Protein AF-A0A1B8DQT9-F1 (afdb_monomer_lite)

Foldseek 3Di:
DDDDDDDDDDDDDPDDPPPPPDPPPPDWFAFAFAAAPDAFDFPDKDAPDFFQVSLLVVQVVDPQFFKWKWWADPNGTTITTGNDGSNNHHGDPLIGMGGSPDPDGDPAGHDPVRGHSDPPPPPQAALVGAAQDAPDVFDFFPDKDQDDDPVVLNVVSNVDNQFSYWHDDPRIIGGGGDPPPDDPPDDDDDDDDDDDDDDDDDDDDQPFAAQDDDDQWPAFPDKDQADDPVVLRVVQVVDSQFRHWHDDPRIIGGTGDNPPDPDDDDDDDDDDDDDDDDDDDDDDDDDDDDDDDPAAEQDDDPPWPAFPDKDQDDDPVVLSVVQVVDPQFRYWHDDPRIIGTTGDPPPPDDDDDDDDDDDDDDDDDDDDDDQQFAAQDDDVPFDFFPDKDQDQDPVVLRVVLNVDPQFRHWHADPRIIGTTD

Structure (mmCIF, N/CA/C/O backbone):
data_AF-A0A1B8DQT9-F1
#
_entry.id   AF-A0A1B8DQT9-F1
#
loop_
_atom_site.group_PDB
_atom_site.id
_atom_site.type_symbol
_atom_site.label_atom_id
_atom_site.label_alt_id
_atom_site.label_comp_id
_atom_site.label_asym_id
_atom_site.label_entity_id
_atom_site.label_seq_id
_atom_site.pdbx_PDB_ins_code
_atom_site.Cartn_x
_atom_site.Cartn_y
_atom_site.Cartn_z
_atom_site.occupancy
_atom_site.B_iso_or_equiv
_atom_site.auth_seq_id
_atom_site.auth_comp_id
_atom_site.auth_asym_id
_atom_site.auth_atom_id
_atom_site.pdbx_PDB_model_num
ATOM 1 N N . MET A 1 1 ? 63.306 59.065 -2.949 1.00 41.16 1 MET A N 1
ATOM 2 C CA . MET A 1 1 ? 61.892 59.478 -3.112 1.00 41.16 1 MET A CA 1
ATOM 3 C C . MET A 1 1 ? 61.061 58.234 -3.390 1.00 41.16 1 MET A C 1
ATOM 5 O O . MET A 1 1 ? 61.596 57.329 -4.010 1.00 41.16 1 MET A O 1
ATOM 9 N N . HIS A 1 2 ? 59.811 58.206 -2.919 1.00 44.91 2 HIS A N 1
ATOM 10 C CA . HIS A 1 2 ? 58.844 57.101 -3.032 1.00 44.91 2 HIS A CA 1
ATOM 11 C C . HIS A 1 2 ? 59.261 55.735 -2.463 1.00 44.91 2 HIS A C 1
ATOM 13 O O . HIS A 1 2 ? 59.675 54.822 -3.169 1.00 44.91 2 HIS A O 1
ATOM 19 N N . CYS A 1 3 ? 59.009 55.583 -1.161 1.00 38.91 3 CYS A N 1
ATOM 20 C CA . CYS A 1 3 ? 58.559 54.307 -0.613 1.00 38.91 3 CYS A CA 1
ATOM 21 C C . CYS A 1 3 ? 57.161 53.980 -1.165 1.00 38.91 3 CYS A C 1
ATOM 23 O O . CYS A 1 3 ? 56.371 54.894 -1.405 1.00 38.91 3 CYS A O 1
ATOM 25 N N . SER A 1 4 ? 56.818 52.696 -1.250 1.00 49.03 4 SER A N 1
ATOM 26 C CA . SER A 1 4 ? 55.421 52.261 -1.272 1.00 49.03 4 SER A CA 1
ATOM 27 C C . SER A 1 4 ? 55.274 51.042 -0.369 1.00 49.03 4 SER A C 1
ATOM 29 O O . SER A 1 4 ? 55.915 50.017 -0.589 1.00 49.03 4 SER A O 1
ATOM 31 N N . PHE A 1 5 ? 54.470 51.189 0.681 1.00 49.41 5 PHE A N 1
ATOM 32 C CA . PHE A 1 5 ? 54.048 50.104 1.560 1.00 49.41 5 PHE A CA 1
ATOM 33 C C . PHE A 1 5 ? 52.589 49.781 1.230 1.00 49.41 5 PHE A C 1
ATOM 35 O O . PHE A 1 5 ? 51.770 50.690 1.096 1.00 49.41 5 PHE A O 1
ATOM 42 N N . SER A 1 6 ? 52.232 48.502 1.148 1.00 53.94 6 SER A N 1
ATOM 43 C CA . SER A 1 6 ? 50.832 48.075 1.225 1.00 53.94 6 SER A CA 1
ATOM 44 C C . SER A 1 6 ? 50.726 46.742 1.944 1.00 53.94 6 SER A C 1
ATOM 46 O O . SER A 1 6 ? 51.040 45.674 1.429 1.00 53.94 6 SER A O 1
ATOM 48 N N . THR A 1 7 ? 50.317 46.884 3.196 1.00 51.03 7 THR A N 1
ATOM 49 C CA . THR A 1 7 ? 49.937 45.869 4.166 1.00 51.03 7 THR A CA 1
ATOM 50 C C . THR A 1 7 ? 48.830 44.956 3.639 1.00 51.03 7 THR A C 1
ATOM 52 O O . THR A 1 7 ? 47.793 45.467 3.231 1.00 51.03 7 THR A O 1
ATOM 55 N N . THR A 1 8 ? 48.952 43.642 3.850 1.00 58.53 8 THR A N 1
ATOM 56 C CA . THR A 1 8 ? 47.788 42.841 4.268 1.00 58.53 8 THR A CA 1
ATOM 57 C C . THR A 1 8 ? 48.214 41.822 5.318 1.00 58.53 8 THR A C 1
ATOM 59 O O . THR A 1 8 ? 49.088 40.990 5.085 1.00 58.53 8 THR A O 1
ATOM 62 N N . VAL A 1 9 ? 47.594 41.901 6.494 1.00 46.28 9 VAL A N 1
ATOM 63 C CA . VAL A 1 9 ? 47.766 40.943 7.590 1.00 46.28 9 VAL A CA 1
ATOM 64 C C . VAL A 1 9 ? 46.920 39.708 7.290 1.00 46.28 9 VAL A C 1
ATOM 66 O O . VAL A 1 9 ? 45.710 39.834 7.120 1.00 46.28 9 VAL A O 1
ATOM 69 N N . ILE A 1 10 ? 47.526 38.518 7.280 1.00 52.81 10 ILE A N 1
ATOM 70 C CA . ILE A 1 10 ? 46.784 37.255 7.373 1.00 52.81 10 ILE A CA 1
ATOM 71 C C . ILE A 1 10 ? 46.955 36.737 8.795 1.00 52.81 10 ILE A C 1
ATOM 73 O O . ILE A 1 10 ? 48.039 36.309 9.186 1.00 52.81 10 ILE A O 1
ATOM 77 N N . ALA A 1 11 ? 45.872 36.794 9.564 1.00 46.62 11 ALA A N 1
ATOM 78 C CA . ALA A 1 11 ? 45.809 36.247 10.906 1.00 46.62 11 ALA A CA 1
ATOM 79 C C . ALA A 1 11 ? 44.684 35.211 11.018 1.00 46.62 11 ALA A C 1
ATOM 81 O O . ALA A 1 11 ? 43.556 35.459 10.602 1.00 46.62 11 ALA A O 1
ATOM 82 N N . ALA A 1 12 ? 45.027 34.130 11.721 1.00 42.12 12 ALA A N 1
ATOM 83 C CA . ALA A 1 12 ? 44.156 33.250 12.498 1.00 42.12 12 ALA A CA 1
ATOM 84 C C . ALA A 1 12 ? 43.429 32.056 11.828 1.00 42.12 12 ALA A C 1
ATOM 86 O O . ALA A 1 12 ? 42.951 32.091 10.701 1.00 42.12 12 ALA A O 1
ATOM 87 N N . PHE A 1 13 ? 43.314 31.015 12.665 1.00 42.16 13 PHE A N 1
ATOM 88 C CA . PHE A 1 13 ? 42.442 29.833 12.590 1.00 42.16 13 PHE A CA 1
ATOM 89 C C . PHE A 1 13 ? 42.768 28.718 11.585 1.00 42.16 13 PHE A C 1
ATOM 91 O O . PHE A 1 13 ? 41.970 28.356 10.724 1.00 42.16 13 PHE A O 1
ATOM 98 N N . SER A 1 14 ? 43.864 28.006 11.858 1.00 44.50 14 SER A N 1
ATOM 99 C CA . SER A 1 14 ? 43.975 26.575 11.552 1.00 44.50 14 SER A CA 1
ATOM 100 C C . SER A 1 14 ? 43.029 25.752 12.450 1.00 44.50 14 SER A C 1
ATOM 102 O O . SER A 1 14 ? 43.455 25.180 13.456 1.00 44.50 14 SER A O 1
ATOM 104 N N . MET A 1 15 ? 41.735 25.713 12.119 1.00 48.66 15 MET A N 1
ATOM 105 C CA . MET A 1 15 ? 40.804 24.754 12.724 1.00 48.66 15 MET A CA 1
ATOM 106 C C . MET A 1 15 ? 41.020 23.361 12.125 1.00 48.66 15 MET A C 1
ATOM 108 O O . MET A 1 15 ? 41.023 23.192 10.906 1.00 48.66 15 MET A O 1
ATOM 112 N N . LEU A 1 16 ? 41.182 22.355 12.988 1.00 44.84 16 LEU A N 1
ATOM 113 C CA . LEU A 1 16 ? 41.270 20.959 12.570 1.00 44.84 16 LEU A CA 1
ATOM 114 C C . LEU A 1 16 ? 39.913 20.467 12.054 1.00 44.84 16 LEU A C 1
ATOM 116 O O . LEU A 1 16 ? 39.066 20.023 12.828 1.00 44.84 16 LEU A O 1
ATOM 120 N N . SER A 1 17 ? 39.743 20.457 10.735 1.00 37.97 17 SER A N 1
ATOM 121 C CA . SER A 1 17 ? 38.687 19.688 10.078 1.00 37.97 17 SER A CA 1
ATOM 122 C C . SER A 1 17 ? 39.069 18.206 10.049 1.00 37.97 17 SER A C 1
ATOM 124 O O . SER A 1 17 ? 39.476 17.679 9.014 1.00 37.97 17 SER A O 1
ATOM 126 N N . VAL A 1 18 ? 38.931 17.517 11.188 1.00 44.84 18 VAL A N 1
ATOM 127 C CA . VAL A 1 18 ? 38.878 16.047 11.207 1.00 44.84 18 VAL A CA 1
ATOM 128 C C . VAL A 1 18 ? 37.572 15.640 10.530 1.00 44.84 18 VAL A C 1
ATOM 130 O O . VAL A 1 18 ? 36.534 15.471 11.170 1.00 44.84 18 VAL A O 1
ATOM 133 N N . VAL A 1 19 ? 37.613 15.510 9.204 1.00 41.88 19 VAL A N 1
ATOM 134 C CA . VAL A 1 19 ? 36.544 14.859 8.452 1.00 41.88 19 VAL A CA 1
ATOM 135 C C . VAL A 1 19 ? 36.626 13.377 8.787 1.00 41.88 19 VAL A C 1
ATOM 137 O O . VAL A 1 19 ? 37.411 12.633 8.199 1.00 41.88 19 VAL A O 1
ATOM 140 N N . CYS A 1 20 ? 35.825 12.950 9.761 1.00 39.75 20 CYS A N 1
ATOM 141 C CA . CYS A 1 20 ? 35.578 11.540 10.014 1.00 39.75 20 CYS A CA 1
ATOM 142 C C . CYS A 1 20 ? 34.908 10.939 8.775 1.00 39.75 20 CYS A C 1
ATOM 144 O O . CYS A 1 20 ? 33.683 10.954 8.653 1.00 39.75 20 CYS A O 1
ATOM 146 N N . ALA A 1 21 ? 35.719 10.401 7.864 1.00 46.28 21 ALA A N 1
ATOM 147 C CA . ALA A 1 21 ? 35.284 9.577 6.746 1.00 46.28 21 ALA A CA 1
ATOM 148 C C . ALA A 1 21 ? 34.799 8.210 7.263 1.00 46.28 21 ALA A C 1
ATOM 150 O O . ALA A 1 21 ? 35.388 7.165 6.991 1.00 46.28 21 ALA A O 1
ATOM 151 N N . GLY A 1 22 ? 33.718 8.227 8.046 1.00 49.12 22 GLY A N 1
ATOM 152 C CA . GLY A 1 22 ? 32.884 7.049 8.219 1.00 49.12 22 GLY A CA 1
ATOM 153 C C . GLY A 1 22 ? 32.259 6.673 6.871 1.00 49.12 22 GLY A C 1
ATOM 154 O O . GLY A 1 22 ? 32.101 7.545 6.008 1.00 49.12 22 GLY A O 1
ATOM 155 N N . PRO A 1 23 ? 31.896 5.398 6.661 1.00 45.75 23 PRO A N 1
ATOM 156 C CA . PRO A 1 23 ? 31.211 4.999 5.443 1.00 45.75 23 PRO A CA 1
ATOM 157 C C . PRO A 1 23 ? 29.934 5.829 5.297 1.00 45.75 23 PRO A C 1
ATOM 159 O O . PRO A 1 23 ? 29.113 5.886 6.217 1.00 45.75 23 PRO A O 1
ATOM 162 N N . ILE A 1 24 ? 29.765 6.471 4.138 1.00 47.72 24 ILE A N 1
ATOM 163 C CA . ILE A 1 24 ? 28.513 7.141 3.791 1.00 47.72 24 ILE A CA 1
ATOM 164 C C . ILE A 1 24 ? 27.475 6.039 3.589 1.00 47.72 24 ILE A C 1
ATOM 166 O O . ILE A 1 24 ? 27.289 5.532 2.485 1.00 47.72 24 ILE A O 1
ATOM 170 N N . ALA A 1 25 ? 26.799 5.659 4.673 1.00 45.81 25 ALA A N 1
ATOM 171 C CA . ALA A 1 25 ? 25.533 4.960 4.588 1.00 45.81 25 ALA A CA 1
ATOM 172 C C . ALA A 1 25 ? 24.594 5.884 3.809 1.00 45.81 25 ALA A C 1
ATOM 174 O O . ALA A 1 25 ? 24.149 6.913 4.326 1.00 45.81 25 ALA A O 1
ATOM 175 N N . THR A 1 26 ? 24.370 5.558 2.536 1.00 56.41 26 THR A N 1
ATOM 176 C CA . THR A 1 26 ? 23.499 6.309 1.635 1.00 56.41 26 THR A CA 1
ATOM 177 C C . THR A 1 26 ? 22.126 6.403 2.282 1.00 56.41 26 THR A C 1
ATOM 179 O O . THR A 1 26 ? 21.405 5.407 2.359 1.00 56.41 26 THR A O 1
ATOM 182 N N . ARG A 1 27 ? 21.791 7.585 2.817 1.00 69.81 27 ARG A N 1
ATOM 183 C CA . ARG A 1 27 ? 20.499 7.818 3.462 1.00 69.81 27 ARG A CA 1
ATOM 184 C C . ARG A 1 27 ? 19.409 7.567 2.431 1.00 69.81 27 ARG A C 1
ATOM 186 O O . ARG A 1 27 ? 19.340 8.287 1.441 1.00 69.81 27 ARG A O 1
ATOM 193 N N . GLN A 1 28 ? 18.584 6.559 2.696 1.00 88.69 28 GLN A N 1
ATOM 194 C CA . GLN A 1 28 ? 17.402 6.275 1.896 1.00 88.69 28 GLN A CA 1
ATOM 195 C C . GLN A 1 28 ? 16.502 7.513 1.873 1.00 88.69 28 GLN A C 1
ATOM 197 O O . GLN A 1 28 ? 16.228 8.119 2.917 1.00 88.69 28 GLN A O 1
ATOM 202 N N . VAL A 1 29 ? 16.044 7.887 0.686 1.00 93.56 29 VAL A N 1
ATOM 203 C CA . VAL A 1 29 ? 15.046 8.933 0.495 1.00 93.56 29 VAL A CA 1
ATOM 204 C C . VAL A 1 29 ? 13.685 8.269 0.653 1.00 93.56 29 VAL A C 1
ATOM 206 O O . VAL A 1 29 ? 13.302 7.456 -0.178 1.00 93.56 29 VAL A O 1
ATOM 209 N N . CYS A 1 30 ? 12.965 8.578 1.732 1.00 94.62 30 CYS A N 1
ATOM 210 C CA . CYS A 1 30 ? 11.676 7.959 2.045 1.00 94.62 30 CYS A CA 1
ATOM 211 C C . CYS A 1 30 ? 10.602 9.034 2.237 1.00 94.62 30 CYS A C 1
ATOM 213 O O . CYS A 1 30 ? 10.412 9.534 3.345 1.00 94.62 30 CYS A O 1
ATOM 215 N N . GLY A 1 31 ? 9.913 9.404 1.155 1.00 93.25 31 GLY A N 1
ATOM 216 C CA . GLY A 1 31 ? 8.835 10.395 1.192 1.00 93.25 31 GLY A CA 1
ATOM 217 C C . GLY A 1 31 ? 9.329 11.842 1.246 1.00 93.25 31 GLY A C 1
ATOM 218 O O . GLY A 1 31 ? 8.699 12.686 1.878 1.00 93.25 31 GLY A O 1
ATOM 219 N N . ALA A 1 32 ? 10.459 12.137 0.600 1.00 92.81 32 ALA A N 1
ATOM 220 C CA . ALA A 1 32 ? 10.944 13.505 0.413 1.00 92.81 32 ALA A CA 1
ATOM 221 C C . ALA A 1 32 ? 10.737 13.962 -1.038 1.00 92.81 32 ALA A C 1
ATOM 223 O O . ALA A 1 32 ? 10.558 13.138 -1.933 1.00 92.81 32 ALA A O 1
ATOM 224 N N . ALA A 1 33 ? 10.781 15.271 -1.291 1.00 92.69 33 ALA A N 1
ATOM 225 C CA . ALA A 1 33 ? 10.816 15.776 -2.661 1.00 92.69 33 ALA A CA 1
ATOM 226 C C . ALA A 1 33 ? 12.100 15.289 -3.376 1.00 92.69 33 ALA A C 1
ATOM 228 O O . ALA A 1 33 ? 13.162 15.272 -2.745 1.00 92.69 33 ALA A O 1
ATOM 229 N N . PRO A 1 34 ? 12.037 14.895 -4.661 1.00 93.31 34 PRO A N 1
ATOM 230 C CA . PRO A 1 34 ? 13.230 14.563 -5.440 1.00 93.31 34 PRO A CA 1
ATOM 231 C C . PRO A 1 34 ? 14.113 15.807 -5.667 1.00 93.31 34 PRO A C 1
ATOM 233 O O . PRO A 1 34 ? 13.607 16.919 -5.817 1.00 93.31 34 PRO A O 1
ATOM 236 N N . VAL A 1 35 ? 15.439 15.624 -5.663 1.00 92.38 35 VAL A N 1
ATOM 237 C CA . VAL A 1 35 ? 16.442 16.720 -5.653 1.00 92.38 35 VAL A CA 1
ATOM 238 C C . VAL A 1 35 ? 17.628 16.509 -6.608 1.00 92.38 35 VAL A C 1
ATOM 240 O O . VAL A 1 35 ? 18.569 17.301 -6.607 1.00 92.38 35 VAL A O 1
ATOM 243 N N . GLY A 1 36 ? 17.612 15.449 -7.414 1.00 91.00 36 GLY A N 1
ATOM 244 C CA . GLY A 1 36 ? 18.661 15.150 -8.386 1.00 91.00 36 GLY A CA 1
ATOM 245 C C . GLY A 1 36 ? 18.757 16.201 -9.496 1.00 91.00 36 GLY A C 1
ATOM 246 O O . GLY A 1 36 ? 17.799 16.891 -9.824 1.00 91.00 36 GLY A O 1
ATOM 247 N N . THR A 1 37 ? 19.926 16.337 -10.111 1.00 90.00 37 THR A N 1
ATOM 248 C CA . THR A 1 37 ? 20.157 17.323 -11.186 1.00 90.00 37 THR A CA 1
ATOM 249 C C . THR A 1 37 ? 20.100 16.724 -12.590 1.00 90.00 37 THR A C 1
ATOM 251 O O . THR A 1 37 ? 20.117 17.457 -13.575 1.00 90.00 37 THR A O 1
ATOM 254 N N . VAL A 1 38 ? 20.036 15.395 -12.694 1.00 88.12 38 VAL A N 1
ATOM 255 C CA . VAL A 1 38 ? 20.080 14.649 -13.956 1.00 88.12 38 VAL A CA 1
ATOM 256 C C . VAL A 1 38 ? 18.670 14.200 -14.327 1.00 88.12 38 VAL A C 1
ATOM 258 O O . VAL A 1 38 ? 17.954 13.647 -13.495 1.00 88.12 38 VAL A O 1
ATOM 261 N N . ALA A 1 39 ? 18.266 14.424 -15.578 1.00 90.75 39 ALA A N 1
ATOM 262 C CA . ALA A 1 39 ? 17.003 13.910 -16.098 1.00 90.75 39 ALA A CA 1
ATOM 263 C C . ALA A 1 39 ? 17.032 12.373 -16.148 1.00 90.75 39 ALA A C 1
ATOM 265 O O . ALA A 1 39 ? 17.996 11.789 -16.638 1.00 90.75 39 ALA A O 1
ATOM 266 N N . GLN A 1 40 ? 15.974 11.728 -15.654 1.00 93.00 40 GLN A N 1
ATOM 267 C CA . GLN A 1 40 ? 15.868 10.269 -15.581 1.00 93.00 40 GLN A CA 1
ATOM 268 C C . GLN A 1 40 ? 14.701 9.779 -16.433 1.00 93.00 40 GLN A C 1
ATOM 270 O O . GLN A 1 40 ? 13.606 10.343 -16.373 1.00 93.00 40 GLN A O 1
ATOM 275 N N . THR A 1 41 ? 14.918 8.706 -17.189 1.00 94.38 41 THR A N 1
ATOM 276 C CA . THR A 1 41 ? 13.864 8.048 -17.969 1.00 94.38 41 THR A CA 1
ATOM 277 C C . THR A 1 41 ? 13.093 7.073 -17.071 1.00 94.38 41 THR A C 1
ATOM 279 O O . THR A 1 41 ? 13.727 6.223 -16.443 1.00 94.38 41 THR A O 1
ATOM 282 N N . PRO A 1 42 ? 11.751 7.154 -16.994 1.00 96.38 42 PRO A N 1
ATOM 283 C CA . PRO A 1 42 ? 10.943 6.150 -16.306 1.00 96.38 42 PRO A CA 1
ATOM 284 C C . PRO A 1 42 ? 11.131 4.747 -16.896 1.00 96.38 42 PRO A C 1
ATOM 286 O O . PRO A 1 42 ? 11.155 4.585 -18.114 1.00 96.38 42 PRO A O 1
ATOM 289 N N . LEU A 1 43 ? 11.185 3.727 -16.038 1.00 96.00 43 LEU A N 1
ATOM 290 C CA . LEU A 1 43 ? 11.071 2.322 -16.446 1.00 96.00 43 LEU A CA 1
ATOM 291 C C . LEU A 1 43 ? 9.638 1.980 -16.859 1.00 96.00 43 LEU A C 1
ATOM 293 O O . LEU A 1 43 ? 9.409 1.303 -17.856 1.00 96.00 43 LEU A O 1
ATOM 297 N N . LEU A 1 44 ? 8.680 2.402 -16.033 1.00 94.75 44 LEU A N 1
ATOM 298 C CA . LEU A 1 44 ? 7.265 2.081 -16.161 1.00 94.75 44 LEU A CA 1
ATOM 299 C C . LEU A 1 44 ? 6.443 3.109 -15.377 1.00 94.75 44 LEU A C 1
ATOM 301 O O . LEU A 1 44 ? 6.894 3.624 -14.353 1.00 94.75 44 LEU A O 1
ATOM 305 N N . GLN A 1 45 ? 5.220 3.368 -15.831 1.00 95.88 45 GLN A N 1
ATOM 306 C CA . GLN A 1 45 ? 4.259 4.231 -15.148 1.00 95.88 45 GLN A CA 1
ATOM 307 C C . GLN A 1 45 ? 2.929 3.479 -14.957 1.00 95.88 45 GLN A C 1
ATOM 309 O O . GLN A 1 45 ? 2.029 3.619 -15.787 1.00 95.88 45 GLN A O 1
ATOM 314 N N . PRO A 1 46 ? 2.805 2.629 -13.917 1.00 94.19 46 PRO A N 1
ATOM 315 C CA . PRO A 1 46 ? 1.576 1.888 -13.648 1.00 94.19 46 PRO A CA 1
ATOM 316 C C . PRO A 1 46 ? 0.388 2.821 -13.372 1.00 94.19 46 PRO A C 1
ATOM 318 O O . PRO A 1 46 ? 0.515 3.827 -12.669 1.00 94.19 46 PRO A O 1
ATOM 321 N N . THR A 1 47 ? -0.781 2.470 -13.903 1.00 93.19 47 THR A N 1
ATOM 322 C CA . THR A 1 47 ? -2.049 3.186 -13.698 1.00 93.19 47 THR A CA 1
ATOM 323 C C . THR A 1 47 ? -2.919 2.485 -12.650 1.00 93.19 47 THR A C 1
ATOM 325 O O . THR A 1 47 ? -2.717 1.313 -12.346 1.00 93.19 47 THR A O 1
ATOM 328 N N . GLY A 1 48 ? -3.883 3.207 -12.063 1.00 92.06 48 GLY A N 1
ATOM 329 C CA . GLY A 1 48 ? -4.789 2.653 -11.041 1.00 92.06 48 GLY A CA 1
ATOM 330 C C . GLY A 1 48 ? -4.156 2.438 -9.658 1.00 92.06 48 GLY A C 1
ATOM 331 O O . GLY A 1 48 ? -4.767 1.813 -8.798 1.00 92.06 48 GLY A O 1
ATOM 332 N N . ILE A 1 49 ? -2.945 2.954 -9.436 1.00 96.69 49 ILE A N 1
ATOM 333 C CA . ILE A 1 49 ? -2.221 2.871 -8.165 1.00 96.69 49 ILE A CA 1
ATOM 334 C C . ILE A 1 49 ? -2.599 4.062 -7.281 1.00 96.69 49 ILE A C 1
ATOM 336 O O . ILE A 1 49 ? -2.243 5.191 -7.606 1.00 96.69 49 ILE A O 1
ATOM 340 N N . THR A 1 50 ? -3.282 3.810 -6.162 1.00 95.12 50 THR A N 1
ATOM 341 C CA . THR A 1 50 ? -3.837 4.854 -5.277 1.00 95.12 50 THR A CA 1
ATOM 342 C C . THR A 1 50 ? -3.028 5.097 -3.999 1.00 95.12 50 THR A C 1
ATOM 344 O O . THR A 1 50 ? -3.316 6.044 -3.269 1.00 95.12 50 THR A O 1
ATOM 347 N N . THR A 1 51 ? -1.993 4.297 -3.705 1.00 96.06 51 THR A N 1
ATOM 348 C CA . THR A 1 51 ? -1.088 4.540 -2.564 1.00 96.06 51 THR A CA 1
ATOM 349 C C . THR A 1 51 ? 0.390 4.323 -2.905 1.00 96.06 51 THR A C 1
ATOM 351 O O . THR A 1 51 ? 0.748 3.559 -3.806 1.00 96.06 51 THR A O 1
ATOM 354 N N . ALA A 1 52 ? 1.282 4.951 -2.127 1.00 96.50 52 ALA A N 1
ATOM 355 C CA . ALA A 1 52 ? 2.726 4.765 -2.273 1.00 96.50 52 ALA A CA 1
ATOM 356 C C . ALA A 1 52 ? 3.157 3.316 -1.980 1.00 96.50 52 ALA A C 1
ATOM 358 O O . ALA A 1 52 ? 4.101 2.822 -2.592 1.00 96.50 52 ALA A O 1
ATOM 359 N N . SER A 1 53 ? 2.460 2.619 -1.075 1.00 96.00 53 SER A N 1
ATOM 360 C CA . SER A 1 53 ? 2.706 1.203 -0.767 1.00 96.00 53 SER A CA 1
ATOM 361 C C . SER A 1 53 ? 2.383 0.282 -1.951 1.00 96.00 53 SER A C 1
ATOM 363 O O . SER A 1 53 ? 3.118 -0.672 -2.221 1.00 96.00 53 SER A O 1
ATOM 365 N N . ASP A 1 54 ? 1.325 0.586 -2.700 1.00 96.31 54 ASP A N 1
ATOM 366 C CA . ASP A 1 54 ? 0.965 -0.169 -3.904 1.00 96.31 54 ASP A CA 1
ATOM 367 C C . ASP A 1 54 ? 1.968 0.115 -5.033 1.00 96.31 54 ASP A C 1
ATOM 369 O O . ASP A 1 54 ? 2.426 -0.807 -5.711 1.00 96.31 54 ASP A O 1
ATOM 373 N N . CYS A 1 55 ? 2.424 1.368 -5.159 1.00 97.75 55 CYS A N 1
ATOM 374 C CA . CYS A 1 55 ? 3.503 1.740 -6.080 1.00 97.75 55 CYS A CA 1
ATOM 375 C C . CYS A 1 55 ? 4.828 1.025 -5.746 1.00 97.75 55 CYS A C 1
ATOM 377 O O . CYS A 1 55 ? 5.498 0.494 -6.634 1.00 97.75 55 CYS A O 1
ATOM 379 N N . ALA A 1 56 ? 5.168 0.915 -4.457 1.00 97.19 56 ALA A N 1
ATOM 380 C CA . ALA A 1 56 ? 6.311 0.131 -3.994 1.00 97.19 56 ALA A CA 1
ATOM 381 C C . ALA A 1 56 ? 6.174 -1.359 -4.337 1.00 97.19 56 ALA A C 1
ATOM 383 O O . ALA A 1 56 ? 7.167 -2.006 -4.655 1.00 97.19 56 ALA A O 1
ATOM 384 N N . THR A 1 57 ? 4.958 -1.907 -4.303 1.00 97.06 57 THR A N 1
ATOM 385 C CA . THR A 1 57 ? 4.695 -3.306 -4.673 1.00 97.06 57 THR A CA 1
ATOM 386 C C . THR A 1 57 ? 4.932 -3.533 -6.169 1.00 97.06 57 THR A C 1
ATOM 388 O O . THR A 1 57 ? 5.626 -4.481 -6.530 1.00 97.06 57 THR A O 1
ATOM 391 N N . GLN A 1 58 ? 4.482 -2.611 -7.029 1.00 97.12 58 GLN A N 1
ATOM 392 C CA . GLN A 1 58 ? 4.806 -2.627 -8.465 1.00 97.12 58 GLN A CA 1
ATOM 393 C C . GLN A 1 58 ? 6.319 -2.505 -8.719 1.00 97.12 58 GLN A C 1
ATOM 395 O O . GLN A 1 58 ? 6.864 -3.218 -9.559 1.00 97.12 58 GLN A O 1
ATOM 400 N N . CYS A 1 59 ? 7.019 -1.657 -7.957 1.00 97.69 59 CYS A N 1
ATOM 401 C CA . CYS A 1 59 ? 8.477 -1.548 -8.024 1.00 97.69 59 CYS A CA 1
ATOM 402 C C . CYS A 1 59 ? 9.174 -2.858 -7.611 1.00 97.69 59 CYS A C 1
ATOM 404 O O . CYS A 1 59 ? 10.030 -3.339 -8.344 1.00 97.69 59 CYS A O 1
ATOM 406 N N . ARG A 1 60 ? 8.764 -3.506 -6.508 1.00 95.94 60 ARG A N 1
ATOM 407 C CA . ARG A 1 60 ? 9.324 -4.806 -6.070 1.00 95.94 60 ARG A CA 1
ATOM 408 C C . ARG A 1 60 ? 9.086 -5.939 -7.071 1.00 95.94 60 ARG A C 1
ATOM 410 O O . ARG A 1 60 ? 9.896 -6.857 -7.127 1.00 95.94 60 ARG A O 1
ATOM 417 N N . GLY A 1 61 ? 8.014 -5.868 -7.861 1.00 95.44 61 GLY A N 1
ATOM 418 C CA . GLY A 1 61 ? 7.753 -6.801 -8.961 1.00 95.44 61 GLY A CA 1
ATOM 419 C C . GLY A 1 61 ? 8.704 -6.657 -10.158 1.00 95.44 61 GLY A C 1
ATOM 420 O O . GLY A 1 61 ? 8.725 -7.534 -11.017 1.00 95.44 61 GLY A O 1
ATOM 421 N N . ASN A 1 62 ? 9.502 -5.585 -10.230 1.00 95.56 62 ASN A N 1
ATOM 422 C CA . ASN A 1 62 ? 10.455 -5.341 -11.310 1.00 95.56 62 ASN A CA 1
ATOM 423 C C . ASN A 1 62 ? 11.901 -5.323 -10.765 1.00 95.56 62 ASN A C 1
ATOM 425 O O . ASN A 1 62 ? 12.273 -4.381 -10.065 1.00 95.56 62 ASN A O 1
ATOM 429 N N . PRO A 1 63 ? 12.764 -6.297 -11.122 1.00 94.19 63 PRO A N 1
ATOM 430 C CA . PRO A 1 63 ? 14.117 -6.406 -10.565 1.00 94.19 63 PRO A CA 1
ATOM 431 C C . PRO A 1 63 ? 15.055 -5.256 -10.969 1.00 94.19 63 PRO A C 1
ATOM 433 O O . PRO A 1 63 ? 16.125 -5.110 -10.385 1.00 94.19 63 PRO A O 1
ATOM 436 N N . SER A 1 64 ? 14.683 -4.441 -11.960 1.00 96.88 64 SER A N 1
ATOM 437 C CA . SER A 1 64 ? 15.423 -3.235 -12.341 1.00 96.88 64 SER A CA 1
ATOM 438 C C . SER A 1 64 ? 14.982 -1.981 -11.579 1.00 96.88 64 SER A C 1
ATOM 440 O O . SER A 1 64 ? 15.624 -0.948 -11.742 1.00 96.88 64 SER A O 1
ATOM 442 N N . CYS A 1 65 ? 13.909 -2.026 -10.781 1.00 98.00 65 CYS A N 1
ATOM 443 C CA . CYS A 1 65 ? 13.399 -0.861 -10.059 1.00 98.00 65 CYS A CA 1
ATOM 444 C C . CYS A 1 65 ? 14.151 -0.641 -8.736 1.00 98.00 65 CYS A C 1
ATOM 446 O O . CYS A 1 65 ? 14.130 -1.487 -7.843 1.00 98.00 65 CYS A O 1
ATOM 448 N N . LEU A 1 66 ? 14.800 0.519 -8.600 1.00 97.19 66 LEU A N 1
ATOM 449 C CA . LEU A 1 66 ? 15.527 0.923 -7.388 1.00 97.19 66 LEU A CA 1
ATOM 450 C C . LEU A 1 66 ? 14.786 2.009 -6.598 1.00 97.19 66 LEU A C 1
ATOM 452 O O . LEU A 1 66 ? 14.923 2.088 -5.375 1.00 97.19 66 LEU A O 1
ATOM 456 N N . SER A 1 67 ? 13.985 2.828 -7.279 1.00 97.50 67 SER A N 1
ATOM 457 C CA . SER A 1 67 ? 13.171 3.871 -6.660 1.00 97.50 67 SER A CA 1
ATOM 458 C C . SER A 1 67 ? 11.889 4.143 -7.438 1.00 97.50 67 SER A C 1
ATOM 460 O O . SER A 1 67 ? 11.722 3.718 -8.585 1.00 97.50 67 SER A O 1
ATOM 462 N N . PHE A 1 68 ? 10.976 4.877 -6.809 1.00 97.94 68 PHE A N 1
ATOM 463 C CA . PHE A 1 68 ? 9.764 5.357 -7.453 1.00 97.94 68 PHE A CA 1
ATOM 464 C C . PHE A 1 68 ? 9.373 6.760 -6.978 1.00 97.94 68 PHE A C 1
ATOM 466 O O . PHE A 1 68 ? 9.720 7.190 -5.874 1.00 97.94 68 PHE A O 1
ATOM 473 N N . LEU A 1 69 ? 8.618 7.460 -7.824 1.00 97.62 69 LEU A N 1
ATOM 474 C CA . LEU A 1 69 ? 7.868 8.659 -7.467 1.00 97.62 69 LEU A CA 1
ATOM 475 C C . LEU A 1 69 ? 6.398 8.305 -7.262 1.00 97.62 69 LEU A C 1
ATOM 477 O O . LEU A 1 69 ? 5.828 7.544 -8.049 1.00 97.62 69 LEU A O 1
ATOM 481 N N . PHE A 1 70 ? 5.782 8.902 -6.244 1.00 97.81 70 PHE A N 1
ATOM 482 C CA . PHE A 1 70 ? 4.348 8.790 -6.004 1.00 97.81 70 PHE A CA 1
ATOM 483 C C . PHE A 1 70 ? 3.717 10.129 -5.596 1.00 97.81 70 PHE A C 1
ATOM 485 O O . PHE A 1 70 ? 4.346 10.920 -4.889 1.00 97.81 70 PHE A O 1
ATOM 492 N N . GLY A 1 71 ? 2.480 10.375 -6.034 1.00 96.50 71 GLY A N 1
ATOM 493 C CA . GLY A 1 71 ? 1.672 11.528 -5.626 1.00 96.50 71 GLY A CA 1
ATOM 494 C C . GLY A 1 71 ? 0.591 11.926 -6.638 1.00 96.50 71 GLY A C 1
ATOM 495 O O . GLY A 1 71 ? 0.410 11.267 -7.660 1.00 96.50 71 GLY A O 1
ATOM 496 N N . LEU A 1 72 ? -0.122 13.014 -6.347 1.00 95.88 72 LEU A N 1
ATOM 497 C CA . LEU A 1 72 ? -1.286 13.505 -7.090 1.00 95.88 72 LEU A CA 1
ATOM 498 C C . LEU A 1 72 ? -0.902 14.618 -8.073 1.00 95.88 72 LEU A C 1
ATOM 500 O O . LEU A 1 72 ? -0.587 15.737 -7.662 1.00 95.88 72 LEU A O 1
ATOM 504 N N . VAL A 1 73 ? -0.995 14.350 -9.375 1.00 94.25 73 VAL A N 1
ATOM 505 C CA . VAL A 1 73 ? -0.723 15.338 -10.433 1.00 94.25 73 VAL A CA 1
ATOM 506 C C . VAL A 1 73 ? -1.988 15.530 -11.260 1.00 94.25 73 VAL A C 1
ATOM 508 O O . VAL A 1 73 ? -2.579 14.557 -11.721 1.00 94.25 73 VAL A O 1
ATOM 511 N N . ASP A 1 74 ? -2.432 16.781 -11.400 1.00 92.44 74 ASP A N 1
ATOM 512 C CA . ASP A 1 74 ? -3.665 17.166 -12.108 1.00 92.44 74 ASP A CA 1
ATOM 513 C C . ASP A 1 74 ? -4.926 16.412 -11.634 1.00 92.44 74 ASP A C 1
ATOM 515 O O . ASP A 1 74 ? -5.832 16.109 -12.406 1.00 92.44 74 ASP A O 1
ATOM 519 N N . GLY A 1 75 ? -4.978 16.091 -10.335 1.00 90.25 75 GLY A N 1
ATOM 520 C CA . GLY A 1 75 ? -6.075 15.335 -9.720 1.00 90.25 75 GLY A CA 1
ATOM 521 C C . GLY A 1 75 ? -6.029 13.821 -9.961 1.00 90.25 75 GLY A C 1
ATOM 522 O O . GLY A 1 75 ? -6.984 13.135 -9.606 1.00 90.25 75 GLY A O 1
ATOM 523 N N . VAL A 1 76 ? -4.941 13.294 -10.532 1.00 93.31 76 VAL A N 1
ATOM 524 C CA . VAL A 1 76 ? -4.755 11.866 -10.828 1.00 93.31 76 VAL A CA 1
ATOM 525 C C . VAL A 1 76 ? -3.522 11.330 -10.104 1.00 93.31 76 VAL A C 1
ATOM 527 O O . VAL A 1 76 ? -2.439 11.913 -10.194 1.00 93.31 76 VAL A O 1
ATOM 530 N N . ASP A 1 77 ? -3.667 10.197 -9.417 1.00 95.25 77 ASP A N 1
ATOM 531 C CA . ASP A 1 77 ? -2.541 9.518 -8.775 1.00 95.25 77 ASP A CA 1
ATOM 532 C C . ASP A 1 77 ? -1.530 9.033 -9.824 1.00 95.25 77 ASP A C 1
ATOM 534 O O . ASP A 1 77 ? -1.877 8.414 -10.838 1.00 95.25 77 ASP A O 1
ATOM 538 N N . LYS A 1 78 ? -0.251 9.324 -9.587 1.00 96.75 78 LYS A N 1
ATOM 539 C CA . LYS A 1 78 ? 0.870 8.906 -10.427 1.00 96.75 78 LYS A CA 1
ATOM 540 C C . LYS A 1 78 ? 1.796 8.006 -9.625 1.00 96.75 78 LYS A C 1
ATOM 542 O O . LYS A 1 78 ? 2.291 8.401 -8.576 1.00 96.75 78 LYS A O 1
ATOM 547 N N . CYS A 1 79 ? 2.089 6.837 -10.179 1.00 97.75 79 CYS A N 1
ATOM 548 C CA . CYS A 1 79 ? 3.173 5.956 -9.764 1.00 97.75 79 CYS A CA 1
ATOM 549 C C . CYS A 1 79 ? 4.186 5.885 -10.911 1.00 97.75 79 CYS A C 1
ATOM 551 O O . CYS A 1 79 ? 3.806 5.531 -12.026 1.00 97.75 79 CYS A O 1
ATOM 553 N N . ILE A 1 80 ? 5.448 6.254 -10.678 1.00 97.75 80 ILE A N 1
ATOM 554 C CA . ILE A 1 80 ? 6.492 6.272 -11.719 1.00 97.75 80 ILE A CA 1
ATOM 555 C C . ILE A 1 80 ? 7.726 5.534 -11.205 1.00 97.75 80 ILE A C 1
ATOM 557 O O . ILE A 1 80 ? 8.294 5.926 -10.188 1.00 97.75 80 ILE A O 1
ATOM 561 N N . LEU A 1 81 ? 8.131 4.470 -11.895 1.00 98.00 81 LEU A N 1
ATOM 562 C CA . LEU A 1 81 ? 9.205 3.561 -11.484 1.00 98.00 81 LEU A CA 1
ATOM 563 C C . LEU A 1 81 ? 10.529 3.909 -12.177 1.00 98.00 81 LEU A C 1
ATOM 565 O O . LEU A 1 81 ? 10.525 4.245 -13.363 1.00 98.00 81 LEU A O 1
ATOM 569 N N . TYR A 1 82 ? 11.661 3.778 -11.479 1.00 97.81 82 TYR A N 1
ATOM 570 C CA . TYR A 1 82 ? 12.991 4.144 -11.985 1.00 97.81 82 TYR A CA 1
ATOM 571 C C . TYR A 1 82 ? 14.088 3.138 -11.597 1.00 97.81 82 TYR A C 1
ATOM 573 O O . TYR A 1 82 ? 14.064 2.542 -10.520 1.00 97.81 82 TYR A O 1
ATOM 581 N N . SER A 1 83 ? 15.103 3.002 -12.458 1.00 97.38 83 SER A N 1
ATOM 582 C CA . SER A 1 83 ? 16.286 2.142 -12.262 1.00 97.38 83 SER A CA 1
ATOM 583 C C . SER A 1 83 ? 17.468 2.818 -11.566 1.00 97.38 83 SER A C 1
ATOM 585 O O . SER A 1 83 ? 18.581 2.296 -11.573 1.00 97.38 83 SER A O 1
ATOM 587 N N . VAL A 1 84 ? 17.246 3.983 -10.961 1.00 96.50 84 VAL A N 1
ATOM 588 C CA . VAL A 1 84 ? 18.264 4.749 -10.229 1.00 96.50 84 VAL A CA 1
ATOM 589 C C . VAL A 1 84 ? 17.819 4.975 -8.783 1.00 96.50 84 VAL A C 1
ATOM 591 O O . VAL A 1 84 ? 16.619 4.903 -8.514 1.00 96.50 84 VAL A O 1
ATOM 594 N N . PRO A 1 85 ? 18.733 5.263 -7.839 1.00 96.25 85 PRO A N 1
ATOM 595 C CA . PRO A 1 85 ? 18.358 5.670 -6.485 1.00 96.25 85 PRO A CA 1
ATOM 596 C C . PRO A 1 85 ? 17.498 6.939 -6.487 1.00 96.25 85 PRO A C 1
ATOM 598 O O . PRO A 1 85 ? 17.693 7.829 -7.321 1.00 96.25 85 PRO A O 1
ATOM 601 N N . ALA A 1 86 ? 16.599 7.068 -5.514 1.00 95.81 86 ALA A N 1
ATOM 602 C CA . ALA A 1 86 ? 15.649 8.177 -5.402 1.00 95.81 86 ALA A CA 1
ATOM 603 C C . ALA A 1 86 ? 16.332 9.555 -5.306 1.00 95.81 86 ALA A C 1
ATOM 605 O O . ALA A 1 86 ? 15.804 10.559 -5.785 1.00 95.81 86 ALA A O 1
ATOM 606 N N . SER A 1 87 ? 17.545 9.602 -4.748 1.00 94.62 87 SER A N 1
ATOM 607 C CA . SER A 1 87 ? 18.402 10.796 -4.693 1.00 94.62 87 SER A CA 1
ATOM 608 C C . SER A 1 87 ? 18.845 11.320 -6.068 1.00 94.62 87 SER A C 1
ATOM 610 O O . SER A 1 87 ? 19.250 12.476 -6.175 1.00 94.62 87 SER A O 1
ATOM 612 N N . SER A 1 88 ? 18.766 10.493 -7.116 1.00 95.19 88 SER A N 1
ATOM 613 C CA . SER A 1 88 ? 19.152 10.840 -8.494 1.00 95.19 88 SER A CA 1
ATOM 614 C C . SER A 1 88 ? 17.986 11.348 -9.349 1.00 95.19 88 SER A C 1
ATOM 616 O O . SER A 1 88 ? 18.209 11.765 -10.487 1.00 95.19 88 SER A O 1
ATOM 618 N N . LEU A 1 89 ? 16.753 11.301 -8.830 1.00 94.94 89 LEU A N 1
ATOM 619 C CA . LEU A 1 89 ? 15.545 11.719 -9.543 1.00 94.94 89 LEU A CA 1
ATOM 620 C C . LEU A 1 89 ? 15.421 13.252 -9.555 1.00 94.94 89 LEU A C 1
ATOM 622 O O . LEU A 1 89 ? 15.624 13.866 -8.504 1.00 94.94 89 LEU A O 1
ATOM 626 N N . PRO A 1 90 ? 15.069 13.886 -10.688 1.00 91.69 90 PRO A N 1
ATOM 627 C CA . PRO A 1 90 ? 14.964 15.338 -10.775 1.00 91.69 90 PRO A CA 1
ATOM 628 C C . PRO A 1 90 ? 13.760 15.882 -9.988 1.00 91.69 90 PRO A C 1
ATOM 630 O O . PRO A 1 90 ? 12.761 15.171 -9.868 1.00 91.69 90 PRO A O 1
ATOM 633 N N . PRO A 1 91 ? 13.800 17.140 -9.501 1.00 92.44 91 PRO A N 1
ATOM 634 C CA . PRO A 1 91 ? 12.653 17.825 -8.916 1.00 92.44 91 PRO A CA 1
ATOM 635 C C . PRO A 1 91 ? 11.373 17.660 -9.734 1.00 92.44 91 PRO A C 1
ATOM 637 O O . PRO A 1 91 ? 11.371 17.831 -10.952 1.00 92.44 91 PRO A O 1
ATOM 640 N N . GLN A 1 92 ? 10.282 17.340 -9.042 1.00 91.31 92 GLN A N 1
ATOM 641 C CA . GLN A 1 92 ? 8.937 17.199 -9.589 1.00 91.31 92 GLN A CA 1
ATOM 642 C C . GLN A 1 92 ? 7.949 17.858 -8.629 1.00 91.31 92 GLN A C 1
ATOM 644 O O . GLN A 1 92 ? 8.065 17.719 -7.411 1.00 91.31 92 GLN A O 1
ATOM 649 N N . THR A 1 93 ? 6.960 18.561 -9.171 1.00 89.12 93 THR A N 1
ATOM 650 C CA . THR A 1 93 ? 5.876 19.147 -8.376 1.00 89.12 93 THR A CA 1
ATOM 651 C C . THR A 1 93 ? 4.902 18.049 -7.953 1.00 89.12 93 THR A C 1
ATOM 653 O O . THR A 1 93 ? 4.587 17.168 -8.747 1.00 89.12 93 THR A O 1
ATOM 656 N N . ASN A 1 94 ? 4.402 18.110 -6.714 1.00 91.06 94 ASN A N 1
ATOM 657 C CA . ASN A 1 94 ? 3.377 17.209 -6.163 1.00 91.06 94 ASN A CA 1
ATOM 658 C C . ASN A 1 94 ? 3.728 15.707 -6.090 1.00 91.06 94 ASN A C 1
ATOM 660 O O . ASN A 1 94 ? 2.897 14.916 -5.648 1.00 91.06 94 ASN A O 1
ATOM 664 N N . LEU A 1 95 ? 4.958 15.319 -6.438 1.00 95.38 95 LEU A N 1
ATOM 665 C CA . LEU A 1 95 ? 5.476 13.959 -6.301 1.00 95.38 95 LEU A CA 1
ATOM 666 C C . LEU A 1 95 ? 6.551 13.887 -5.215 1.00 95.38 95 LEU A C 1
ATOM 668 O O . LEU A 1 95 ? 7.372 14.793 -5.063 1.00 95.38 95 LEU A O 1
ATOM 672 N N . VAL A 1 96 ? 6.574 12.772 -4.492 1.00 96.25 96 VAL A N 1
ATOM 673 C CA . VAL A 1 96 ? 7.608 12.439 -3.506 1.00 96.25 96 VAL A CA 1
ATOM 674 C C . VAL A 1 96 ? 8.323 11.152 -3.899 1.00 96.25 96 VAL A C 1
ATOM 676 O O . VAL A 1 96 ? 7.729 10.251 -4.492 1.00 96.25 96 VAL A O 1
ATOM 679 N N . ALA A 1 97 ? 9.610 11.085 -3.580 1.00 97.06 97 ALA A N 1
ATOM 680 C CA . ALA A 1 97 ? 10.502 9.999 -3.943 1.00 97.06 97 ALA A CA 1
ATOM 681 C C . ALA A 1 97 ? 10.686 8.991 -2.802 1.00 97.06 97 ALA A C 1
ATOM 683 O O . ALA A 1 97 ? 10.771 9.361 -1.624 1.00 97.06 97 ALA A O 1
ATOM 684 N N . TYR A 1 98 ? 10.784 7.720 -3.184 1.00 97.31 98 TYR A N 1
ATOM 685 C CA . TYR A 1 98 ? 11.043 6.592 -2.298 1.00 97.31 98 TYR A CA 1
ATOM 686 C C . TYR A 1 98 ? 12.099 5.668 -2.906 1.00 97.31 98 TYR A C 1
ATOM 688 O O . TYR A 1 98 ? 11.924 5.183 -4.025 1.00 97.31 98 TYR A O 1
ATOM 696 N N . ASP A 1 99 ? 13.163 5.370 -2.162 1.00 97.31 99 ASP A N 1
ATOM 697 C CA . ASP A 1 99 ? 14.003 4.202 -2.434 1.00 97.31 99 ASP A CA 1
ATOM 698 C C . ASP A 1 99 ? 13.237 2.917 -2.082 1.00 97.31 99 ASP A C 1
ATOM 700 O O . ASP A 1 99 ? 12.511 2.853 -1.086 1.00 97.31 99 ASP A O 1
ATOM 704 N N . ILE A 1 100 ? 13.426 1.847 -2.857 1.00 95.25 100 ILE A N 1
ATOM 705 C CA . ILE A 1 100 ? 12.666 0.599 -2.669 1.00 95.25 100 ILE A CA 1
ATOM 706 C C . ILE A 1 100 ? 12.926 -0.096 -1.320 1.00 95.25 100 ILE A C 1
ATOM 708 O O . ILE A 1 100 ? 12.090 -0.852 -0.813 1.00 95.25 100 ILE A O 1
ATOM 712 N N . ALA A 1 101 ? 14.081 0.208 -0.723 1.00 93.81 101 ALA A N 1
ATOM 713 C CA . ALA A 1 101 ? 14.536 -0.293 0.567 1.00 93.81 101 ALA A CA 1
ATOM 714 C C . ALA A 1 101 ? 13.977 0.489 1.778 1.00 93.81 101 ALA A C 1
ATOM 716 O O . ALA A 1 101 ? 14.294 0.137 2.916 1.00 93.81 101 ALA A O 1
ATOM 717 N N . CYS A 1 102 ? 13.143 1.516 1.559 1.00 92.62 102 CYS A N 1
ATOM 718 C CA . CYS A 1 102 ? 12.440 2.230 2.625 1.00 92.62 102 CYS A CA 1
ATOM 719 C C . CYS A 1 102 ? 11.536 1.289 3.437 1.00 92.62 102 CYS A C 1
ATOM 721 O O . CYS A 1 102 ? 10.611 0.668 2.910 1.00 92.62 102 CYS A O 1
ATOM 723 N N . THR A 1 103 ? 11.760 1.233 4.751 1.00 88.81 103 THR A N 1
ATOM 724 C CA . THR A 1 103 ? 11.004 0.371 5.680 1.00 88.81 103 THR A CA 1
ATOM 725 C C . THR A 1 103 ? 9.609 0.900 6.021 1.00 88.81 103 THR A C 1
ATOM 727 O O . THR A 1 103 ? 8.767 0.146 6.498 1.00 88.81 103 THR A O 1
ATOM 730 N N . SER A 1 104 ? 9.351 2.192 5.796 1.00 86.56 104 SER A N 1
ATOM 731 C CA . SER A 1 104 ? 8.091 2.868 6.128 1.00 86.56 104 SER A CA 1
ATOM 732 C C . SER A 1 104 ? 7.570 3.656 4.930 1.00 86.56 104 SER A C 1
ATOM 734 O O . SER A 1 104 ? 7.908 4.823 4.744 1.00 86.56 104 SER A O 1
ATOM 736 N N . ILE A 1 105 ? 6.731 3.009 4.122 1.00 93.56 105 ILE A N 1
ATOM 737 C CA . ILE A 1 105 ? 6.067 3.601 2.953 1.00 93.56 105 ILE A CA 1
ATOM 738 C C . ILE A 1 105 ? 4.575 3.781 3.302 1.00 93.56 105 ILE A C 1
ATOM 740 O O . ILE A 1 105 ? 3.978 2.861 3.870 1.00 93.56 105 ILE A O 1
ATOM 744 N N . PRO A 1 106 ? 3.959 4.955 3.065 1.00 91.44 106 PRO A N 1
ATOM 745 C CA . PRO A 1 106 ? 2.587 5.210 3.492 1.00 91.44 106 PRO A CA 1
ATOM 746 C C . PRO A 1 106 ? 1.541 4.523 2.600 1.00 91.44 106 PRO A C 1
ATOM 748 O O . PRO A 1 106 ? 1.676 4.431 1.383 1.00 91.44 106 PRO A O 1
ATOM 751 N N . THR A 1 107 ? 0.439 4.117 3.228 1.00 91.81 107 THR A N 1
ATOM 752 C CA . THR A 1 107 ? -0.792 3.610 2.595 1.00 91.81 107 THR A CA 1
ATOM 753 C C . THR A 1 107 ? -1.874 4.697 2.490 1.00 91.81 107 THR A C 1
ATOM 755 O O . THR A 1 107 ? -3.064 4.402 2.440 1.00 91.81 107 THR A O 1
ATOM 758 N N . VAL A 1 108 ? -1.481 5.973 2.554 1.00 91.00 108 VAL A N 1
ATOM 759 C CA . VAL A 1 108 ? -2.406 7.114 2.523 1.00 91.00 108 VAL A CA 1
ATOM 760 C C . VAL A 1 108 ? -2.663 7.493 1.068 1.00 91.00 108 VAL A C 1
ATOM 762 O O . VAL A 1 108 ? -1.715 7.751 0.327 1.00 91.00 108 VAL A O 1
ATOM 765 N N . VAL A 1 109 ? -3.938 7.544 0.681 1.00 91.12 109 VAL A N 1
ATOM 766 C CA . VAL A 1 109 ? -4.355 8.042 -0.636 1.00 91.12 109 VAL A CA 1
ATOM 767 C C . VAL A 1 109 ? -4.068 9.549 -0.712 1.00 91.12 109 VAL A C 1
ATOM 769 O O . VAL A 1 109 ? -4.441 10.279 0.217 1.00 91.12 109 VAL A O 1
ATOM 772 N N . PRO A 1 110 ? -3.391 10.040 -1.764 1.00 92.62 110 PRO A N 1
ATOM 773 C CA . PRO A 1 110 ? -3.168 11.463 -1.968 1.00 92.62 110 PRO A CA 1
ATOM 774 C C . PRO A 1 110 ? -4.454 12.291 -2.024 1.00 92.62 110 PRO A C 1
ATOM 776 O O . PRO A 1 110 ? -5.530 11.824 -2.385 1.00 92.62 110 PRO A O 1
ATOM 779 N N . THR A 1 111 ? -4.335 13.574 -1.693 1.00 91.19 111 THR A N 1
ATOM 780 C CA . THR A 1 111 ? -5.423 14.555 -1.844 1.00 91.19 111 THR A CA 1
ATOM 781 C C . THR A 1 111 ? -4.845 15.887 -2.306 1.00 91.19 111 THR A C 1
ATOM 783 O O . THR A 1 111 ? -3.647 16.118 -2.169 1.00 91.19 111 THR A O 1
ATOM 786 N N . ALA A 1 112 ? -5.676 16.816 -2.786 1.00 85.62 112 ALA A N 1
ATOM 787 C CA . ALA A 1 112 ? -5.207 18.153 -3.171 1.00 85.62 112 ALA A CA 1
ATOM 788 C C . ALA A 1 112 ? -4.485 18.907 -2.027 1.00 85.62 112 ALA A C 1
ATOM 790 O O . ALA A 1 112 ? -3.596 19.711 -2.288 1.00 85.62 112 ALA A O 1
ATOM 791 N N . ALA A 1 113 ? -4.828 18.620 -0.763 1.00 83.31 113 ALA A N 1
ATOM 792 C CA . ALA A 1 113 ? -4.172 19.184 0.422 1.00 83.31 113 ALA A CA 1
ATOM 793 C C . ALA A 1 113 ? -2.941 18.381 0.905 1.00 83.31 113 ALA A C 1
ATOM 795 O O . ALA A 1 113 ? -2.168 18.868 1.727 1.00 83.31 113 ALA A O 1
ATOM 796 N N . ASN A 1 114 ? -2.753 17.154 0.413 1.00 86.69 114 ASN A N 1
ATOM 797 C CA . ASN A 1 114 ? -1.612 16.285 0.707 1.00 86.69 114 ASN A CA 1
ATOM 798 C C . ASN A 1 114 ? -1.228 15.496 -0.562 1.00 86.69 114 ASN A C 1
ATOM 800 O O . ASN A 1 114 ? -1.495 14.291 -0.647 1.00 86.69 114 ASN A O 1
ATOM 804 N N . PRO A 1 115 ? -0.651 16.166 -1.576 1.00 89.81 115 PRO A N 1
ATOM 805 C CA . PRO A 1 115 ? -0.446 15.559 -2.887 1.00 89.81 115 PRO A CA 1
ATOM 806 C C . PRO A 1 115 ? 0.582 14.424 -2.870 1.00 89.81 115 PRO A C 1
ATOM 808 O O . PRO A 1 115 ? 0.472 13.508 -3.668 1.00 89.81 115 PRO A O 1
ATOM 811 N N . GLY A 1 116 ? 1.540 14.415 -1.940 1.00 88.56 116 GLY A N 1
ATOM 812 C CA . GLY A 1 116 ? 2.516 13.323 -1.829 1.00 88.56 116 GLY A CA 1
ATOM 813 C C . GLY A 1 116 ? 2.000 12.056 -1.130 1.00 88.56 116 GLY A C 1
ATOM 814 O O . GLY A 1 116 ? 2.779 11.122 -0.941 1.00 88.56 116 GLY A O 1
ATOM 815 N N . GLY A 1 117 ? 0.745 12.029 -0.655 1.00 86.94 117 GLY A N 1
ATOM 816 C CA . GLY A 1 117 ? 0.236 10.927 0.180 1.00 86.94 117 GLY A CA 1
ATOM 817 C C . GLY A 1 117 ? 1.072 10.702 1.451 1.00 86.94 117 GLY A C 1
ATOM 818 O O . GLY A 1 117 ? 1.142 9.593 1.979 1.00 86.94 117 GLY A O 1
ATOM 819 N N . LEU A 1 118 ? 1.768 11.737 1.935 1.00 87.00 118 LEU A N 1
ATOM 820 C CA . LEU A 1 118 ? 2.651 11.616 3.091 1.00 87.00 118 LEU A CA 1
ATOM 821 C C . LEU A 1 118 ? 1.830 11.456 4.369 1.00 87.00 118 LEU A C 1
ATOM 823 O O . LEU A 1 118 ? 0.739 12.013 4.503 1.00 87.00 118 LEU A O 1
ATOM 827 N N . ARG A 1 119 ? 2.396 10.784 5.375 1.00 77.38 119 ARG A N 1
ATOM 828 C CA . ARG A 1 119 ? 1.942 10.989 6.755 1.00 77.38 119 ARG A CA 1
ATOM 829 C C . ARG A 1 119 ? 2.361 12.396 7.173 1.00 77.38 119 ARG A C 1
ATOM 831 O O . ARG A 1 119 ? 3.491 12.612 7.606 1.00 77.38 119 ARG A O 1
ATOM 838 N N . THR A 1 120 ? 1.471 13.367 6.995 1.00 56.09 120 THR A N 1
ATOM 839 C CA . THR A 1 120 ? 1.689 14.728 7.482 1.00 56.09 120 THR A CA 1
ATOM 840 C C . THR A 1 120 ? 1.855 14.686 9.001 1.00 56.09 120 THR A C 1
ATOM 842 O O . THR A 1 120 ? 1.058 14.065 9.699 1.00 56.09 120 THR A O 1
ATOM 845 N N . ARG A 1 121 ? 2.845 15.404 9.553 1.00 47.31 121 ARG A N 1
ATOM 846 C CA . ARG A 1 121 ? 2.921 15.630 11.015 1.00 47.31 121 ARG A CA 1
ATOM 847 C C . ARG A 1 121 ? 1.686 16.379 11.553 1.00 47.31 121 ARG A C 1
ATOM 849 O O . ARG A 1 121 ? 1.437 16.377 12.750 1.00 47.31 121 ARG A O 1
ATOM 856 N N . GLN A 1 122 ? 0.915 17.002 10.656 1.00 40.41 122 GLN A N 1
ATOM 857 C CA . GLN A 1 122 ? -0.384 17.631 10.908 1.00 40.41 122 GLN A CA 1
ATOM 858 C C . GLN A 1 122 ? -1.588 16.687 10.777 1.00 40.41 122 GLN A C 1
ATOM 860 O O . GLN A 1 122 ? -2.707 17.128 11.025 1.00 40.41 122 GLN A O 1
ATOM 865 N N . ALA A 1 123 ? -1.404 15.401 10.462 1.00 44.44 123 ALA A N 1
ATOM 866 C CA . ALA A 1 123 ? -2.417 14.388 10.742 1.00 44.44 123 ALA A CA 1
ATOM 867 C C . ALA A 1 123 ? -2.473 14.154 12.261 1.00 44.44 123 ALA A C 1
ATOM 869 O O . ALA A 1 123 ? -2.083 13.101 12.763 1.00 44.44 123 ALA A O 1
ATOM 870 N N . GLN A 1 124 ? -2.948 15.172 12.990 1.00 44.97 124 GLN A N 1
ATOM 871 C CA . GLN A 1 124 ? -3.471 15.038 14.344 1.00 44.97 124 GLN A CA 1
ATOM 872 C C . GLN A 1 124 ? -4.421 13.844 14.301 1.00 44.97 124 GLN A C 1
ATOM 874 O O . GLN A 1 124 ? -5.393 13.879 13.544 1.00 44.97 124 GLN A O 1
ATOM 879 N N . GLY A 1 125 ? -4.081 12.764 15.011 1.00 45.44 125 GLY A N 1
ATOM 880 C CA . GLY A 1 125 ? -4.784 11.498 14.842 1.00 45.44 125 GLY A CA 1
ATOM 881 C C . GLY A 1 125 ? -6.278 11.705 15.052 1.00 45.44 125 GLY A C 1
ATOM 882 O O . GLY A 1 125 ? -6.712 12.277 16.048 1.00 45.44 125 GLY A O 1
ATOM 883 N N . THR A 1 126 ? -7.089 11.313 14.079 1.00 51.06 126 THR A N 1
ATOM 884 C CA . THR A 1 126 ? -8.538 11.398 14.245 1.00 51.06 126 THR A CA 1
ATOM 885 C C . THR A 1 126 ? -8.973 10.309 15.223 1.00 51.06 126 THR A C 1
ATOM 887 O O . THR A 1 126 ? -8.293 9.292 15.362 1.00 51.06 126 THR A O 1
ATOM 890 N N . HIS A 1 127 ? -10.132 10.456 15.870 1.00 51.75 127 HIS A N 1
ATOM 891 C CA . HIS A 1 127 ? -10.660 9.418 16.773 1.00 51.75 127 HIS A CA 1
ATOM 892 C C . HIS A 1 127 ? -10.764 8.031 16.098 1.00 51.75 127 HIS A C 1
ATOM 894 O O . HIS A 1 127 ? -10.642 6.998 16.753 1.00 51.75 127 HIS A O 1
ATOM 900 N N . ALA A 1 128 ? -10.923 8.002 14.768 1.00 48.22 128 ALA A N 1
ATOM 901 C CA . ALA A 1 128 ? -10.917 6.786 13.959 1.00 48.22 128 ALA A CA 1
ATOM 902 C C . ALA A 1 128 ? -9.524 6.135 13.816 1.00 48.22 128 ALA A C 1
ATOM 904 O O . ALA A 1 128 ? -9.430 4.905 13.739 1.00 48.22 128 ALA A O 1
ATOM 905 N N . ASN A 1 129 ? -8.446 6.928 13.793 1.00 60.34 129 ASN A N 1
ATOM 906 C CA . ASN A 1 129 ? -7.071 6.447 13.645 1.00 60.34 129 ASN A CA 1
ATOM 907 C C . ASN A 1 129 ? -6.077 7.217 14.547 1.00 60.34 129 ASN A C 1
ATOM 909 O O . ASN A 1 129 ? -5.356 8.097 14.063 1.00 60.34 129 ASN A O 1
ATOM 913 N N . PRO A 1 130 ? -6.031 6.899 15.854 1.00 65.06 130 PRO A N 1
ATOM 914 C CA . PRO A 1 130 ? -5.153 7.584 16.793 1.00 65.06 130 PRO A CA 1
ATOM 915 C C . PRO A 1 130 ? -3.678 7.187 16.637 1.00 65.06 130 PRO A C 1
ATOM 917 O O . PRO A 1 130 ? -3.361 6.030 16.353 1.00 65.06 130 PRO A O 1
ATOM 920 N N . LEU A 1 131 ? -2.768 8.130 16.887 1.00 70.19 131 LEU A N 1
ATOM 921 C CA . LEU A 1 131 ? -1.316 7.903 16.830 1.00 70.19 131 LEU A CA 1
ATOM 922 C C . LEU A 1 131 ? -0.795 7.208 18.098 1.00 70.19 131 LEU A C 1
ATOM 924 O O . LEU A 1 131 ? -1.163 7.618 19.191 1.00 70.19 131 LEU A O 1
ATOM 928 N N . ASN A 1 132 ? 0.113 6.232 17.969 1.00 77.44 132 ASN A N 1
ATOM 929 C CA . ASN A 1 132 ? 0.839 5.617 19.098 1.00 77.44 132 ASN A CA 1
ATOM 930 C C . ASN A 1 132 ? 2.108 6.413 19.479 1.00 77.44 132 ASN A C 1
ATOM 932 O O . ASN A 1 132 ? 3.194 5.852 19.620 1.00 77.44 132 ASN A O 1
ATOM 936 N N . GLU A 1 133 ? 1.998 7.735 19.565 1.00 74.38 133 GLU A N 1
ATOM 937 C CA . GLU A 1 133 ? 3.092 8.612 19.975 1.00 74.38 133 GLU A CA 1
ATOM 938 C C . GLU A 1 133 ? 2.522 9.858 20.661 1.00 74.38 133 GLU A C 1
ATOM 940 O O . GLU A 1 133 ? 1.452 10.347 20.293 1.00 74.38 133 GLU A O 1
ATOM 945 N N . ALA A 1 134 ? 3.213 10.377 21.677 1.00 68.44 134 ALA A N 1
ATOM 946 C CA . ALA A 1 134 ? 2.809 11.619 22.325 1.00 68.44 134 ALA A CA 1
ATOM 947 C C . ALA A 1 134 ? 3.217 12.799 21.427 1.00 68.44 134 ALA A C 1
ATOM 949 O O . ALA A 1 134 ? 4.386 12.868 21.046 1.00 68.44 134 ALA A O 1
ATOM 950 N N . PRO A 1 135 ? 2.313 13.745 21.106 1.00 65.50 135 PRO A N 1
ATOM 951 C CA . PRO A 1 135 ? 2.697 14.947 20.375 1.00 65.50 135 PRO A CA 1
ATOM 952 C C . PRO A 1 135 ? 3.822 15.708 21.092 1.00 65.50 135 PRO A C 1
ATOM 954 O O . PRO A 1 135 ? 3.832 15.824 22.319 1.00 65.50 135 PRO A O 1
ATOM 957 N N . GLU A 1 136 ? 4.767 16.257 20.334 1.00 49.00 136 GLU A N 1
ATOM 958 C CA . GLU A 1 136 ? 5.838 17.081 20.895 1.00 49.00 136 GLU A CA 1
ATOM 959 C C . GLU A 1 136 ? 5.230 18.351 21.523 1.00 49.00 136 GLU A C 1
ATOM 961 O O . GLU A 1 136 ? 4.482 19.080 20.873 1.00 49.00 136 GLU A O 1
ATOM 966 N N . GLY A 1 137 ? 5.475 18.573 22.820 1.00 63.25 137 GLY A N 1
ATOM 967 C CA . GLY A 1 137 ? 4.796 19.623 23.593 1.00 63.25 137 GLY A CA 1
ATOM 968 C C . GLY A 1 137 ? 3.345 19.307 24.001 1.00 63.25 137 GLY A C 1
ATOM 969 O O . GLY A 1 137 ? 2.606 20.228 24.351 1.00 63.25 137 GLY A O 1
ATOM 970 N N . ALA A 1 138 ? 2.915 18.039 23.961 1.00 62.34 138 ALA A N 1
ATOM 971 C CA . ALA A 1 138 ? 1.572 17.636 24.381 1.00 62.34 138 ALA A CA 1
ATOM 972 C C . ALA A 1 138 ? 1.226 18.066 25.824 1.00 62.34 138 ALA A C 1
ATOM 974 O O . ALA A 1 138 ? 2.086 18.030 26.710 1.00 62.34 138 ALA A O 1
ATOM 975 N N . PRO A 1 139 ? -0.051 18.402 26.096 1.00 69.62 139 PRO A N 1
ATOM 976 C CA . PRO A 1 139 ? -0.529 18.617 27.455 1.00 69.62 139 PRO A CA 1
ATOM 977 C C . PRO A 1 139 ? -0.502 17.305 28.255 1.00 69.62 139 PRO A C 1
ATOM 979 O O . PRO A 1 139 ? -0.314 16.214 27.709 1.00 69.62 139 PRO A O 1
ATOM 982 N N . ALA A 1 140 ? -0.742 17.403 29.566 1.00 82.81 140 ALA A N 1
ATOM 983 C CA . ALA A 1 140 ? -0.928 16.227 30.412 1.00 82.81 140 ALA A CA 1
ATOM 984 C C . ALA A 1 140 ? -1.996 15.276 29.816 1.00 82.81 140 ALA A C 1
ATOM 986 O O . ALA A 1 140 ? -2.988 15.764 29.263 1.00 82.81 140 ALA A O 1
ATOM 987 N N . PRO A 1 141 ? -1.826 13.942 29.928 1.00 87.69 141 PRO A N 1
ATOM 988 C CA . PRO A 1 141 ? -2.773 12.980 29.370 1.00 87.69 141 PRO A CA 1
ATOM 989 C C . PRO A 1 141 ? -4.213 13.243 29.828 1.00 87.69 141 PRO A C 1
ATOM 991 O O . PRO A 1 141 ? -4.462 13.442 31.017 1.00 87.69 141 PRO A O 1
ATOM 994 N N . ILE A 1 142 ? -5.167 13.185 28.896 1.00 89.69 142 ILE A N 1
ATOM 995 C CA . ILE A 1 142 ? -6.602 13.343 29.189 1.00 89.69 142 ILE A CA 1
ATOM 996 C C . ILE A 1 142 ? -7.166 12.154 29.980 1.00 89.69 142 ILE A C 1
ATOM 998 O O . ILE A 1 142 ? -8.166 12.293 30.677 1.00 89.69 142 ILE A O 1
ATOM 1002 N N . ALA A 1 143 ? -6.521 10.989 29.884 1.00 89.81 143 ALA A N 1
ATOM 1003 C CA . ALA A 1 143 ? -6.791 9.812 30.701 1.00 89.81 143 ALA A CA 1
ATOM 1004 C C . ALA A 1 143 ? -5.562 8.893 30.727 1.00 89.81 143 ALA A C 1
ATOM 1006 O O . ALA A 1 143 ? -4.772 8.877 29.781 1.00 89.81 143 ALA A O 1
ATOM 1007 N N . THR A 1 144 ? -5.423 8.088 31.782 1.00 91.31 144 THR A N 1
ATOM 1008 C CA . THR A 1 144 ? -4.360 7.075 31.890 1.00 91.31 144 THR A CA 1
ATOM 1009 C C . THR A 1 144 ? -4.912 5.715 32.335 1.00 91.31 144 THR A C 1
ATOM 1011 O O . THR A 1 144 ? -4.754 5.343 33.504 1.00 91.31 144 THR A O 1
ATOM 1014 N N . PRO A 1 145 ? -5.635 4.983 31.467 1.00 88.81 145 PRO A N 1
ATOM 1015 C CA . PRO A 1 145 ? -6.156 3.670 31.825 1.00 88.81 145 PRO A CA 1
ATOM 1016 C C . PRO A 1 145 ? -5.014 2.660 32.018 1.00 88.81 145 PRO A C 1
ATOM 1018 O O . PRO A 1 145 ? -4.021 2.663 31.289 1.00 88.81 145 PRO A O 1
ATOM 1021 N N . LYS A 1 146 ? -5.168 1.763 32.997 1.00 88.00 146 LYS A N 1
ATOM 1022 C CA . LYS A 1 146 ? -4.358 0.542 33.069 1.00 88.00 146 LYS A CA 1
ATOM 1023 C C . LYS A 1 146 ? -4.939 -0.462 32.085 1.00 88.00 146 LYS A C 1
ATOM 1025 O O . LYS A 1 146 ? -6.140 -0.720 32.130 1.00 88.00 146 LYS A O 1
ATOM 1030 N N . VAL A 1 147 ? -4.095 -0.978 31.204 1.00 87.19 147 VAL A N 1
ATOM 1031 C CA . VAL A 1 147 ? -4.446 -1.960 30.176 1.00 87.19 147 VAL A CA 1
ATOM 1032 C C . VAL A 1 147 ? -3.251 -2.881 29.974 1.00 87.19 147 VAL A C 1
ATOM 1034 O O . VAL A 1 147 ? -2.108 -2.447 30.125 1.00 87.19 147 VAL A O 1
ATOM 1037 N N . ASP A 1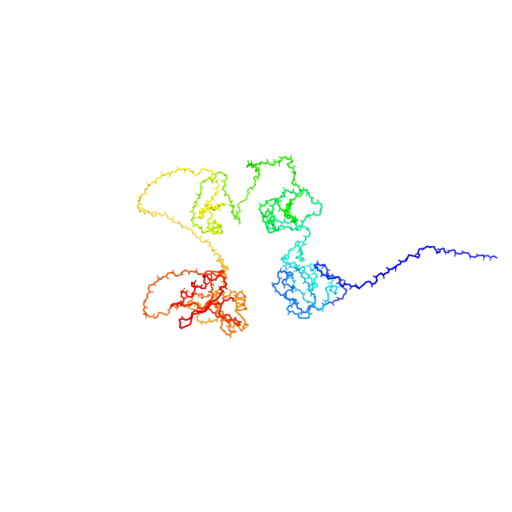 148 ? -3.510 -4.138 29.642 1.00 87.06 148 ASP A N 1
ATOM 1038 C CA . ASP A 1 148 ? -2.468 -5.166 29.646 1.00 87.06 148 ASP A CA 1
ATOM 1039 C C . ASP A 1 148 ? -1.576 -5.116 28.392 1.00 87.06 148 ASP A C 1
ATOM 1041 O O . ASP A 1 148 ? -0.416 -5.525 28.436 1.00 87.06 148 ASP A O 1
ATOM 1045 N N . ASP A 1 149 ? -2.077 -4.544 27.289 1.00 84.94 149 ASP A N 1
ATOM 1046 C CA . ASP A 1 149 ? -1.368 -4.469 26.012 1.00 84.94 149 ASP A CA 1
ATOM 1047 C C . ASP A 1 149 ? -1.668 -3.201 25.178 1.00 84.94 149 ASP A C 1
ATOM 1049 O O . ASP A 1 149 ? -2.546 -2.381 25.473 1.00 84.94 149 ASP A O 1
ATOM 1053 N N . LEU A 1 150 ? -0.903 -3.050 24.092 1.00 82.81 150 LEU A N 1
ATOM 1054 C CA . LEU A 1 150 ? -0.981 -1.938 23.144 1.00 82.81 150 LEU A CA 1
ATOM 1055 C C . LEU A 1 150 ? -2.331 -1.854 22.405 1.00 82.81 150 LEU A C 1
ATOM 1057 O O . LEU A 1 150 ? -2.823 -0.754 22.145 1.00 82.81 150 LEU A O 1
ATOM 1061 N N . SER A 1 151 ? -2.938 -2.993 22.074 1.00 81.50 151 SER A N 1
ATOM 1062 C CA . SER A 1 151 ? -4.223 -3.073 21.367 1.00 81.50 151 SER A CA 1
ATOM 1063 C C . SER A 1 151 ? -5.369 -2.632 22.273 1.00 81.50 151 SER A C 1
ATOM 1065 O O . SER A 1 151 ? -6.254 -1.895 21.835 1.00 81.50 151 SER A O 1
ATOM 1067 N N . ALA A 1 152 ? -5.320 -3.003 23.554 1.00 88.38 152 ALA A N 1
ATOM 1068 C CA . ALA A 1 152 ? -6.232 -2.507 24.576 1.00 88.38 152 ALA A CA 1
ATOM 1069 C C . ALA A 1 152 ? -6.068 -0.989 24.806 1.00 88.38 152 ALA A C 1
ATOM 1071 O O . ALA A 1 152 ? -7.066 -0.284 24.965 1.00 88.38 152 ALA A O 1
ATOM 1072 N N . CYS A 1 153 ? -4.842 -0.453 24.729 1.00 90.44 153 CYS A N 1
ATOM 1073 C CA . CYS A 1 153 ? -4.601 0.997 24.765 1.00 90.44 153 CYS A CA 1
ATOM 1074 C C . CYS A 1 153 ? -5.195 1.729 23.543 1.00 90.44 153 CYS A C 1
ATOM 1076 O O . CYS A 1 153 ? -5.888 2.739 23.695 1.00 90.44 153 CYS A O 1
ATOM 1078 N N . LEU A 1 154 ? -5.012 1.181 22.335 1.00 86.50 154 LEU A N 1
ATOM 1079 C CA . LEU A 1 154 ? -5.640 1.687 21.109 1.00 86.50 154 LEU A CA 1
ATOM 1080 C C . LEU A 1 154 ? -7.174 1.642 21.193 1.00 86.50 154 LEU A C 1
ATOM 1082 O O . LEU A 1 154 ? -7.837 2.607 20.810 1.00 86.50 154 LEU A O 1
ATOM 1086 N N . ALA A 1 155 ? -7.746 0.551 21.708 1.00 85.25 155 ALA A N 1
ATOM 1087 C CA . ALA A 1 155 ? -9.188 0.414 21.903 1.00 85.25 155 ALA A CA 1
ATOM 1088 C C . ALA A 1 155 ? -9.726 1.445 22.911 1.00 85.25 155 ALA A C 1
ATOM 1090 O O . ALA A 1 155 ? -10.753 2.073 22.651 1.00 85.25 155 ALA A O 1
ATOM 1091 N N . ALA A 1 156 ? -9.004 1.688 24.010 1.00 89.94 156 ALA A N 1
ATOM 1092 C CA . ALA A 1 156 ? -9.336 2.731 24.978 1.00 89.94 156 ALA A CA 1
ATOM 1093 C C . ALA A 1 156 ? -9.281 4.143 24.365 1.00 89.94 156 ALA A C 1
ATOM 1095 O O . ALA A 1 156 ? -10.126 4.977 24.687 1.00 89.94 156 ALA A O 1
ATOM 1096 N N . CYS A 1 157 ? -8.340 4.405 23.450 1.00 90.00 157 CYS A N 1
ATOM 1097 C CA . CYS A 1 157 ? -8.302 5.664 22.706 1.00 90.00 157 CYS A CA 1
ATOM 1098 C C . CYS A 1 157 ? -9.477 5.788 21.722 1.00 90.00 157 CYS A C 1
ATOM 1100 O O . CYS A 1 157 ? -10.187 6.786 21.755 1.00 90.00 157 CYS A O 1
ATOM 1102 N N . LYS A 1 158 ? -9.761 4.758 20.912 1.00 85.25 158 LYS A N 1
ATOM 1103 C CA . LYS A 1 158 ? -10.910 4.753 19.980 1.00 85.25 158 LYS A CA 1
ATOM 1104 C C . LYS A 1 158 ? -12.267 4.869 20.686 1.00 85.25 158 LYS A C 1
ATOM 1106 O O . LYS A 1 158 ? -13.201 5.428 20.123 1.00 85.25 158 LYS A O 1
ATOM 1111 N N . GLY A 1 159 ? -12.378 4.353 21.911 1.00 85.31 159 GLY A N 1
ATOM 1112 C CA . GLY A 1 159 ? -13.557 4.513 22.767 1.00 85.31 159 GLY A CA 1
ATOM 1113 C C . GLY A 1 159 ? -13.670 5.881 23.451 1.00 85.31 159 GLY A C 1
ATOM 1114 O O . GLY A 1 159 ? -14.687 6.149 24.088 1.00 85.31 159 GLY A O 1
ATOM 1115 N N . ASN A 1 160 ? -12.657 6.746 23.345 1.00 84.38 160 ASN A N 1
ATOM 1116 C CA . ASN A 1 160 ? -12.636 8.070 23.958 1.00 84.38 160 ASN A CA 1
ATOM 1117 C C . ASN A 1 160 ? -12.801 9.161 22.874 1.00 84.38 160 ASN A C 1
ATOM 1119 O O . ASN A 1 160 ? -11.868 9.398 22.104 1.00 84.38 160 ASN A O 1
ATOM 1123 N N . PRO A 1 161 ? -13.940 9.881 22.832 1.00 79.94 161 PRO A N 1
ATOM 1124 C CA . PRO A 1 161 ? -14.249 10.861 21.784 1.00 79.94 161 PRO A CA 1
ATOM 1125 C C . PRO A 1 161 ? -13.416 12.152 21.859 1.00 79.94 161 PRO A C 1
ATOM 1127 O O . PRO A 1 161 ? -13.631 13.055 21.061 1.00 79.94 161 PRO A O 1
ATOM 1130 N N . SER A 1 162 ? -12.470 12.249 22.797 1.00 83.44 162 SER A N 1
ATOM 1131 C CA . SER A 1 162 ? -11.475 13.323 22.865 1.00 83.44 162 SER A CA 1
ATOM 1132 C C . SER A 1 162 ? -10.053 12.829 22.583 1.00 83.44 162 SER A C 1
ATOM 1134 O O . SER A 1 162 ? -9.137 13.646 22.552 1.00 83.44 162 SER A O 1
ATOM 1136 N N . CYS A 1 163 ? -9.834 11.524 22.377 1.00 89.06 163 CYS A N 1
ATOM 1137 C CA . CYS A 1 163 ? -8.503 10.956 22.172 1.00 89.06 163 CYS A CA 1
ATOM 1138 C C . CYS A 1 163 ? -8.067 11.032 20.703 1.00 89.06 163 CYS A C 1
ATOM 1140 O O . CYS A 1 163 ? -8.715 10.463 19.825 1.00 89.06 163 CYS A O 1
ATOM 1142 N N . VAL A 1 164 ? -6.958 11.728 20.455 1.00 84.56 164 VAL A N 1
ATOM 1143 C CA . VAL A 1 164 ? -6.322 11.896 19.133 1.00 84.56 164 VAL A CA 1
ATOM 1144 C C . VAL A 1 164 ? -4.993 11.141 19.027 1.00 84.56 164 VAL A C 1
ATOM 1146 O O . VAL A 1 164 ? -4.532 10.796 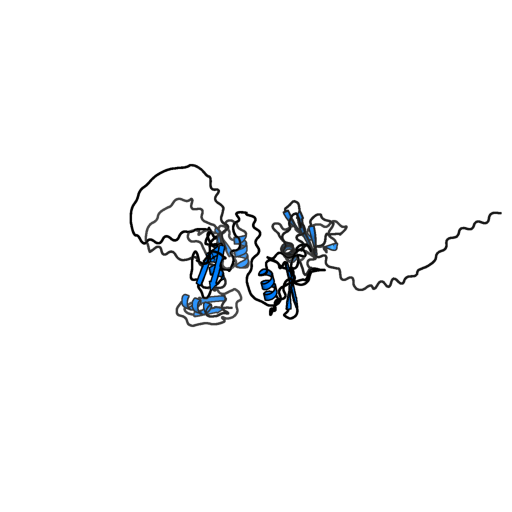17.941 1.00 84.56 164 VAL A O 1
ATOM 1149 N N . ALA A 1 165 ? -4.367 10.850 20.165 1.00 84.50 165 ALA A N 1
ATOM 1150 C CA . ALA A 1 165 ? -3.129 10.090 20.245 1.00 84.50 165 ALA A CA 1
ATOM 1151 C C . ALA A 1 165 ? -3.038 9.354 21.584 1.00 84.50 165 ALA A C 1
ATOM 1153 O O . ALA A 1 165 ? -3.714 9.707 22.551 1.00 84.50 165 ALA A O 1
ATOM 1154 N N . TYR A 1 166 ? -2.182 8.345 21.657 1.00 89.81 166 TYR A N 1
ATOM 1155 C CA . TYR A 1 166 ? -1.899 7.582 22.858 1.00 89.81 166 TYR A CA 1
ATOM 1156 C C . TYR A 1 166 ? -0.418 7.201 22.929 1.00 89.81 166 TYR A C 1
ATOM 1158 O O . TYR A 1 166 ? 0.287 7.192 21.928 1.00 89.81 166 TYR A O 1
ATOM 1166 N N . THR A 1 167 ? 0.060 6.863 24.122 1.00 89.31 167 THR A N 1
ATOM 1167 C CA . THR A 1 167 ? 1.310 6.109 24.296 1.00 89.31 167 THR A CA 1
ATOM 1168 C C . THR A 1 167 ? 1.067 4.942 25.234 1.00 89.31 167 THR A C 1
ATOM 1170 O O . THR A 1 167 ? 0.299 5.063 26.189 1.00 89.31 167 THR A O 1
ATOM 1173 N N . PHE A 1 168 ? 1.730 3.820 24.974 1.00 88.25 168 PHE A N 1
ATOM 1174 C CA . PHE A 1 168 ? 1.714 2.651 25.844 1.00 88.25 168 PHE A CA 1
ATOM 1175 C C . PHE A 1 168 ? 3.134 2.317 26.293 1.00 88.25 168 PHE A C 1
ATOM 1177 O O . PHE A 1 168 ? 4.015 2.091 25.464 1.00 88.25 168 PHE A O 1
ATOM 1184 N N . GLN A 1 169 ? 3.362 2.283 27.605 1.00 86.25 169 GLN A N 1
ATOM 1185 C CA . GLN A 1 169 ? 4.657 1.927 28.178 1.00 86.25 169 GLN A CA 1
ATOM 1186 C C . GLN A 1 169 ? 4.447 1.110 29.454 1.00 86.25 169 GLN A C 1
ATOM 1188 O O . GLN A 1 169 ? 3.833 1.589 30.406 1.00 86.25 169 GLN A O 1
ATOM 1193 N N . SER A 1 170 ? 4.947 -0.128 29.468 1.00 80.88 170 SER A N 1
ATOM 1194 C CA . SER A 1 170 ? 4.961 -1.016 30.645 1.00 80.88 170 SER A CA 1
ATOM 1195 C C . SER A 1 170 ? 3.602 -1.158 31.363 1.00 80.88 170 SER A C 1
ATOM 1197 O O . SER A 1 170 ? 3.525 -1.014 32.581 1.00 80.88 170 SER A O 1
ATOM 1199 N N . GLY A 1 171 ? 2.517 -1.395 30.612 1.00 81.81 171 GLY A N 1
ATOM 1200 C CA . GLY A 1 171 ? 1.153 -1.538 31.157 1.00 81.81 171 GLY A CA 1
ATOM 1201 C C . GLY A 1 171 ? 0.433 -0.215 31.471 1.00 81.81 171 GLY A C 1
ATOM 1202 O O . GLY A 1 171 ? -0.712 -0.214 31.930 1.00 81.81 171 GLY A O 1
ATOM 1203 N N . VAL A 1 172 ? 1.079 0.930 31.227 1.00 89.06 172 VAL A N 1
ATOM 1204 C CA . VAL A 1 172 ? 0.477 2.260 31.377 1.00 89.06 172 VAL A CA 1
ATOM 1205 C C . VAL A 1 172 ? 0.134 2.817 30.002 1.00 89.06 172 VAL A C 1
ATOM 1207 O O . VAL A 1 172 ? 1.020 3.165 29.220 1.00 89.06 172 VAL A O 1
ATOM 1210 N N . CYS A 1 173 ? -1.161 2.938 29.727 1.00 94.00 173 CYS A N 1
ATOM 1211 C CA . CYS A 1 173 ? -1.675 3.674 28.582 1.00 94.00 173 CYS A CA 1
ATOM 1212 C C . CYS A 1 173 ? -1.896 5.139 28.976 1.00 94.00 173 CYS A C 1
ATOM 1214 O O . CYS A 1 173 ? -2.450 5.421 30.039 1.00 94.00 173 CYS A O 1
ATOM 1216 N N . LYS A 1 174 ? -1.471 6.082 28.136 1.00 94.06 174 LYS A N 1
ATOM 1217 C CA . LYS A 1 174 ? -1.713 7.525 28.285 1.00 94.06 174 LYS A CA 1
ATOM 1218 C C . LYS A 1 174 ? -2.433 8.013 27.040 1.00 94.06 174 LYS A C 1
ATOM 1220 O O . LYS A 1 174 ? -1.897 7.856 25.950 1.00 94.06 174 LYS A O 1
ATOM 1225 N N . LEU A 1 175 ? -3.612 8.600 27.199 1.00 92.56 175 LEU A N 1
ATOM 1226 C CA . LEU A 1 175 ? -4.424 9.153 26.115 1.00 92.56 175 LEU A CA 1
ATOM 1227 C C . LEU A 1 175 ? -4.219 10.670 26.033 1.00 92.56 175 LEU A C 1
ATOM 1229 O O . LEU A 1 175 ? -4.157 11.332 27.067 1.00 92.56 175 LEU A O 1
ATOM 1233 N N . PHE A 1 176 ? -4.163 11.235 24.830 1.00 90.81 176 PHE A N 1
ATOM 1234 C CA . PHE A 1 176 ? -3.961 12.665 24.574 1.00 90.81 176 PHE A CA 1
ATOM 1235 C C . PHE A 1 176 ? -5.086 13.221 23.701 1.00 90.81 176 PHE A C 1
ATOM 1237 O O . PHE A 1 176 ? -5.552 12.549 22.781 1.00 90.81 176 PHE A O 1
ATOM 1244 N N . GLY A 1 177 ? -5.502 14.455 23.990 1.00 85.62 177 GLY A N 1
ATOM 1245 C CA . GLY A 1 177 ? -6.551 15.180 23.272 1.00 85.62 177 GLY A CA 1
ATOM 1246 C C . GLY A 1 177 ? -6.060 16.491 22.647 1.00 85.62 177 GLY A C 1
ATOM 1247 O O . GLY A 1 177 ? -4.902 16.868 22.845 1.00 85.62 177 GLY A O 1
ATOM 1248 N N . PRO A 1 178 ? -6.921 17.203 21.898 1.00 76.25 178 PRO A N 1
ATOM 1249 C CA . PRO A 1 178 ? -6.580 18.494 21.309 1.00 76.25 178 PRO A CA 1
ATOM 1250 C C . PRO A 1 178 ? -6.288 19.552 22.386 1.00 76.25 178 PRO A C 1
ATOM 1252 O O . PRO A 1 178 ? -7.003 19.675 23.381 1.00 76.25 178 PRO A O 1
ATOM 1255 N N . THR A 1 179 ? -5.258 20.368 22.152 1.00 62.75 179 THR A N 1
ATOM 1256 C CA . THR A 1 179 ? -4.674 21.338 23.103 1.00 62.75 179 THR A CA 1
ATOM 1257 C C . THR A 1 179 ? -5.608 22.450 23.592 1.00 62.75 179 THR A C 1
ATOM 1259 O O . THR A 1 179 ? -5.284 23.114 24.572 1.00 62.75 179 THR A O 1
ATOM 1262 N N . ASN A 1 180 ? -6.766 22.644 22.956 1.00 52.84 180 ASN A N 1
ATOM 1263 C CA . ASN A 1 180 ? -7.707 23.726 23.272 1.00 52.84 180 ASN A CA 1
ATOM 1264 C C . ASN A 1 180 ? -8.873 23.304 24.188 1.00 52.84 180 ASN A C 1
ATOM 1266 O O . ASN A 1 180 ? -9.724 24.133 24.515 1.00 52.84 180 ASN A O 1
ATOM 1270 N N . ALA A 1 181 ? -8.924 22.046 24.637 1.00 47.19 181 ALA A N 1
ATOM 1271 C CA . ALA A 1 181 ? -9.873 21.627 25.665 1.00 47.19 181 ALA A CA 1
ATOM 1272 C C . ALA A 1 181 ? -9.466 22.221 27.027 1.00 47.19 181 A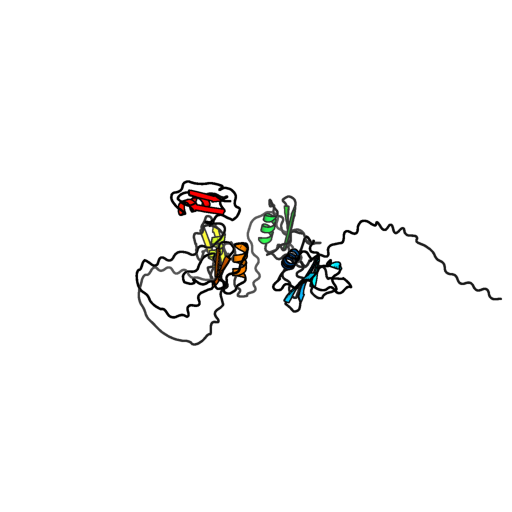LA A C 1
ATOM 1274 O O . ALA A 1 181 ? -8.570 21.712 27.704 1.00 47.19 181 ALA A O 1
ATOM 1275 N N . LYS A 1 182 ? -10.124 23.315 27.435 1.00 35.84 182 LYS A N 1
ATOM 1276 C CA . LYS A 1 182 ? -9.923 23.938 28.751 1.00 35.84 182 LYS A CA 1
ATOM 1277 C C . LYS A 1 182 ? -10.163 22.890 29.845 1.00 35.84 182 LYS A C 1
ATOM 1279 O O . LYS A 1 182 ? -11.273 22.389 30.004 1.00 35.84 182 LYS A O 1
ATOM 1284 N N . ARG A 1 183 ? -9.110 22.560 30.593 1.00 38.50 183 ARG A N 1
ATOM 1285 C CA . ARG A 1 183 ? -9.129 21.557 31.661 1.00 38.50 183 ARG A CA 1
ATOM 1286 C C . ARG A 1 183 ? -10.086 21.996 32.773 1.00 38.50 183 ARG A C 1
ATOM 1288 O O . ARG A 1 183 ? -9.771 22.909 33.530 1.00 38.50 183 ARG A O 1
ATOM 1295 N N . ALA A 1 184 ? -11.233 21.327 32.886 1.00 30.83 184 ALA A N 1
ATOM 1296 C CA . ALA A 1 184 ? -12.042 21.357 34.098 1.00 30.83 184 ALA A CA 1
ATOM 1297 C C . ALA A 1 184 ? -11.280 20.584 35.186 1.00 30.83 184 ALA A C 1
ATOM 1299 O O . ALA A 1 184 ? -11.335 19.357 35.269 1.00 30.83 184 ALA A O 1
ATOM 1300 N N . GLU A 1 185 ? -10.466 21.297 35.958 1.00 34.31 185 GLU A N 1
ATOM 1301 C CA . GLU A 1 185 ? -9.604 20.702 36.973 1.00 34.31 185 GLU A CA 1
ATOM 1302 C C . GLU A 1 185 ? -10.413 20.398 38.242 1.00 34.31 185 GLU A C 1
ATOM 1304 O O . GLU A 1 185 ? -10.583 21.255 39.104 1.00 34.31 185 GLU A O 1
ATOM 1309 N N . GLY A 1 186 ? -10.953 19.176 38.339 1.00 32.12 186 GLY A N 1
ATOM 1310 C CA . GLY A 1 186 ? -11.721 18.764 39.517 1.00 32.12 186 GLY A CA 1
ATOM 1311 C C . GLY A 1 186 ? -12.533 17.477 39.369 1.00 32.12 186 GLY A C 1
ATOM 1312 O O . GLY A 1 186 ? -13.756 17.532 39.406 1.00 32.12 186 GLY A O 1
ATOM 1313 N N . ALA A 1 187 ? -11.874 16.317 39.260 1.00 26.44 187 ALA A N 1
ATOM 1314 C CA . ALA A 1 187 ? -12.508 15.017 39.520 1.00 26.44 187 ALA A CA 1
ATOM 1315 C C . ALA A 1 187 ? -11.466 13.935 39.860 1.00 26.44 187 ALA A C 1
ATOM 1317 O O . ALA A 1 187 ? -10.952 13.242 38.983 1.00 26.44 187 ALA A O 1
ATOM 1318 N N . ALA A 1 188 ? -11.167 13.763 41.149 1.00 30.70 188 ALA A N 1
ATOM 1319 C CA . ALA A 1 188 ? -10.597 12.511 41.635 1.00 30.70 188 ALA A CA 1
ATOM 1320 C C . ALA A 1 188 ? -11.729 11.489 41.844 1.00 30.70 188 ALA A C 1
ATOM 1322 O O . ALA A 1 188 ? -12.782 11.844 42.363 1.00 30.70 188 ALA A O 1
ATOM 1323 N N . THR A 1 189 ? -11.489 10.232 41.454 1.00 33.22 189 THR A N 1
ATOM 1324 C CA . THR A 1 189 ? -12.173 9.012 41.938 1.00 33.22 189 THR A CA 1
ATOM 1325 C C . THR A 1 189 ? -13.656 9.138 42.336 1.00 33.22 189 THR A C 1
ATOM 1327 O O . THR A 1 189 ? -13.978 9.313 43.510 1.00 33.22 189 THR A O 1
ATOM 1330 N N . GLY A 1 190 ? -14.574 8.914 41.394 1.00 25.70 190 GLY A N 1
ATOM 1331 C CA . GLY A 1 190 ? -15.993 8.741 41.715 1.00 25.70 190 GLY A CA 1
ATOM 1332 C C . GLY A 1 190 ? -16.857 8.518 40.479 1.00 25.70 190 GLY A C 1
ATOM 1333 O O . GLY A 1 190 ? -16.698 9.202 39.475 1.00 25.70 190 GLY A O 1
ATOM 1334 N N . ALA A 1 191 ? -17.775 7.554 40.539 1.00 35.59 191 ALA A N 1
ATOM 1335 C CA . ALA A 1 191 ? -18.743 7.323 39.472 1.00 35.59 191 ALA A CA 1
ATOM 1336 C C . ALA A 1 191 ? -19.912 8.318 39.555 1.00 35.59 191 ALA A C 1
ATOM 1338 O O . ALA A 1 191 ? -20.479 8.471 40.639 1.00 35.59 191 ALA A O 1
ATOM 1339 N N . LYS A 1 192 ? -20.322 8.893 38.411 1.00 26.22 192 LYS A N 1
ATOM 1340 C CA . LYS A 1 192 ? -21.723 9.076 37.953 1.00 26.22 192 LYS A CA 1
ATOM 1341 C C . LYS A 1 192 ? -21.794 9.930 36.680 1.00 26.22 192 LYS A C 1
ATOM 1343 O O . LYS A 1 192 ? -20.909 10.731 36.411 1.00 26.22 192 LYS A O 1
ATOM 1348 N N . ASN A 1 193 ? -22.876 9.747 35.923 1.00 40.16 193 ASN A N 1
ATOM 1349 C CA . ASN A 1 193 ? -23.214 10.548 34.746 1.00 40.16 193 ASN A CA 1
ATOM 1350 C C . ASN A 1 193 ? -23.511 12.009 35.126 1.00 40.16 193 ASN A C 1
ATOM 1352 O O . ASN A 1 193 ? -24.222 12.249 36.102 1.00 40.16 193 ASN A O 1
ATOM 1356 N N . ALA A 1 194 ? -23.083 12.946 34.281 1.00 29.77 194 ALA A N 1
ATOM 1357 C CA . ALA A 1 194 ? -23.756 14.221 34.036 1.00 29.77 194 ALA A CA 1
ATOM 1358 C C . ALA A 1 194 ? -23.357 14.720 32.635 1.00 29.77 194 ALA A C 1
ATOM 1360 O O . ALA A 1 194 ? -22.203 14.569 32.233 1.00 29.77 194 ALA A O 1
ATOM 1361 N N . ALA A 1 195 ? -24.319 15.250 31.882 1.00 36.44 195 ALA A N 1
ATOM 1362 C CA . ALA A 1 195 ? -24.139 15.670 30.493 1.00 36.44 195 ALA A CA 1
ATOM 1363 C C . ALA A 1 195 ? -23.552 17.085 30.369 1.00 36.44 195 ALA A C 1
ATOM 1365 O O . ALA A 1 195 ? -23.594 17.871 31.317 1.00 36.44 195 ALA A O 1
ATOM 1366 N N . GLN A 1 196 ? -23.127 17.451 29.156 1.00 29.12 196 GLN A N 1
ATOM 1367 C CA . GLN A 1 196 ? -23.258 18.839 28.718 1.00 29.12 196 GLN A CA 1
ATOM 1368 C C . GLN A 1 196 ? -23.536 18.930 27.212 1.00 29.12 196 GLN A C 1
ATOM 1370 O O . GLN A 1 196 ? -22.716 18.534 26.385 1.00 29.12 196 GLN A O 1
ATOM 1375 N N . ASP A 1 197 ? -24.719 19.443 26.877 1.00 29.11 197 ASP A N 1
ATOM 1376 C CA . ASP A 1 197 ? -25.170 19.696 25.510 1.00 29.11 197 ASP A CA 1
ATOM 1377 C C . ASP A 1 197 ? -24.443 20.876 24.856 1.00 29.11 197 ASP A C 1
ATOM 1379 O O . ASP A 1 197 ? -24.151 21.887 25.497 1.00 29.11 197 ASP A O 1
ATOM 1383 N N . THR A 1 198 ? -24.311 20.832 23.530 1.00 25.66 198 THR A N 1
ATOM 1384 C CA . THR A 1 198 ? -24.568 22.006 22.678 1.00 25.66 198 THR A CA 1
ATOM 1385 C C . THR A 1 198 ? -25.095 21.516 21.332 1.00 25.66 198 THR A C 1
ATOM 1387 O O . THR A 1 198 ? -24.402 20.810 20.603 1.00 25.66 198 THR A O 1
ATOM 1390 N N . ALA A 1 199 ? -26.339 21.865 21.009 1.00 28.80 199 ALA A N 1
ATOM 1391 C CA . ALA A 1 199 ? -26.998 21.421 19.786 1.00 28.80 199 ALA A CA 1
ATOM 1392 C C . ALA A 1 199 ? -26.610 22.279 18.571 1.00 28.80 199 ALA A C 1
ATOM 1394 O O . ALA A 1 199 ? -26.575 23.506 18.654 1.00 28.80 199 ALA A O 1
ATOM 1395 N N . SER A 1 200 ? -26.433 21.638 17.414 1.00 26.83 200 SER A N 1
ATOM 1396 C CA . SER A 1 200 ? -26.620 22.280 16.110 1.00 26.83 200 SER A CA 1
ATOM 1397 C C . SER A 1 200 ? -27.088 21.231 15.100 1.00 26.83 200 SER A C 1
ATOM 1399 O O . SER A 1 200 ? -26.500 20.154 15.001 1.00 26.83 200 SER A O 1
ATOM 1401 N N . GLY A 1 201 ? -28.212 21.492 14.434 1.00 32.97 201 GLY A N 1
ATOM 1402 C CA . GLY A 1 201 ? -28.942 20.481 13.670 1.00 32.97 201 GLY A CA 1
ATOM 1403 C C . GLY A 1 201 ? -28.457 20.323 12.230 1.00 32.97 201 GLY A C 1
ATOM 1404 O O . GLY A 1 201 ? -28.336 21.309 11.512 1.00 32.97 201 GLY A O 1
ATOM 1405 N N . SER A 1 202 ? -28.299 19.069 11.802 1.00 25.77 202 SER A N 1
ATOM 1406 C CA . SER A 1 202 ? -28.209 18.646 10.400 1.00 25.77 202 SER A CA 1
ATOM 1407 C C . SER A 1 202 ? -28.804 17.245 10.278 1.00 25.77 202 SER A C 1
ATOM 1409 O O . SER A 1 202 ? -28.439 16.355 11.045 1.00 25.77 202 SER A O 1
ATOM 1411 N N . VAL A 1 203 ? -29.710 17.028 9.322 1.00 36.28 203 VAL A N 1
ATOM 1412 C CA . VAL A 1 203 ? -30.220 15.683 9.008 1.00 36.28 203 VAL A CA 1
ATOM 1413 C C . VAL A 1 203 ? -29.118 14.926 8.270 1.00 36.28 203 VAL A C 1
ATOM 1415 O O . VAL A 1 203 ? -28.844 15.208 7.107 1.00 36.28 203 VAL A O 1
ATOM 1418 N N . GLY A 1 204 ? -28.472 13.986 8.958 1.00 31.14 204 GLY A N 1
ATOM 1419 C CA . GLY A 1 204 ? -27.423 13.134 8.406 1.00 31.14 204 GLY A CA 1
ATOM 1420 C C . GLY A 1 204 ? -27.725 11.660 8.653 1.00 31.14 204 GLY A C 1
ATOM 1421 O O . GLY A 1 204 ? -28.213 11.284 9.717 1.00 31.14 204 GLY A O 1
ATOM 1422 N N . THR A 1 205 ? -27.418 10.816 7.672 1.00 32.91 205 THR A N 1
ATOM 1423 C CA . THR A 1 205 ? -27.442 9.356 7.815 1.00 32.91 205 THR A CA 1
ATOM 1424 C C . THR A 1 205 ? -26.426 8.923 8.875 1.00 32.91 205 THR A C 1
ATOM 1426 O O . THR A 1 205 ? -25.228 9.137 8.706 1.00 32.91 205 THR A O 1
ATOM 1429 N N . HIS A 1 206 ? -26.887 8.327 9.977 1.00 39.88 206 HIS A N 1
ATOM 1430 C CA . HIS A 1 206 ? -26.024 7.946 11.100 1.00 39.88 206 HIS A CA 1
ATOM 1431 C C . HIS A 1 206 ? -25.103 6.760 10.744 1.00 39.88 206 HIS A C 1
ATOM 1433 O O . HIS A 1 206 ? -25.519 5.605 10.812 1.00 39.88 206 HIS A O 1
ATOM 1439 N N . GLU A 1 207 ? -23.834 7.020 10.409 1.00 45.16 207 GLU A N 1
ATOM 1440 C CA . GLU A 1 207 ? -22.873 5.967 10.016 1.00 45.16 207 GLU A CA 1
ATOM 1441 C C . GLU A 1 207 ? -22.480 4.989 11.145 1.00 45.16 207 GLU A C 1
ATOM 1443 O O . GLU A 1 207 ? -22.008 3.879 10.872 1.00 45.16 207 GLU A O 1
ATOM 1448 N N . ALA A 1 208 ? -22.697 5.352 12.415 1.00 62.16 208 ALA A N 1
ATOM 1449 C CA . ALA A 1 208 ? -22.378 4.508 13.567 1.00 62.16 208 ALA A CA 1
ATOM 1450 C C . ALA A 1 208 ? -23.435 4.626 14.688 1.00 62.16 208 ALA A C 1
ATOM 1452 O O . ALA A 1 208 ? -23.427 5.613 15.426 1.00 62.16 208 ALA A O 1
ATOM 1453 N N . PRO A 1 209 ? -24.331 3.633 14.867 1.00 74.00 209 PRO A N 1
ATOM 1454 C CA . PRO A 1 209 ? -25.237 3.609 16.012 1.00 74.00 209 PRO A CA 1
ATOM 1455 C C . PRO A 1 209 ? -24.481 3.290 17.312 1.00 74.00 209 PRO A C 1
ATOM 1457 O O . PRO A 1 209 ? -23.552 2.476 17.323 1.00 74.00 209 PRO A O 1
ATOM 1460 N N . LEU A 1 210 ? -24.885 3.910 18.425 1.00 77.81 210 LEU A N 1
ATOM 1461 C CA . LEU A 1 210 ? -24.197 3.763 19.715 1.00 77.81 210 LEU A CA 1
ATOM 1462 C C . LEU A 1 210 ? -24.558 2.452 20.432 1.00 77.81 210 LEU A C 1
ATOM 1464 O O . LEU A 1 210 ? -25.723 2.068 20.481 1.00 77.81 210 LEU A O 1
ATOM 1468 N N . ASN A 1 211 ? -23.578 1.808 21.077 1.00 78.88 211 ASN A N 1
ATOM 1469 C CA . ASN A 1 211 ? -23.809 0.673 21.983 1.00 78.88 211 ASN A CA 1
ATOM 1470 C C . ASN A 1 211 ? -24.161 1.163 23.406 1.00 78.88 211 ASN A C 1
ATOM 1472 O O . ASN A 1 211 ? -23.376 1.007 24.342 1.00 78.88 211 ASN A O 1
ATOM 1476 N N . ALA A 1 212 ? -25.307 1.831 23.549 1.00 77.56 212 ALA A N 1
ATOM 1477 C CA . ALA A 1 212 ? -25.802 2.402 24.801 1.00 77.56 212 ALA A CA 1
ATOM 1478 C C . ALA A 1 212 ? -27.341 2.466 24.812 1.00 77.56 212 ALA A C 1
ATOM 1480 O O . ALA A 1 212 ? -27.986 2.369 23.769 1.00 77.56 212 ALA A O 1
ATOM 1481 N N . VAL A 1 213 ? -27.941 2.657 25.993 1.00 74.81 213 VAL A N 1
ATOM 1482 C CA . VAL A 1 213 ? -29.366 3.020 26.108 1.00 74.81 213 VAL A CA 1
ATOM 1483 C C . VAL A 1 213 ? -29.478 4.545 25.991 1.00 74.81 213 VAL A C 1
ATOM 1485 O O . VAL A 1 213 ? -28.863 5.226 26.813 1.00 74.81 213 VAL A O 1
ATOM 1488 N N . PRO A 1 214 ? -30.232 5.103 25.025 1.00 71.69 214 PRO A N 1
ATOM 1489 C CA . PRO A 1 214 ? -30.431 6.547 24.932 1.00 71.69 214 PRO A CA 1
ATOM 1490 C C . PRO A 1 214 ? -31.232 7.090 26.116 1.00 71.69 214 PRO A C 1
ATOM 1492 O O . PRO A 1 214 ? -32.269 6.536 26.494 1.00 71.69 214 PRO A O 1
ATOM 1495 N N . GLU A 1 215 ? -30.790 8.217 26.664 1.00 54.66 215 GLU A N 1
ATOM 1496 C CA . GLU A 1 215 ? -31.543 8.943 27.682 1.00 54.66 215 GLU A CA 1
ATOM 1497 C C . GLU A 1 215 ? -32.856 9.470 27.069 1.00 54.66 215 GLU A C 1
ATOM 1499 O O . GLU A 1 215 ? -32.870 10.044 25.981 1.00 54.66 215 GLU A O 1
ATOM 1504 N N . GLY A 1 216 ? -33.989 9.182 27.719 1.00 64.00 216 GLY A N 1
ATOM 1505 C CA . GLY A 1 216 ? -35.334 9.483 27.204 1.00 64.00 216 GLY A CA 1
ATOM 1506 C C . GLY A 1 216 ? -36.016 8.384 26.367 1.00 64.00 216 GLY A C 1
ATOM 1507 O O . GLY A 1 216 ? -37.230 8.462 26.191 1.00 64.00 216 GLY A O 1
ATOM 1508 N N . SER A 1 217 ? -35.309 7.331 25.927 1.00 60.38 217 SER A N 1
ATOM 1509 C CA . SER A 1 217 ? -35.896 6.164 25.223 1.00 60.38 217 SER A CA 1
ATOM 1510 C C . SER A 1 217 ? -35.602 4.842 25.962 1.00 60.38 217 SER A C 1
ATOM 1512 O O . SER A 1 217 ? -34.812 4.025 25.488 1.00 60.38 217 SER A O 1
ATOM 1514 N N . PRO A 1 218 ? -36.232 4.577 27.126 1.00 67.69 218 PRO A N 1
ATOM 1515 C CA . PRO A 1 218 ? -35.998 3.343 27.887 1.00 67.69 218 PRO A CA 1
ATOM 1516 C C . PRO A 1 218 ? -36.604 2.091 27.225 1.00 67.69 218 PRO A C 1
ATOM 1518 O O . PRO A 1 218 ? -36.172 0.970 27.504 1.00 67.69 218 PRO A O 1
ATOM 1521 N N . ALA A 1 219 ? -37.605 2.266 26.356 1.00 82.81 219 ALA A N 1
ATOM 1522 C CA . ALA A 1 219 ? -38.264 1.182 25.637 1.00 82.81 219 ALA A CA 1
ATOM 1523 C C . ALA A 1 219 ? -37.548 0.898 24.299 1.00 82.81 219 ALA A C 1
ATOM 1525 O O . ALA A 1 219 ? -37.421 1.807 23.475 1.00 82.81 219 ALA A O 1
ATOM 1526 N N . PRO A 1 220 ? -37.094 -0.342 24.044 1.00 88.06 220 PRO A N 1
ATOM 1527 C CA . PRO A 1 220 ? -36.530 -0.701 22.751 1.00 88.06 220 PRO A CA 1
ATOM 1528 C C . PRO A 1 220 ? -37.613 -0.766 21.666 1.00 88.06 220 PRO A C 1
ATOM 1530 O O . PRO A 1 220 ? -38.707 -1.277 21.898 1.00 88.06 220 PRO A O 1
ATOM 1533 N N . ILE A 1 221 ? -37.282 -0.309 20.457 1.00 92.06 221 ILE A N 1
ATOM 1534 C CA . ILE A 1 221 ? -38.146 -0.408 19.269 1.00 92.06 221 ILE A CA 1
ATOM 1535 C C . ILE A 1 221 ? -38.205 -1.834 18.700 1.00 92.06 221 ILE A C 1
ATOM 1537 O O . ILE A 1 221 ? -39.125 -2.166 17.960 1.00 92.06 221 ILE A O 1
ATOM 1541 N N . SER A 1 222 ? -37.216 -2.674 19.020 1.00 90.56 222 SER A N 1
ATOM 1542 C CA . SER A 1 222 ? -37.172 -4.093 18.659 1.00 90.56 222 SER A CA 1
ATOM 1543 C C . SER A 1 222 ? -36.177 -4.836 19.552 1.00 90.56 222 SER A C 1
ATOM 1545 O O . SER A 1 222 ? -35.190 -4.251 20.006 1.00 90.56 222 SER A O 1
ATOM 1547 N N . THR A 1 223 ? -36.413 -6.125 19.803 1.00 92.75 223 THR A N 1
ATOM 1548 C CA . THR A 1 223 ? -35.541 -6.960 20.647 1.00 92.75 223 THR A CA 1
ATOM 1549 C C . THR A 1 223 ? -35.187 -8.307 20.000 1.00 92.75 223 THR A C 1
ATOM 1551 O O . THR A 1 223 ? -35.672 -9.349 20.453 1.00 92.75 223 THR A O 1
ATOM 1554 N N . PRO A 1 224 ? -34.384 -8.333 18.918 1.00 90.06 224 PRO A N 1
ATOM 1555 C CA . PRO A 1 224 ? -34.026 -9.583 18.259 1.00 90.06 224 PRO A CA 1
ATOM 1556 C C . PRO A 1 224 ? -33.094 -10.441 19.131 1.00 90.06 224 PRO A C 1
ATOM 1558 O O . PRO A 1 224 ? -32.188 -9.944 19.805 1.00 90.06 224 PRO A O 1
ATOM 1561 N N . LYS A 1 225 ? -33.281 -11.765 19.091 1.00 88.75 225 LYS A N 1
ATOM 1562 C CA . LYS A 1 225 ? -32.332 -12.723 19.674 1.00 88.75 225 LYS A CA 1
ATOM 1563 C C . LYS A 1 225 ? -31.218 -12.977 18.661 1.00 88.75 225 LYS A C 1
ATOM 1565 O O . LYS A 1 225 ? -31.496 -13.413 17.548 1.00 88.75 225 LYS A O 1
ATOM 1570 N N . VAL A 1 226 ? -29.972 -12.699 19.037 1.00 90.31 226 VAL A N 1
ATOM 1571 C CA . VAL A 1 226 ? -28.807 -12.788 18.140 1.00 90.31 226 VAL A CA 1
ATOM 1572 C C . VAL A 1 226 ? -27.621 -13.417 18.866 1.00 90.31 226 VAL A C 1
ATOM 1574 O O . VAL A 1 226 ? -27.507 -13.315 20.085 1.00 90.31 226 VAL A O 1
ATOM 1577 N N . ALA A 1 227 ? -26.728 -14.075 18.125 1.00 85.25 227 ALA A N 1
ATOM 1578 C CA . ALA A 1 227 ? -25.633 -14.842 18.721 1.00 85.25 227 ALA A CA 1
ATOM 1579 C C . ALA A 1 227 ? -24.566 -13.969 19.411 1.00 85.25 227 ALA A C 1
ATOM 1581 O O . ALA A 1 227 ? -23.944 -14.410 20.372 1.00 85.25 227 ALA A O 1
ATOM 1582 N N . ASN A 1 228 ? -24.333 -12.743 18.928 1.00 83.19 228 ASN A N 1
ATOM 1583 C CA . ASN A 1 228 ? -23.243 -11.883 19.392 1.00 83.19 228 ASN A CA 1
ATOM 1584 C C . ASN A 1 228 ? -23.508 -10.384 19.128 1.00 83.19 228 ASN A C 1
ATOM 1586 O O . ASN A 1 228 ? -24.476 -10.001 18.467 1.00 83.19 228 ASN A O 1
ATOM 1590 N N . LEU A 1 229 ? -22.605 -9.537 19.635 1.00 84.88 229 LEU A N 1
ATOM 1591 C CA . LEU A 1 229 ? -22.640 -8.078 19.484 1.00 84.88 229 LEU A CA 1
ATOM 1592 C C . LEU A 1 229 ? -22.620 -7.626 18.012 1.00 84.88 229 LEU A C 1
ATOM 1594 O O . LEU A 1 229 ? -23.346 -6.703 17.655 1.00 84.88 229 LEU A O 1
ATOM 1598 N N . ALA A 1 230 ? -21.834 -8.285 17.153 1.00 86.06 230 ALA A N 1
ATOM 1599 C CA . ALA A 1 230 ? -21.728 -7.932 15.737 1.00 86.06 230 ALA A CA 1
ATOM 1600 C C . ALA A 1 230 ? -23.062 -8.142 15.001 1.00 86.06 230 ALA A C 1
ATOM 1602 O O . ALA A 1 230 ? -23.515 -7.258 14.283 1.00 86.06 230 ALA A O 1
ATOM 1603 N N . ALA A 1 231 ? -23.756 -9.252 15.267 1.00 88.81 231 ALA A N 1
ATOM 1604 C CA . ALA A 1 231 ? -25.100 -9.494 14.748 1.00 88.81 231 ALA A CA 1
ATOM 1605 C C . ALA A 1 231 ? -26.136 -8.483 15.288 1.00 88.81 231 ALA A C 1
ATOM 1607 O O . ALA A 1 231 ? -27.059 -8.113 14.564 1.00 88.81 231 ALA A O 1
ATOM 1608 N N . CYS A 1 232 ? -25.973 -7.988 16.522 1.00 93.06 232 CYS A N 1
ATOM 1609 C CA . CYS A 1 232 ? -26.812 -6.916 17.076 1.00 93.06 232 CYS A CA 1
ATOM 1610 C C . CYS A 1 232 ? -26.583 -5.571 16.360 1.00 93.06 232 CYS A C 1
ATOM 1612 O O . CYS A 1 232 ? -27.545 -4.898 15.990 1.00 93.06 232 CYS A O 1
ATOM 1614 N N . LEU A 1 233 ? -25.322 -5.216 16.084 1.00 90.56 233 LEU A N 1
ATOM 1615 C CA . LEU A 1 233 ? -24.964 -4.045 15.277 1.00 90.56 233 LEU A CA 1
ATOM 1616 C C . LEU A 1 233 ? -25.528 -4.150 13.852 1.00 90.56 233 LEU A C 1
ATOM 1618 O O . LEU A 1 233 ? -26.118 -3.188 13.364 1.00 90.56 233 LEU A O 1
ATOM 1622 N N . THR A 1 234 ? -25.405 -5.309 13.199 1.00 90.06 234 THR A N 1
ATOM 1623 C CA . THR A 1 234 ? -25.977 -5.545 11.862 1.00 90.06 234 THR A CA 1
ATOM 1624 C C . THR A 1 234 ? -27.502 -5.413 11.872 1.00 90.06 234 THR A C 1
ATOM 1626 O O . THR A 1 234 ? -28.062 -4.762 10.993 1.00 90.06 234 THR A O 1
ATOM 1629 N N . ALA A 1 235 ? -28.180 -5.940 12.899 1.00 91.62 235 ALA A N 1
ATOM 1630 C CA . ALA A 1 235 ? -29.624 -5.772 13.073 1.00 91.62 235 ALA A CA 1
ATOM 1631 C C . ALA A 1 235 ? -30.038 -4.304 13.306 1.00 91.62 235 ALA A C 1
ATOM 1633 O O . ALA A 1 235 ? -31.117 -3.906 12.872 1.00 91.62 235 ALA A O 1
ATOM 1634 N N . CYS A 1 236 ? -29.188 -3.493 13.949 1.00 92.44 236 CYS A N 1
ATOM 1635 C CA . CYS A 1 236 ? -29.403 -2.050 14.060 1.00 92.44 236 CYS A CA 1
ATOM 1636 C C . CYS A 1 236 ? -29.201 -1.345 12.710 1.00 92.44 236 CYS A C 1
ATOM 1638 O O . CYS A 1 236 ? -30.088 -0.624 12.274 1.00 92.44 236 CYS A O 1
ATOM 1640 N N . LYS A 1 237 ? -28.095 -1.610 11.998 1.00 91.06 237 LYS A N 1
ATOM 1641 C CA . LYS A 1 237 ? -27.822 -1.021 10.670 1.00 91.06 237 LYS A CA 1
ATOM 1642 C C . LYS A 1 237 ? -28.895 -1.359 9.627 1.00 91.06 237 LYS A C 1
ATOM 1644 O O . LYS A 1 237 ? -29.211 -0.522 8.792 1.00 91.06 237 LYS A O 1
ATOM 1649 N N . GLY A 1 238 ? -29.473 -2.560 9.691 1.00 89.25 238 GLY A N 1
ATOM 1650 C CA . GLY A 1 238 ? -30.594 -2.975 8.841 1.00 89.25 238 GLY A CA 1
ATOM 1651 C C . GLY A 1 238 ? -31.959 -2.397 9.242 1.00 89.25 238 GLY A C 1
ATOM 1652 O O . GLY A 1 238 ? -32.945 -2.660 8.558 1.00 89.25 238 GLY A O 1
ATOM 1653 N N . ASN A 1 239 ? -32.051 -1.635 10.337 1.00 88.31 239 ASN A N 1
ATOM 1654 C CA . ASN A 1 239 ? -33.288 -1.014 10.801 1.00 88.31 239 ASN A CA 1
ATOM 1655 C C . ASN A 1 239 ? -33.182 0.520 10.681 1.00 88.31 239 ASN A C 1
ATOM 1657 O O . ASN A 1 239 ? -32.486 1.140 11.485 1.00 88.31 239 ASN A O 1
ATOM 1661 N N . PRO A 1 240 ? -33.906 1.167 9.746 1.00 86.19 240 PRO A N 1
ATOM 1662 C CA . PRO A 1 240 ? -33.773 2.606 9.487 1.00 86.19 240 PRO A CA 1
ATOM 1663 C C . PRO A 1 240 ? -34.255 3.494 10.644 1.00 86.19 240 PRO A C 1
ATOM 1665 O O . PRO A 1 240 ? -34.029 4.699 10.631 1.00 86.19 240 PRO A O 1
ATOM 1668 N N . SER A 1 241 ? -34.931 2.923 11.646 1.00 87.75 241 SER A N 1
ATOM 1669 C CA . SER A 1 241 ? -35.309 3.621 12.877 1.00 87.75 241 SER A CA 1
ATOM 1670 C C . SER A 1 241 ? -34.330 3.391 14.032 1.00 87.75 241 SER A C 1
ATOM 1672 O O . SER A 1 241 ? -34.592 3.907 15.111 1.00 87.75 241 SER A O 1
ATOM 1674 N N . CYS A 1 242 ? -33.244 2.628 13.867 1.00 92.56 242 CYS A N 1
ATOM 1675 C CA . CYS A 1 242 ? -32.289 2.343 14.940 1.00 92.56 242 CYS A CA 1
ATOM 1676 C C . CYS A 1 242 ? -31.163 3.388 15.004 1.00 92.56 242 CYS A C 1
ATOM 1678 O O . CYS A 1 242 ? -30.388 3.535 14.063 1.00 92.56 242 CYS A O 1
ATOM 1680 N N . VAL A 1 243 ? -31.041 4.077 16.141 1.00 91.31 243 VAL A N 1
ATOM 1681 C CA . VAL A 1 243 ? -29.955 5.043 16.427 1.00 91.31 243 VAL A CA 1
ATOM 1682 C C . VAL A 1 243 ? -28.970 4.524 17.476 1.00 91.31 243 VAL A C 1
ATOM 1684 O O . VAL A 1 243 ? -27.824 4.969 17.543 1.00 91.31 243 VAL A O 1
ATOM 1687 N N . ALA A 1 244 ? -29.398 3.562 18.293 1.00 90.12 244 ALA A N 1
ATOM 1688 C CA . ALA A 1 244 ? -28.572 2.926 19.307 1.00 90.12 244 ALA A CA 1
ATOM 1689 C C . ALA A 1 244 ? -29.033 1.489 19.564 1.00 90.12 244 ALA A C 1
ATOM 1691 O O . ALA A 1 244 ? -30.172 1.118 19.276 1.00 90.12 244 ALA A O 1
ATOM 1692 N N . TYR A 1 245 ? -28.161 0.676 20.141 1.00 93.19 245 TYR A N 1
ATOM 1693 C CA . TYR A 1 245 ? -28.454 -0.697 20.522 1.00 93.19 245 TYR A CA 1
ATOM 1694 C C . TYR A 1 245 ? -27.769 -1.061 21.841 1.00 93.19 245 TYR A C 1
ATOM 1696 O O . TYR A 1 245 ? -26.830 -0.407 22.277 1.00 93.19 245 TYR A O 1
ATOM 1704 N N . THR A 1 246 ? -28.220 -2.137 22.478 1.00 90.12 246 THR A N 1
ATOM 1705 C CA . THR A 1 246 ? -27.463 -2.814 23.542 1.00 90.12 246 THR A CA 1
ATOM 1706 C C . THR A 1 246 ? -27.545 -4.319 23.354 1.00 90.12 246 THR A C 1
ATOM 1708 O O . THR A 1 246 ? -28.574 -4.840 22.922 1.00 90.12 246 THR A O 1
ATOM 1711 N N . PHE A 1 247 ? -26.473 -5.032 23.695 1.00 91.56 247 PHE A N 1
ATOM 1712 C CA . PHE A 1 247 ? -26.429 -6.492 23.663 1.00 91.56 247 PHE A CA 1
ATOM 1713 C C . PHE A 1 247 ? -26.073 -7.041 25.044 1.00 91.56 247 PHE A C 1
ATOM 1715 O O . PHE A 1 247 ? -25.030 -6.698 25.602 1.00 91.56 247 PHE A O 1
ATOM 1722 N N . LYS A 1 248 ? -26.925 -7.908 25.600 1.00 88.81 248 LYS A N 1
ATOM 1723 C CA . LYS A 1 248 ? -26.662 -8.595 26.872 1.00 88.81 248 LYS A CA 1
ATOM 1724 C C . LYS A 1 248 ? -27.176 -10.029 26.806 1.00 88.81 248 LYS A C 1
ATOM 1726 O O . LYS A 1 248 ? -28.355 -10.252 26.547 1.00 88.81 248 LYS A O 1
ATOM 1731 N N . SER A 1 249 ? -26.289 -10.996 27.044 1.00 83.56 249 SER A N 1
ATOM 1732 C CA . SER A 1 249 ? -26.628 -12.424 27.183 1.00 83.56 249 SER A CA 1
ATOM 1733 C C . SER A 1 249 ? -27.484 -12.998 26.033 1.00 83.56 249 SER A C 1
ATOM 1735 O O . SER A 1 249 ? -28.454 -13.711 26.273 1.00 83.56 249 SER A O 1
ATOM 1737 N N . GLY A 1 250 ? -27.156 -12.666 24.777 1.00 84.31 250 GLY A N 1
ATOM 1738 C CA . GLY A 1 250 ? -27.884 -13.142 23.586 1.00 84.31 250 GLY A CA 1
ATOM 1739 C C . GLY A 1 250 ? -29.139 -12.336 23.214 1.00 84.31 250 GLY A C 1
ATOM 1740 O O . GLY A 1 250 ? -29.758 -12.599 22.181 1.00 84.31 250 GLY A O 1
ATOM 1741 N N . VAL A 1 251 ? -29.513 -11.338 24.021 1.00 89.75 251 VAL A N 1
ATOM 1742 C CA . VAL A 1 251 ? -30.614 -10.412 23.732 1.00 89.75 251 VAL A CA 1
ATOM 1743 C C . VAL A 1 251 ? -30.041 -9.103 23.200 1.00 89.75 251 VAL A C 1
ATOM 1745 O O . VAL A 1 251 ? -29.310 -8.403 23.904 1.00 89.75 251 VAL A O 1
ATOM 1748 N N . CYS A 1 252 ? -30.388 -8.768 21.960 1.00 95.38 252 CYS A N 1
ATOM 1749 C CA . CYS A 1 252 ? -30.168 -7.447 21.389 1.00 95.38 252 CYS A CA 1
ATOM 1750 C C . CYS A 1 252 ? -31.403 -6.580 21.654 1.00 95.38 252 CYS A C 1
ATOM 1752 O O . CYS A 1 252 ? -32.532 -7.053 21.533 1.00 95.38 252 CYS A O 1
ATOM 1754 N N . LYS A 1 253 ? -31.202 -5.316 22.017 1.00 94.88 253 LYS A N 1
ATOM 1755 C CA . LYS A 1 253 ? -32.248 -4.298 22.155 1.00 94.88 253 LYS A CA 1
ATOM 1756 C C . LYS A 1 253 ? -31.888 -3.133 21.249 1.00 94.88 253 LYS A C 1
ATOM 1758 O O . LYS A 1 253 ? -30.828 -2.547 21.439 1.00 94.88 253 LYS A O 1
ATOM 1763 N N . LEU A 1 254 ? -32.749 -2.815 20.291 1.00 95.06 254 LEU A N 1
ATOM 1764 C CA . LEU A 1 254 ? -32.600 -1.688 19.372 1.00 95.06 254 LEU A CA 1
ATOM 1765 C C . LEU A 1 254 ? -33.412 -0.500 19.893 1.00 95.06 254 LEU A C 1
ATOM 1767 O O . LEU A 1 254 ? -34.537 -0.693 20.352 1.00 95.06 254 LEU A O 1
ATOM 1771 N N . PHE A 1 255 ? -32.883 0.715 19.793 1.00 94.31 255 PHE A N 1
ATOM 1772 C CA . PHE A 1 255 ? -33.524 1.957 20.230 1.00 94.31 255 PHE A CA 1
ATOM 1773 C C . PHE A 1 255 ? -33.590 2.950 19.074 1.00 94.31 255 PHE A C 1
ATOM 1775 O O . PHE A 1 255 ? -32.649 3.055 18.286 1.00 94.31 255 PHE A O 1
ATOM 1782 N N . GLY A 1 256 ? -34.702 3.680 18.990 1.00 90.38 256 GLY A N 1
ATOM 1783 C CA . GLY A 1 256 ? -34.928 4.692 17.962 1.00 90.38 256 GLY A CA 1
ATOM 1784 C C . GLY A 1 256 ? -34.874 6.127 18.474 1.00 90.38 256 GLY A C 1
ATOM 1785 O O . GLY A 1 256 ? -34.742 6.341 19.684 1.00 90.38 256 GLY A O 1
ATOM 1786 N N . PRO A 1 257 ? -34.957 7.109 17.557 1.00 81.19 257 PRO A N 1
ATOM 1787 C CA . PRO A 1 257 ? -34.863 8.520 17.901 1.00 81.19 257 PRO A CA 1
ATOM 1788 C C . PRO A 1 257 ? -35.987 8.918 18.865 1.00 81.19 257 PRO A C 1
ATOM 1790 O O . PRO A 1 257 ? -37.141 8.506 18.713 1.00 81.19 257 PRO A O 1
ATOM 1793 N N . THR A 1 258 ? -35.639 9.728 19.862 1.00 71.88 258 THR A N 1
ATOM 1794 C CA . THR A 1 258 ? -36.532 10.256 20.901 1.00 71.88 258 THR A CA 1
ATOM 1795 C C . THR A 1 258 ? -37.491 11.309 20.339 1.00 71.88 258 THR A C 1
ATOM 1797 O O . THR A 1 258 ? -37.405 12.497 20.643 1.00 71.88 258 THR A O 1
ATOM 1800 N N . ASN A 1 259 ? -38.472 10.874 19.547 1.00 51.00 259 ASN A N 1
ATOM 1801 C CA . ASN A 1 259 ? -39.630 11.709 19.242 1.00 51.00 259 ASN A CA 1
ATOM 1802 C C . ASN A 1 259 ? -40.478 11.857 20.511 1.00 51.00 259 ASN A C 1
ATOM 1804 O O . ASN A 1 259 ? -41.159 10.920 20.938 1.00 51.00 259 ASN A O 1
ATOM 1808 N N . ALA A 1 260 ? -40.429 13.043 21.121 1.00 46.75 260 ALA A N 1
ATOM 1809 C CA . ALA A 1 260 ? -41.266 13.378 22.264 1.00 46.75 260 ALA A CA 1
ATOM 1810 C C . ALA A 1 260 ? -42.750 13.141 21.921 1.00 46.75 260 ALA A C 1
ATOM 1812 O O . ALA A 1 260 ? -43.262 13.674 20.940 1.00 46.75 260 ALA A O 1
ATOM 1813 N N . LYS A 1 261 ? -43.430 12.357 22.771 1.00 40.59 261 LYS A N 1
ATOM 1814 C CA . LYS A 1 261 ? -44.804 11.844 22.605 1.00 40.59 261 LYS A CA 1
ATOM 1815 C C . LYS A 1 261 ? -45.006 10.854 21.446 1.00 40.59 261 LYS A C 1
ATOM 1817 O O . LYS A 1 261 ? -45.622 11.172 20.432 1.00 40.59 261 LYS A O 1
ATOM 1822 N N . ARG A 1 262 ? -44.719 9.576 21.713 1.00 32.78 262 ARG A N 1
ATOM 1823 C CA . ARG A 1 262 ? -45.647 8.510 21.300 1.00 32.78 262 ARG A CA 1
ATOM 1824 C C . ARG A 1 262 ? -46.620 8.273 22.454 1.00 32.78 262 ARG A C 1
ATOM 1826 O O . ARG A 1 262 ? -46.195 7.859 23.526 1.00 32.78 262 ARG A O 1
ATOM 1833 N N . ALA A 1 263 ? -47.898 8.584 22.253 1.00 33.97 263 ALA A N 1
ATOM 1834 C CA . ALA A 1 263 ? -48.932 8.241 23.223 1.00 33.97 263 ALA A CA 1
ATOM 1835 C C . ALA A 1 263 ? -49.099 6.715 23.281 1.00 33.97 263 ALA A C 1
ATOM 1837 O O . ALA A 1 263 ? -49.146 6.058 22.237 1.00 33.97 263 ALA A O 1
ATOM 1838 N N . GLU A 1 264 ? -49.198 6.157 24.487 1.00 35.97 264 GLU A N 1
ATOM 1839 C CA . GLU A 1 264 ? -49.683 4.792 24.665 1.00 35.97 264 GLU A CA 1
ATOM 1840 C C . GLU A 1 264 ? -51.163 4.724 24.281 1.00 35.97 264 GLU A C 1
ATOM 1842 O O . GLU A 1 264 ? -51.974 5.551 24.695 1.00 35.97 264 GLU A O 1
ATOM 1847 N N . GLY A 1 265 ? -51.506 3.722 23.478 1.00 30.48 265 GLY A N 1
ATOM 1848 C CA . GLY A 1 265 ? -52.866 3.444 23.038 1.00 30.48 265 GLY A CA 1
ATOM 1849 C C . GLY A 1 265 ? -52.985 1.959 22.742 1.00 30.48 265 GLY A C 1
ATOM 1850 O O . GLY A 1 265 ? -52.761 1.525 21.615 1.00 30.48 265 GLY A O 1
ATOM 1851 N N . ALA A 1 266 ? -53.272 1.171 23.776 1.00 33.19 266 ALA A N 1
ATOM 1852 C CA . ALA A 1 266 ? -53.533 -0.252 23.629 1.00 33.19 266 ALA A CA 1
ATOM 1853 C C . ALA A 1 266 ? -54.954 -0.474 23.090 1.00 33.19 266 ALA A C 1
ATOM 1855 O O . ALA A 1 266 ? -55.913 0.032 23.668 1.00 33.19 266 ALA A O 1
ATOM 1856 N N . ALA A 1 267 ? -55.094 -1.283 22.039 1.00 30.78 267 ALA A N 1
ATOM 1857 C CA . ALA A 1 267 ? -56.358 -1.928 21.698 1.00 30.78 267 ALA A CA 1
ATOM 1858 C C . ALA A 1 267 ? -56.118 -3.215 20.895 1.00 30.78 267 ALA A C 1
ATOM 1860 O O . ALA A 1 267 ? -55.478 -3.216 19.846 1.00 30.78 267 ALA A O 1
ATOM 1861 N N . THR A 1 268 ? -56.669 -4.314 21.397 1.00 33.50 268 THR A N 1
ATOM 1862 C CA . THR A 1 268 ? -56.918 -5.555 20.655 1.00 33.50 268 THR A CA 1
ATO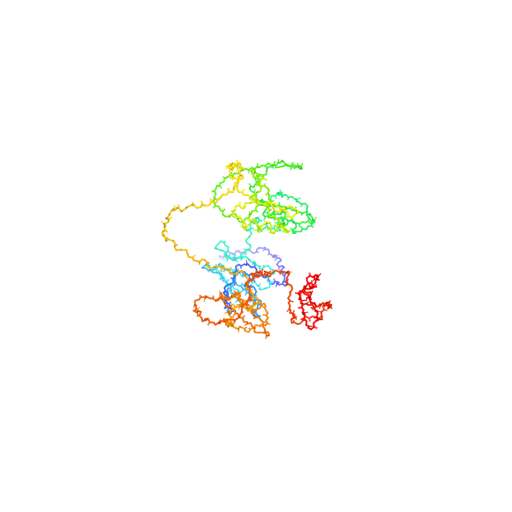M 1863 C C . THR A 1 268 ? -58.046 -5.361 19.639 1.00 33.50 268 THR A C 1
ATOM 1865 O O . THR A 1 268 ? -59.046 -4.728 19.974 1.00 33.50 268 THR A O 1
ATOM 1868 N N . GLY A 1 269 ? -57.968 -5.983 18.460 1.00 28.50 269 GLY A N 1
ATOM 1869 C CA . GLY A 1 269 ? -59.108 -6.036 17.536 1.00 28.50 269 GLY A CA 1
ATOM 1870 C C . GLY A 1 269 ? -58.787 -6.696 16.195 1.00 28.50 269 GLY A C 1
ATOM 1871 O O . GLY A 1 269 ? -57.899 -6.246 15.481 1.00 28.50 269 GLY A O 1
ATOM 1872 N N . ALA A 1 270 ? -59.523 -7.754 15.852 1.00 31.88 270 ALA A N 1
ATOM 1873 C CA . ALA A 1 270 ? -59.545 -8.335 14.509 1.00 31.88 270 ALA A CA 1
ATOM 1874 C C . ALA A 1 270 ? -60.625 -7.652 13.646 1.00 31.88 270 ALA A C 1
ATOM 1876 O O . ALA A 1 270 ? -61.620 -7.171 14.186 1.00 31.88 270 ALA A O 1
ATOM 1877 N N . GLY A 1 271 ? -60.482 -7.660 12.317 1.00 28.14 271 GLY A N 1
ATOM 1878 C CA . GLY A 1 271 ? -61.530 -7.176 11.409 1.00 28.14 271 GLY A CA 1
ATOM 1879 C C . GLY A 1 271 ? -61.070 -7.030 9.956 1.00 28.14 271 GLY A C 1
ATOM 1880 O O . GLY A 1 271 ? -59.986 -6.521 9.697 1.00 28.14 271 GLY A O 1
ATOM 1881 N N . ASN A 1 272 ? -61.894 -7.497 9.017 1.00 31.22 272 ASN A N 1
ATOM 1882 C CA . ASN A 1 272 ? -61.615 -7.524 7.576 1.00 31.22 272 ASN A CA 1
ATOM 1883 C C . ASN A 1 272 ? -62.099 -6.264 6.824 1.00 31.22 272 ASN A C 1
ATOM 1885 O O . ASN A 1 272 ? -62.973 -5.547 7.296 1.00 31.22 272 ASN A O 1
ATOM 1889 N N . ALA A 1 273 ? -61.644 -6.183 5.565 1.00 30.11 273 ALA A N 1
ATOM 1890 C CA . ALA A 1 273 ? -62.329 -5.627 4.385 1.00 30.11 273 ALA A CA 1
ATOM 1891 C C . ALA A 1 273 ? -62.200 -4.121 4.043 1.00 30.11 273 ALA A C 1
ATOM 1893 O O . ALA A 1 273 ? -62.813 -3.252 4.644 1.00 30.11 273 ALA A O 1
ATOM 1894 N N . ALA A 1 274 ? -61.464 -3.893 2.944 1.00 29.91 274 ALA A N 1
ATOM 1895 C CA . ALA A 1 274 ? -61.796 -3.074 1.767 1.00 29.91 274 ALA A CA 1
ATOM 1896 C C . ALA A 1 274 ? -62.455 -1.680 1.911 1.00 29.91 274 ALA A C 1
ATOM 1898 O O . ALA A 1 274 ? -63.634 -1.582 2.228 1.00 29.91 274 ALA A O 1
ATOM 1899 N N . GLN A 1 275 ? -61.798 -0.655 1.341 1.00 27.28 275 GLN A N 1
ATOM 1900 C CA . GLN A 1 275 ? -62.180 -0.147 0.004 1.00 27.28 275 GLN A CA 1
ATOM 1901 C C . GLN A 1 275 ? -61.087 0.731 -0.650 1.00 27.28 275 GLN A C 1
ATOM 1903 O O . GLN A 1 275 ? -60.163 1.188 0.016 1.00 27.28 275 GLN A O 1
ATOM 1908 N N . ALA A 1 276 ? -61.184 0.924 -1.975 1.00 29.22 276 ALA A N 1
ATOM 1909 C CA . ALA A 1 276 ? -60.387 1.881 -2.765 1.00 29.22 276 ALA A CA 1
ATOM 1910 C C . ALA A 1 276 ? -60.765 3.346 -2.400 1.00 29.22 276 ALA A C 1
ATOM 1912 O O . ALA A 1 276 ? -61.721 3.552 -1.664 1.00 29.22 276 ALA A O 1
ATOM 1913 N N . THR A 1 277 ? -60.151 4.452 -2.840 1.00 26.27 277 THR A N 1
ATOM 1914 C CA . THR A 1 277 ? -59.483 4.855 -4.108 1.00 26.27 277 THR A CA 1
ATOM 1915 C C . THR A 1 277 ? -58.728 6.193 -3.797 1.00 26.27 277 THR A C 1
ATOM 1917 O O . THR A 1 277 ? -58.842 6.665 -2.671 1.00 26.27 277 THR A O 1
ATOM 1920 N N . ALA A 1 278 ? -57.969 6.926 -4.631 1.00 27.97 278 ALA A N 1
ATOM 1921 C CA . ALA A 1 278 ? -57.594 6.905 -6.055 1.00 27.97 278 ALA A CA 1
ATOM 1922 C C . ALA A 1 278 ? -56.288 7.720 -6.282 1.00 27.97 278 ALA A C 1
ATOM 1924 O O . ALA A 1 278 ? -55.864 8.440 -5.384 1.00 27.97 278 ALA A O 1
ATOM 1925 N N . SER A 1 279 ? -55.775 7.707 -7.525 1.00 27.97 279 SER A N 1
ATOM 1926 C CA . SER A 1 279 ? -54.812 8.673 -8.111 1.00 27.97 279 SER A CA 1
ATOM 1927 C C . SER A 1 279 ? -53.363 8.649 -7.573 1.00 27.97 279 SER A C 1
ATOM 1929 O O . SER A 1 279 ? -53.122 8.504 -6.387 1.00 27.97 279 SER A O 1
ATOM 1931 N N . GLY A 1 280 ? -52.314 8.817 -8.384 1.00 28.69 280 GLY A N 1
ATOM 1932 C CA . GLY A 1 280 ? -52.264 9.180 -9.803 1.00 28.69 280 GLY A CA 1
ATOM 1933 C C . GLY A 1 280 ? -51.322 10.364 -10.023 1.00 28.69 280 GLY A C 1
ATOM 1934 O O . GLY A 1 280 ? -51.773 11.505 -10.047 1.00 28.69 280 GLY A O 1
ATOM 1935 N N . SER A 1 281 ? -50.024 10.104 -10.190 1.00 29.86 281 SER A N 1
ATOM 1936 C CA . SER A 1 281 ? -49.035 11.111 -10.593 1.00 29.86 281 SER A CA 1
ATOM 1937 C C . SER A 1 281 ? -47.926 10.486 -11.443 1.00 29.86 281 SER A C 1
ATOM 1939 O O . SER A 1 281 ? -47.617 9.300 -11.337 1.00 29.86 281 SER A O 1
ATOM 1941 N N . VAL A 1 282 ? -47.391 11.290 -12.361 1.00 27.67 282 VAL A N 1
ATOM 1942 C CA . VAL A 1 282 ? -46.540 10.862 -13.478 1.00 27.67 282 VAL A CA 1
ATOM 1943 C C . VAL A 1 282 ? -45.076 11.200 -13.200 1.00 27.67 282 VAL A C 1
ATOM 1945 O O . VAL A 1 282 ? -44.779 12.300 -12.753 1.00 27.67 282 VAL A O 1
ATOM 1948 N N . GLY A 1 283 ? -44.175 10.291 -13.583 1.00 28.20 283 GLY A N 1
ATOM 1949 C CA . GLY A 1 283 ? -42.843 10.642 -14.083 1.00 28.20 283 GLY A CA 1
ATOM 1950 C C . GLY A 1 283 ? -41.804 11.137 -13.073 1.00 28.20 283 GLY A C 1
ATOM 1951 O O . GLY A 1 283 ? -41.582 12.335 -12.934 1.00 28.20 283 GLY A O 1
ATOM 1952 N N . ALA A 1 284 ? -41.024 10.203 -12.530 1.00 25.23 284 ALA A N 1
ATOM 1953 C CA . ALA A 1 284 ? -39.632 10.454 -12.168 1.00 25.23 284 ALA A CA 1
ATOM 1954 C C . ALA A 1 284 ? -38.781 9.288 -12.690 1.00 25.23 284 ALA A C 1
ATOM 1956 O O . ALA A 1 284 ? -39.022 8.134 -12.336 1.00 25.23 284 ALA A O 1
ATOM 1957 N N . VAL A 1 285 ? -37.813 9.579 -13.563 1.00 26.92 285 VAL A N 1
ATOM 1958 C CA . VAL A 1 285 ? -36.875 8.571 -14.075 1.00 26.92 285 VAL A CA 1
ATOM 1959 C C . VAL A 1 285 ? -35.907 8.217 -12.950 1.00 26.92 285 VAL A C 1
ATOM 1961 O O . VAL A 1 285 ? -34.987 8.978 -12.656 1.00 26.92 285 VAL A O 1
ATOM 1964 N N . VAL A 1 286 ? -36.117 7.068 -12.309 1.00 24.17 286 VAL A N 1
ATOM 1965 C CA . VAL A 1 286 ? -35.139 6.510 -11.372 1.00 24.17 286 VAL A CA 1
ATOM 1966 C C . VAL A 1 286 ? -34.014 5.896 -12.191 1.00 24.17 286 VAL A C 1
ATOM 1968 O O . VAL A 1 286 ? -34.172 4.849 -12.814 1.00 24.17 286 VAL A O 1
ATOM 1971 N N . GLN A 1 287 ? -32.872 6.573 -12.194 1.00 25.64 287 GLN A N 1
ATOM 1972 C CA . GLN A 1 287 ? -31.629 6.045 -12.730 1.00 25.64 287 GLN A CA 1
ATOM 1973 C C . GLN A 1 287 ? -31.204 4.860 -11.850 1.00 25.64 287 GLN A C 1
ATOM 1975 O O . GLN A 1 287 ? -30.870 5.042 -10.679 1.00 25.64 287 GLN A O 1
ATOM 1980 N N . THR A 1 288 ? -31.276 3.639 -12.384 1.00 24.86 288 THR A N 1
ATOM 1981 C CA . THR A 1 288 ? -30.933 2.424 -11.637 1.00 24.86 288 THR A CA 1
ATOM 1982 C C . THR A 1 288 ? -29.461 2.468 -11.241 1.00 24.86 288 THR A C 1
ATOM 1984 O O . THR A 1 288 ? -28.581 2.349 -12.093 1.00 24.86 288 THR A O 1
ATOM 1987 N N . ALA A 1 289 ? -29.184 2.631 -9.948 1.00 24.36 289 ALA A N 1
ATOM 1988 C CA . ALA A 1 289 ? -27.835 2.480 -9.428 1.00 24.36 289 ALA A CA 1
ATOM 1989 C C . ALA A 1 289 ? -27.389 1.027 -9.643 1.00 24.36 289 ALA A C 1
ATOM 1991 O O . ALA A 1 289 ? -28.003 0.098 -9.114 1.00 24.36 289 ALA A O 1
ATOM 1992 N N . VAL A 1 290 ? -26.329 0.834 -10.431 1.00 26.66 290 VAL A N 1
ATOM 1993 C CA . VAL A 1 290 ? -25.679 -0.470 -10.586 1.00 26.66 290 VAL A CA 1
ATOM 1994 C C . VAL A 1 290 ? -25.087 -0.845 -9.232 1.00 26.66 290 VAL A C 1
ATOM 1996 O O . VAL A 1 290 ? -24.127 -0.228 -8.772 1.00 26.66 290 VAL A O 1
ATOM 1999 N N . GLY A 1 291 ? -25.697 -1.826 -8.570 1.00 27.08 291 GLY A N 1
ATOM 2000 C CA . GLY A 1 291 ? -25.205 -2.332 -7.297 1.00 27.08 291 GLY A CA 1
ATOM 2001 C C . GLY A 1 291 ? -23.846 -2.998 -7.482 1.00 27.08 291 GLY A C 1
ATOM 2002 O O . GLY A 1 291 ? -23.700 -3.909 -8.294 1.00 27.08 291 GLY A O 1
ATOM 2003 N N . THR A 1 292 ? -22.853 -2.573 -6.706 1.00 29.50 292 THR A N 1
ATOM 2004 C CA . THR A 1 292 ? -21.587 -3.299 -6.577 1.00 29.50 292 THR A CA 1
ATOM 2005 C C . THR A 1 292 ? -21.866 -4.661 -5.944 1.00 29.50 292 THR A C 1
ATOM 2007 O O . THR A 1 292 ? -22.211 -4.728 -4.763 1.00 29.50 292 THR A O 1
ATOM 2010 N N . HIS A 1 293 ? -21.740 -5.741 -6.714 1.00 36.62 293 HIS A N 1
ATOM 2011 C CA . HIS A 1 293 ? -21.933 -7.096 -6.200 1.00 36.62 293 HIS A CA 1
ATOM 2012 C C . HIS A 1 293 ? -20.856 -7.440 -5.157 1.00 36.62 293 HIS A C 1
ATOM 2014 O O . HIS A 1 293 ? -19.659 -7.385 -5.443 1.00 36.62 293 HIS A O 1
ATOM 2020 N N . GLU A 1 294 ? -21.274 -7.816 -3.945 1.00 46.59 294 GLU A N 1
ATOM 2021 C CA . GLU A 1 294 ? -20.360 -8.350 -2.932 1.00 46.59 294 GLU A CA 1
ATOM 2022 C C . GLU A 1 294 ? -19.853 -9.738 -3.355 1.00 46.59 294 GLU A C 1
ATOM 2024 O O . GLU A 1 294 ? -20.648 -10.656 -3.516 1.00 46.59 294 GLU A O 1
ATOM 2029 N N . ALA A 1 295 ? -18.525 -9.863 -3.484 1.00 54.31 295 ALA A N 1
ATOM 2030 C CA . ALA A 1 295 ? -17.732 -11.091 -3.647 1.00 54.31 295 ALA A CA 1
ATOM 2031 C C . ALA A 1 295 ? -18.204 -12.111 -4.724 1.00 54.31 295 ALA A C 1
ATOM 2033 O O . ALA A 1 295 ? -19.157 -12.856 -4.497 1.00 54.31 295 ALA A O 1
ATOM 2034 N N . PRO A 1 296 ? -17.484 -12.261 -5.859 1.00 65.00 296 PRO A N 1
ATOM 2035 C CA . PRO A 1 296 ? -17.850 -13.250 -6.872 1.00 65.00 296 PRO A CA 1
ATOM 2036 C C . PRO A 1 296 ? -17.705 -14.691 -6.358 1.00 65.00 296 PRO A C 1
ATOM 2038 O O . PRO A 1 296 ? -16.805 -15.010 -5.573 1.00 65.00 296 PRO A O 1
ATOM 2041 N N . LEU A 1 297 ? -18.589 -15.569 -6.832 1.00 73.94 297 LEU A N 1
ATOM 2042 C CA . LEU A 1 297 ? -18.721 -16.957 -6.375 1.00 73.94 297 LEU A CA 1
ATOM 2043 C C . LEU A 1 297 ? -17.818 -17.917 -7.167 1.00 73.94 297 LEU A C 1
ATOM 2045 O O . LEU A 1 297 ? -17.765 -17.836 -8.391 1.00 73.94 297 LEU A O 1
ATOM 2049 N N . ASN A 1 298 ? -17.172 -18.871 -6.488 1.00 75.75 298 ASN A N 1
ATOM 2050 C CA . ASN A 1 298 ? -16.457 -19.982 -7.135 1.00 75.75 298 ASN A CA 1
ATOM 2051 C C . ASN A 1 298 ? -17.437 -21.127 -7.473 1.00 75.75 298 ASN A C 1
ATOM 2053 O O . ASN A 1 298 ? -17.500 -22.126 -6.754 1.00 75.75 298 ASN A O 1
ATOM 2057 N N . ALA A 1 299 ? -18.277 -20.934 -8.492 1.00 73.19 299 ALA A N 1
ATOM 2058 C CA . ALA A 1 299 ? -19.285 -21.894 -8.944 1.00 73.19 299 ALA A CA 1
ATOM 2059 C C . ALA A 1 299 ? -19.736 -21.591 -10.385 1.00 73.19 299 ALA A C 1
ATOM 2061 O O . ALA A 1 299 ? -19.698 -20.442 -10.820 1.00 73.19 299 ALA A O 1
ATOM 2062 N N . VAL A 1 300 ? -20.244 -22.598 -11.106 1.00 69.88 300 VAL A N 1
ATOM 2063 C CA . VAL A 1 300 ? -20.925 -22.386 -12.398 1.00 69.88 300 VAL A CA 1
ATOM 2064 C C . VAL A 1 300 ? -22.361 -21.897 -12.140 1.00 69.88 300 VAL A C 1
ATOM 2066 O O . VAL A 1 300 ? -23.118 -22.612 -11.478 1.00 69.88 300 VAL A O 1
ATOM 2069 N N . PRO A 1 301 ? -22.790 -20.725 -12.649 1.00 62.69 301 PRO A N 1
ATOM 2070 C CA . PRO A 1 301 ? -24.178 -20.283 -12.522 1.00 62.69 301 PRO A CA 1
ATOM 2071 C C . PRO A 1 301 ? -25.133 -21.167 -13.335 1.00 62.69 301 PRO A C 1
ATOM 2073 O O . PRO A 1 301 ? -24.910 -21.423 -14.521 1.00 62.69 301 PRO A O 1
ATOM 2076 N N . ALA A 1 302 ? -26.245 -21.583 -12.726 1.00 48.91 302 ALA A N 1
ATOM 2077 C CA . ALA A 1 302 ? -27.309 -22.281 -13.442 1.00 48.91 302 ALA A CA 1
ATOM 2078 C C . ALA A 1 302 ? -27.875 -21.383 -14.560 1.00 48.91 302 ALA A C 1
ATOM 2080 O O . ALA A 1 302 ? -28.344 -20.279 -14.294 1.00 48.91 302 ALA A O 1
ATOM 2081 N N . GLY A 1 303 ? -27.819 -21.861 -15.808 1.00 58.38 303 GLY A N 1
ATOM 2082 C CA . GLY A 1 303 ? -28.284 -21.127 -16.992 1.00 58.38 303 GLY A CA 1
ATOM 2083 C C . GLY A 1 303 ? -27.209 -20.357 -17.773 1.00 58.38 303 GLY A C 1
ATOM 2084 O O . GLY A 1 303 ? -27.542 -19.787 -18.807 1.00 58.38 303 GLY A O 1
ATOM 2085 N N . SER A 1 304 ? -25.936 -20.369 -17.351 1.00 55.97 304 SER A N 1
ATOM 2086 C CA . SER A 1 304 ? -24.833 -19.712 -18.081 1.00 55.97 304 SER A CA 1
ATOM 2087 C C . SER A 1 304 ? -23.691 -20.700 -18.394 1.00 55.97 304 SER A C 1
ATOM 2089 O O . SER A 1 304 ? -22.718 -20.778 -17.645 1.00 55.97 304 SER A O 1
ATOM 2091 N N . PRO A 1 305 ? -23.803 -21.514 -19.468 1.00 63.00 305 PRO A N 1
ATOM 2092 C CA . PRO A 1 305 ? -22.840 -22.581 -19.766 1.00 63.00 305 PRO A CA 1
ATOM 2093 C C . PRO A 1 305 ? -21.541 -22.088 -20.427 1.00 63.00 305 PRO A C 1
ATOM 2095 O O . PRO A 1 305 ? -20.543 -22.805 -20.421 1.00 63.00 305 PRO A O 1
ATOM 2098 N N . THR A 1 306 ? -21.537 -20.890 -21.015 1.00 82.06 306 THR A N 1
ATOM 2099 C CA . THR A 1 306 ? -20.385 -20.325 -21.734 1.00 82.06 306 THR A CA 1
ATOM 2100 C C . THR A 1 306 ? -19.662 -19.277 -20.885 1.00 82.06 306 THR A C 1
ATOM 2102 O O . THR A 1 306 ? -20.277 -18.263 -20.544 1.00 82.06 306 THR A O 1
ATOM 2105 N N . PRO A 1 307 ? -18.364 -19.455 -20.582 1.00 89.69 307 PRO A N 1
ATOM 2106 C CA . PRO A 1 307 ? -17.565 -18.422 -19.934 1.00 89.69 307 PRO A CA 1
ATOM 2107 C C . PRO A 1 307 ? -17.489 -17.144 -20.783 1.00 89.69 307 PRO A C 1
ATOM 2109 O O . PRO A 1 307 ? -17.315 -17.213 -21.999 1.00 89.69 307 PRO A O 1
ATOM 2112 N N . ILE A 1 308 ? -17.550 -15.975 -20.140 1.00 92.81 308 ILE A N 1
ATOM 2113 C CA . ILE A 1 308 ? -17.308 -14.667 -20.776 1.00 92.81 308 ILE A CA 1
ATOM 2114 C C . ILE A 1 308 ? -15.816 -14.413 -21.044 1.00 92.81 308 ILE A C 1
ATOM 2116 O O . ILE A 1 308 ? -15.465 -13.546 -21.839 1.00 92.81 308 ILE A O 1
ATOM 2120 N N . SER A 1 309 ? -14.931 -15.140 -20.358 1.00 90.38 309 SER A N 1
ATOM 2121 C CA . SER A 1 309 ? -13.483 -15.125 -20.569 1.00 90.38 309 SER A CA 1
ATOM 2122 C C . SER A 1 309 ? -12.853 -16.368 -19.940 1.00 90.38 309 SER A C 1
ATOM 2124 O O . SER A 1 309 ? -13.366 -16.882 -18.943 1.00 90.38 309 SER A O 1
ATOM 2126 N N . THR A 1 310 ? -11.740 -16.844 -20.498 1.00 92.50 310 THR A N 1
ATOM 2127 C CA . THR A 1 310 ? -10.996 -18.003 -19.981 1.00 92.50 310 THR A CA 1
ATOM 2128 C C . THR A 1 310 ? -9.492 -17.718 -19.866 1.00 92.50 310 THR A C 1
ATOM 2130 O O . THR A 1 310 ? -8.719 -18.200 -20.699 1.00 92.50 310 THR A O 1
ATOM 2133 N N . PRO A 1 311 ? -9.046 -16.885 -18.906 1.00 88.81 311 PRO A N 1
ATOM 2134 C CA . PRO A 1 311 ? -7.625 -16.608 -18.736 1.00 88.81 311 PRO A CA 1
ATOM 2135 C C . PRO A 1 311 ? -6.879 -17.827 -18.171 1.00 88.81 311 PRO A C 1
ATOM 2137 O O . PRO A 1 311 ? -7.347 -18.492 -17.244 1.00 88.81 311 PRO A O 1
ATOM 2140 N N . THR A 1 312 ? -5.683 -18.092 -18.691 1.00 89.12 312 THR A N 1
ATOM 2141 C CA . THR A 1 312 ? -4.720 -18.990 -18.040 1.00 89.12 312 THR A CA 1
ATOM 2142 C C . THR A 1 312 ? -4.129 -18.270 -16.835 1.00 89.12 312 THR A C 1
ATOM 2144 O O . THR A 1 312 ? -3.655 -17.141 -16.975 1.00 89.12 312 THR A O 1
ATOM 2147 N N . VAL A 1 313 ? -4.167 -18.899 -15.663 1.00 89.69 313 VAL A N 1
ATOM 2148 C CA . VAL A 1 313 ? -3.628 -18.345 -14.412 1.00 89.69 313 VAL A CA 1
ATOM 2149 C C . VAL A 1 313 ? -3.051 -19.470 -13.560 1.00 89.69 313 VAL A C 1
ATOM 2151 O O . VAL A 1 313 ? -3.529 -20.601 -13.625 1.00 89.69 313 VAL A O 1
ATOM 2154 N N . ASP A 1 314 ? -2.042 -19.166 -12.749 1.00 85.56 314 ASP A N 1
ATOM 2155 C CA . ASP A 1 314 ? -1.307 -20.193 -12.002 1.00 85.56 314 ASP A CA 1
ATOM 2156 C C . ASP A 1 314 ? -2.108 -20.775 -10.822 1.00 85.56 314 ASP A C 1
ATOM 2158 O O . ASP A 1 314 ? -1.918 -21.935 -10.454 1.00 85.56 314 ASP A O 1
ATOM 2162 N N . ASP A 1 315 ? -3.039 -20.002 -10.247 1.00 83.50 315 ASP A N 1
ATOM 2163 C CA . ASP A 1 315 ? -3.812 -20.406 -9.070 1.00 83.50 315 ASP A CA 1
ATOM 2164 C C . ASP A 1 315 ? -5.227 -19.781 -8.970 1.00 83.50 315 ASP A C 1
ATOM 2166 O O . ASP A 1 315 ? -5.638 -18.888 -9.720 1.00 83.50 315 ASP A O 1
ATOM 2170 N N . LEU A 1 316 ? -5.992 -20.264 -7.983 1.00 82.12 316 LEU A N 1
ATOM 2171 C CA . LEU A 1 316 ? -7.356 -19.827 -7.669 1.00 82.12 316 LEU A CA 1
ATOM 2172 C C . LEU A 1 316 ? -7.447 -18.343 -7.251 1.00 82.12 316 LEU A C 1
ATOM 2174 O O . LEU A 1 316 ? -8.452 -17.688 -7.530 1.00 82.12 316 LEU A O 1
ATOM 2178 N N . SER A 1 317 ? -6.421 -17.802 -6.591 1.00 84.44 317 SER A N 1
ATOM 2179 C CA . SER A 1 317 ? -6.359 -16.403 -6.142 1.00 84.44 317 SER A CA 1
ATOM 2180 C C . SER A 1 317 ? -6.157 -15.454 -7.325 1.00 84.44 317 SER A C 1
ATOM 2182 O O . SER A 1 317 ? -6.829 -14.419 -7.427 1.00 84.44 317 SER A O 1
ATOM 2184 N N . ALA A 1 318 ? -5.312 -15.841 -8.281 1.00 86.94 318 ALA A N 1
ATOM 2185 C CA . ALA A 1 318 ? -5.174 -15.168 -9.565 1.00 86.94 318 ALA A CA 1
ATOM 2186 C C . ALA A 1 318 ? -6.487 -15.228 -10.373 1.00 86.94 318 ALA A C 1
ATOM 2188 O O . ALA A 1 318 ? -6.910 -14.206 -10.917 1.00 86.94 318 ALA A O 1
ATOM 2189 N N . CYS A 1 319 ? -7.205 -16.360 -10.363 1.00 92.44 319 CYS A N 1
ATOM 2190 C CA . CYS A 1 319 ? -8.529 -16.479 -10.993 1.00 92.44 319 CYS A CA 1
ATOM 2191 C C . CYS A 1 319 ? -9.586 -15.553 -10.351 1.00 92.44 319 CYS A C 1
ATOM 2193 O O . CYS A 1 319 ? -10.289 -14.817 -11.051 1.00 92.44 319 CYS A O 1
ATOM 2195 N N . LEU A 1 320 ? -9.653 -15.507 -9.015 1.00 89.44 320 LEU A N 1
ATOM 2196 C CA . LEU A 1 320 ? -10.508 -14.575 -8.270 1.00 89.44 320 LEU A CA 1
ATOM 2197 C C . LEU A 1 320 ? -10.159 -13.110 -8.578 1.00 89.44 320 LEU A C 1
ATOM 2199 O O . LEU A 1 320 ? -11.051 -12.272 -8.724 1.00 89.44 320 LEU A O 1
ATOM 2203 N N . THR A 1 321 ? -8.869 -12.794 -8.686 1.00 88.88 321 THR A N 1
ATOM 2204 C CA . THR A 1 321 ? -8.382 -11.447 -9.018 1.00 88.88 321 THR A CA 1
ATOM 2205 C C . THR A 1 321 ? -8.764 -11.061 -10.449 1.00 88.88 321 THR A C 1
ATOM 2207 O O . THR A 1 321 ? -9.253 -9.953 -10.665 1.00 88.88 321 THR A O 1
ATOM 2210 N N . ALA A 1 322 ? -8.656 -11.989 -11.405 1.00 90.81 322 ALA A N 1
ATOM 2211 C CA . ALA A 1 322 ? -9.123 -11.800 -12.778 1.00 90.81 322 ALA A CA 1
ATOM 2212 C C . ALA A 1 322 ? -10.646 -11.575 -12.855 1.00 90.81 322 ALA A C 1
ATOM 2214 O O . ALA A 1 322 ? -11.094 -10.719 -13.617 1.00 90.81 322 ALA A O 1
ATOM 2215 N N . CYS A 1 323 ? -11.441 -12.272 -12.032 1.00 92.31 323 CYS A N 1
ATOM 2216 C CA . CYS A 1 323 ? -12.878 -12.004 -11.924 1.00 92.31 323 CYS A CA 1
ATOM 2217 C C . CYS A 1 323 ? -13.154 -10.610 -11.338 1.00 92.31 323 CYS A C 1
ATOM 2219 O O . CYS A 1 323 ? -13.898 -9.840 -11.933 1.00 92.31 323 CYS A O 1
ATOM 2221 N N . LYS A 1 324 ? -12.503 -10.231 -10.228 1.00 90.12 324 LYS A N 1
ATOM 2222 C CA . LYS A 1 324 ? -12.655 -8.893 -9.614 1.00 90.12 324 LYS A CA 1
ATOM 2223 C C . LYS A 1 324 ? -12.243 -7.744 -10.542 1.00 90.12 324 LYS A C 1
ATOM 2225 O O . LYS A 1 324 ? -12.818 -6.665 -10.454 1.00 90.12 324 LYS A O 1
ATOM 2230 N N . GLY A 1 325 ? -11.255 -7.965 -11.411 1.00 89.19 325 GLY A N 1
ATOM 2231 C CA . GLY A 1 325 ? -10.831 -7.001 -12.430 1.00 89.19 325 GLY A CA 1
ATOM 2232 C C . GLY A 1 325 ? -11.766 -6.905 -13.642 1.00 89.19 325 GLY A C 1
ATOM 2233 O O . GLY A 1 325 ? -11.609 -5.992 -14.452 1.00 89.19 325 GLY A O 1
ATOM 2234 N N . ASN A 1 326 ? -12.734 -7.816 -13.786 1.00 86.12 326 ASN A N 1
ATOM 2235 C CA . ASN A 1 326 ? -13.680 -7.840 -14.896 1.00 86.12 326 ASN A CA 1
ATOM 2236 C C . ASN A 1 326 ? -15.074 -7.380 -14.416 1.00 86.12 326 ASN A C 1
ATOM 2238 O O . ASN A 1 326 ? -15.746 -8.129 -13.708 1.00 86.12 326 ASN A O 1
ATOM 2242 N N . PRO A 1 327 ? -15.562 -6.192 -14.828 1.00 85.06 327 PRO A N 1
ATOM 2243 C CA . PRO A 1 327 ? -16.819 -5.627 -14.326 1.00 85.06 327 PRO A CA 1
ATOM 2244 C C . PRO A 1 327 ? -18.069 -6.419 -14.737 1.00 85.06 327 PRO A C 1
ATOM 2246 O O . PRO A 1 327 ? -19.146 -6.178 -14.197 1.00 85.06 327 PRO A O 1
ATOM 2249 N N . SER A 1 328 ? -17.949 -7.354 -15.684 1.00 87.00 328 SER A N 1
ATOM 2250 C CA . SER A 1 328 ? -19.031 -8.257 -16.077 1.00 87.00 328 SER A CA 1
ATOM 2251 C C . SER A 1 328 ? -18.994 -9.599 -15.341 1.00 87.00 328 SER A C 1
ATOM 2253 O O . SER A 1 328 ? -19.934 -10.370 -15.506 1.00 87.00 328 SER A O 1
ATOM 2255 N N . CYS A 1 329 ? -17.953 -9.908 -14.558 1.00 91.88 329 CYS A N 1
ATOM 2256 C CA . CYS A 1 329 ? -17.812 -11.193 -13.869 1.00 91.88 329 CYS A CA 1
ATOM 2257 C C . CYS A 1 329 ? -18.612 -11.233 -12.557 1.00 91.88 329 CYS A C 1
ATOM 2259 O O . CYS A 1 329 ? -18.405 -10.413 -11.665 1.00 91.88 329 CYS A O 1
ATOM 2261 N N . VAL A 1 330 ? -19.492 -12.227 -12.419 1.00 89.38 330 VAL A N 1
ATOM 2262 C CA . VAL A 1 330 ? -20.263 -12.492 -11.185 1.00 89.38 330 VAL A CA 1
ATOM 2263 C C . VAL A 1 330 ? -19.890 -13.819 -10.527 1.00 89.38 330 VAL A C 1
ATOM 2265 O O . VAL A 1 330 ? -20.096 -14.003 -9.326 1.00 89.38 330 VAL A O 1
ATOM 2268 N N . ALA A 1 331 ? -19.317 -14.743 -11.296 1.00 88.56 331 ALA A N 1
ATOM 2269 C CA . ALA A 1 331 ? -18.841 -16.026 -10.809 1.00 88.56 331 ALA A CA 1
ATOM 2270 C C . ALA A 1 331 ? -17.637 -16.504 -11.628 1.00 88.56 331 ALA A C 1
ATOM 2272 O O . ALA A 1 331 ? -17.411 -16.050 -12.750 1.00 88.56 331 ALA A O 1
ATOM 2273 N N . TYR A 1 332 ? -16.868 -17.429 -11.075 1.00 92.06 332 TYR A N 1
ATOM 2274 C CA . TYR A 1 332 ? -15.719 -18.037 -11.732 1.00 92.06 332 TYR A CA 1
ATOM 2275 C C . TYR A 1 332 ? -15.598 -19.515 -11.355 1.00 92.06 332 TYR A C 1
ATOM 2277 O O . TYR A 1 332 ? -16.187 -19.967 -10.376 1.00 92.06 332 TYR A O 1
ATOM 2285 N N . THR A 1 333 ? -14.812 -20.265 -12.120 1.00 90.69 333 THR A N 1
ATOM 2286 C CA . THR A 1 333 ? -14.325 -21.598 -11.739 1.00 90.69 333 THR A CA 1
ATOM 2287 C C . THR A 1 333 ? -12.866 -21.738 -12.136 1.00 90.69 333 THR A C 1
ATOM 2289 O O . THR A 1 333 ? -12.479 -21.251 -13.199 1.00 90.69 333 THR A O 1
ATOM 2292 N N . PHE A 1 334 ? -12.074 -22.445 -11.336 1.00 88.88 334 PHE A N 1
ATOM 2293 C CA . PHE A 1 334 ? -10.675 -22.744 -11.637 1.00 88.88 334 PHE A CA 1
ATOM 2294 C C . PHE A 1 334 ? -10.452 -24.256 -11.671 1.00 88.88 334 PHE A C 1
ATOM 2296 O O . PHE A 1 334 ? -10.652 -24.934 -10.665 1.00 88.88 334 PHE A O 1
ATOM 2303 N N . GLU A 1 335 ? -10.029 -24.775 -12.821 1.00 86.75 335 GLU A N 1
ATOM 2304 C CA . GLU A 1 335 ? -9.748 -26.197 -13.035 1.00 86.75 335 GLU A CA 1
ATOM 2305 C C . GLU A 1 335 ? -8.393 -26.331 -13.739 1.00 86.75 335 GLU A C 1
ATOM 2307 O O . GLU A 1 335 ? -8.221 -25.842 -14.854 1.00 86.75 335 GLU A O 1
ATOM 2312 N N . SER A 1 336 ? -7.422 -26.984 -13.094 1.00 80.31 336 SER A N 1
ATOM 2313 C CA . SER A 1 336 ? -6.129 -27.363 -13.698 1.00 80.31 336 SER A CA 1
ATOM 2314 C C . SER A 1 336 ? -5.383 -26.229 -14.437 1.00 80.31 336 SER A C 1
ATOM 2316 O O . SER A 1 336 ? -4.847 -26.448 -15.520 1.00 80.31 336 SER A O 1
ATOM 2318 N N . GLY A 1 337 ? -5.349 -25.014 -13.871 1.00 81.06 337 GLY A N 1
ATOM 2319 C CA . GLY A 1 337 ? -4.688 -23.841 -14.475 1.00 81.06 337 GLY A CA 1
ATOM 2320 C C . GLY A 1 337 ? -5.571 -23.024 -15.430 1.00 81.06 337 GLY A C 1
ATOM 2321 O O . GLY A 1 337 ? -5.167 -21.961 -15.906 1.00 81.06 337 GLY A O 1
ATOM 2322 N N . VAL A 1 338 ? -6.795 -23.485 -15.703 1.00 87.38 338 VAL A N 1
ATOM 2323 C CA . VAL A 1 338 ? -7.778 -22.778 -16.529 1.00 87.38 338 VAL A CA 1
ATOM 2324 C C . VAL A 1 338 ? -8.788 -22.085 -15.621 1.00 87.38 338 VAL A C 1
ATOM 2326 O O . VAL A 1 338 ? -9.620 -22.729 -14.979 1.00 87.38 338 VAL A O 1
ATOM 2329 N N . CYS A 1 339 ? -8.743 -20.755 -15.593 1.00 95.06 339 CYS A N 1
ATOM 2330 C CA . CYS A 1 339 ? -9.798 -19.947 -15.001 1.00 95.06 339 CYS A CA 1
ATOM 2331 C C . CYS A 1 339 ? -10.902 -19.725 -16.040 1.00 95.06 339 CYS A C 1
ATOM 2333 O O . CYS A 1 339 ? -10.619 -19.379 -17.184 1.00 95.06 339 CYS A O 1
ATOM 2335 N N . LYS A 1 340 ? -12.164 -19.907 -15.655 1.00 94.50 340 LYS A N 1
ATOM 2336 C CA . LYS A 1 340 ? -13.349 -19.602 -16.467 1.00 94.50 340 LYS A CA 1
ATOM 2337 C C . LYS A 1 340 ? -14.156 -18.548 -15.720 1.00 94.50 340 LYS A C 1
ATOM 2339 O O . LYS A 1 340 ? -14.540 -18.780 -14.578 1.00 94.50 340 LYS A O 1
ATOM 2344 N N . LEU A 1 341 ? -14.389 -17.398 -16.341 1.00 94.38 341 LEU A N 1
ATOM 2345 C CA . LEU A 1 341 ? -15.174 -16.297 -15.780 1.00 94.38 341 LEU A CA 1
ATOM 2346 C C . LEU A 1 341 ? -16.591 -16.335 -16.356 1.00 94.38 341 LEU A C 1
ATOM 2348 O O . LEU A 1 341 ? -16.749 -16.518 -17.560 1.00 94.38 341 LEU A O 1
ATOM 2352 N N . PHE A 1 342 ? -17.612 -16.111 -15.534 1.00 93.12 342 PHE A N 1
ATOM 2353 C CA . PHE A 1 342 ? -19.024 -16.116 -15.926 1.00 93.12 342 PHE A CA 1
ATOM 2354 C C . PHE A 1 342 ? -19.675 -14.778 -15.583 1.00 93.12 342 PHE A C 1
ATOM 2356 O O . PHE A 1 342 ? -19.458 -14.229 -14.499 1.00 93.12 342 PHE A O 1
ATOM 2363 N N . GLY A 1 343 ? -20.485 -14.263 -16.507 1.00 90.31 343 GLY A N 1
ATOM 2364 C CA . GLY A 1 343 ? -21.197 -13.003 -16.329 1.00 90.31 343 GLY A CA 1
ATOM 2365 C C . GLY A 1 343 ? -22.669 -13.159 -15.980 1.00 90.31 343 GLY A C 1
ATOM 2366 O O . GLY A 1 343 ? -23.252 -14.233 -16.136 1.00 90.31 343 GLY A O 1
ATOM 2367 N N . ALA A 1 344 ? -23.266 -12.064 -15.504 1.00 77.88 344 ALA A N 1
ATOM 2368 C CA . ALA A 1 344 ? -24.703 -11.989 -15.285 1.00 77.88 344 ALA A CA 1
ATOM 2369 C C . ALA A 1 344 ? -25.441 -12.144 -16.621 1.00 77.88 344 ALA A C 1
ATOM 2371 O O . ALA A 1 344 ? -25.239 -11.358 -17.546 1.00 77.88 344 ALA A O 1
ATOM 2372 N N . THR A 1 345 ? -26.326 -13.134 -16.714 1.00 67.38 345 THR A N 1
ATOM 2373 C CA . THR A 1 345 ? -27.252 -13.258 -17.840 1.00 67.38 345 THR A CA 1
ATOM 2374 C C . THR A 1 345 ? -28.275 -12.127 -17.771 1.00 67.38 345 THR A C 1
ATOM 2376 O O . THR A 1 345 ? -29.230 -12.197 -16.993 1.00 67.38 345 THR A O 1
ATOM 2379 N N . THR A 1 346 ? -28.099 -11.087 -18.586 1.00 49.06 346 THR A N 1
ATOM 2380 C CA . THR A 1 346 ? -29.175 -10.136 -18.891 1.00 49.06 346 THR A CA 1
ATOM 2381 C C . THR A 1 346 ? -30.273 -10.895 -19.627 1.00 49.06 346 THR A C 1
ATOM 2383 O O . THR A 1 346 ? -30.091 -11.295 -20.777 1.00 49.06 346 THR A O 1
ATOM 2386 N N . GLY A 1 347 ? -31.378 -11.160 -18.931 1.00 45.53 347 GLY A N 1
ATOM 2387 C CA . GLY A 1 347 ? -32.494 -11.970 -19.416 1.00 45.53 347 GLY A CA 1
ATOM 2388 C C . GLY A 1 347 ? -33.363 -11.263 -20.455 1.00 45.53 347 GLY A C 1
ATOM 2389 O O . GLY A 1 347 ? -34.547 -11.076 -20.209 1.00 45.53 347 GLY A O 1
ATOM 2390 N N . ASP A 1 348 ? -32.783 -10.927 -21.607 1.00 37.38 348 ASP A N 1
ATOM 2391 C CA . ASP A 1 348 ? -33.479 -10.460 -22.810 1.00 37.38 348 ASP A CA 1
ATOM 2392 C C . ASP A 1 348 ? -33.280 -11.491 -23.934 1.00 37.38 348 ASP A C 1
ATOM 2394 O O . ASP A 1 348 ? -32.478 -11.324 -24.852 1.00 37.38 348 ASP A O 1
ATOM 2398 N N . GLY A 1 349 ? -33.992 -12.615 -23.831 1.00 33.50 349 GLY A N 1
ATOM 2399 C CA . GLY A 1 349 ? -33.924 -13.717 -24.792 1.00 33.50 349 GLY A CA 1
ATOM 2400 C C . GLY A 1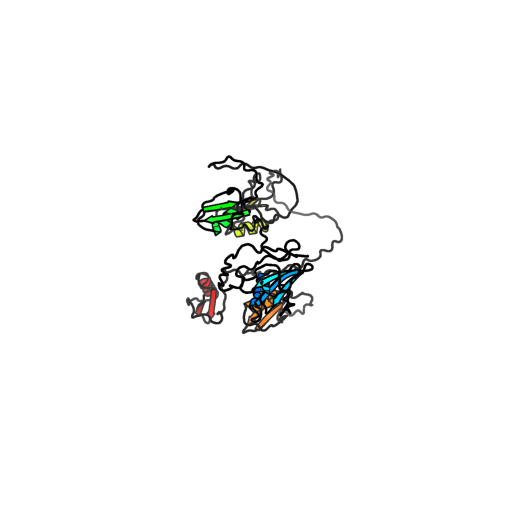 349 ? -35.137 -14.632 -24.663 1.00 33.50 349 GLY A C 1
ATOM 2401 O O . GLY A 1 349 ? -35.386 -15.188 -23.597 1.00 33.50 349 GLY A O 1
ATOM 2402 N N . ASN A 1 350 ? -35.916 -14.752 -25.741 1.00 31.06 350 ASN A N 1
ATOM 2403 C CA . ASN A 1 350 ? -37.201 -15.456 -25.740 1.00 31.06 350 ASN A CA 1
ATOM 2404 C C . ASN A 1 350 ? -37.091 -16.923 -25.305 1.00 31.06 350 ASN A C 1
ATOM 2406 O O . ASN A 1 350 ? -36.191 -17.651 -25.722 1.00 31.06 350 ASN A O 1
ATOM 2410 N N . ALA A 1 351 ? -38.090 -17.372 -24.545 1.00 29.36 351 ALA A N 1
ATOM 2411 C CA . ALA A 1 351 ? -38.258 -18.773 -24.203 1.00 29.36 351 ALA A CA 1
ATOM 2412 C C . ALA A 1 351 ? -38.501 -19.631 -25.457 1.00 29.36 351 ALA A C 1
ATOM 2414 O O . ALA A 1 351 ? -39.477 -19.428 -26.180 1.00 29.36 351 ALA A O 1
ATOM 2415 N N . ALA A 1 352 ? -37.670 -20.655 -25.642 1.00 27.95 352 ALA A N 1
ATOM 2416 C CA . ALA A 1 352 ? -38.111 -21.902 -26.248 1.00 27.95 352 ALA A CA 1
ATOM 2417 C C . ALA A 1 352 ? -38.507 -22.831 -25.094 1.00 27.95 352 ALA A C 1
ATOM 2419 O O . ALA A 1 352 ? -37.664 -23.210 -24.281 1.00 27.95 352 ALA A O 1
ATOM 2420 N N . GLN A 1 353 ? -39.799 -23.144 -24.977 1.00 30.92 353 GLN A N 1
ATOM 2421 C CA . GLN A 1 353 ? -40.240 -24.216 -24.089 1.00 30.92 353 GLN A CA 1
ATOM 2422 C C . GLN A 1 353 ? -39.736 -25.548 -24.638 1.00 30.92 353 GLN A C 1
ATOM 2424 O O . GLN A 1 353 ? -39.954 -25.834 -25.812 1.00 30.92 353 GLN A O 1
ATOM 2429 N N . ASP A 1 354 ? -39.225 -26.404 -23.760 1.00 25.17 354 ASP A N 1
ATOM 2430 C CA . ASP A 1 354 ? -39.521 -27.826 -23.876 1.00 25.17 354 ASP A CA 1
ATOM 2431 C C . ASP A 1 354 ? -39.857 -28.412 -22.500 1.00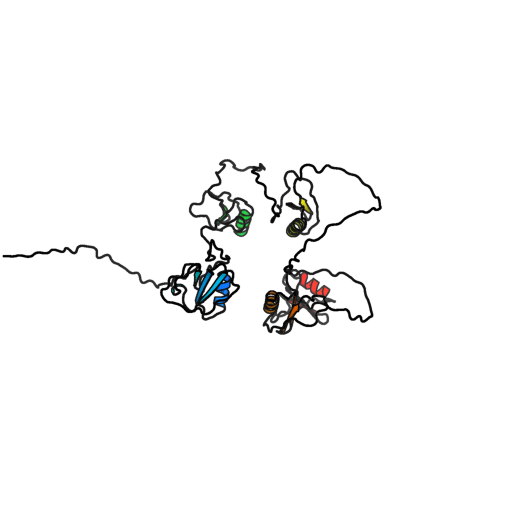 25.17 354 ASP A C 1
ATOM 2433 O O . ASP A 1 354 ? -39.522 -27.839 -21.458 1.00 25.17 354 ASP A O 1
ATOM 2437 N N . THR A 1 355 ? -40.662 -29.472 -22.501 1.00 26.62 355 THR A N 1
ATOM 2438 C CA . THR A 1 355 ? -41.534 -29.840 -21.368 1.00 26.62 355 THR A CA 1
ATOM 2439 C C . THR A 1 355 ? -41.129 -31.169 -20.716 1.00 26.62 355 THR A C 1
ATOM 2441 O O . THR A 1 355 ? -40.602 -32.045 -21.390 1.00 26.62 355 THR A O 1
ATOM 2444 N N . ALA A 1 356 ? -41.505 -31.338 -19.435 1.00 26.67 356 ALA A N 1
ATOM 2445 C CA . ALA A 1 356 ? -41.364 -32.535 -18.580 1.00 26.67 356 ALA A CA 1
ATOM 2446 C C . ALA A 1 356 ? -39.974 -32.711 -17.911 1.00 26.67 356 ALA A C 1
ATOM 2448 O O . ALA A 1 356 ? -38.947 -32.506 -18.540 1.00 26.67 356 ALA A O 1
ATOM 2449 N N . SER A 1 357 ? -39.840 -33.070 -16.626 1.00 28.56 357 SER A N 1
ATOM 2450 C CA . SER A 1 357 ? -40.822 -33.390 -15.568 1.00 28.56 357 SER A CA 1
ATOM 2451 C C . SER A 1 357 ? -40.389 -32.775 -14.228 1.00 28.56 357 SER A C 1
ATOM 2453 O O . SER A 1 357 ? -39.206 -32.547 -13.996 1.00 28.56 357 SER A O 1
ATOM 2455 N N . GLY A 1 358 ? -41.348 -32.454 -13.354 1.00 26.45 358 GLY A N 1
ATOM 2456 C CA . GLY A 1 358 ? -41.112 -31.529 -12.237 1.00 26.45 358 GLY A CA 1
ATOM 2457 C C . GLY A 1 358 ? -40.586 -32.134 -10.930 1.00 26.45 358 GLY A C 1
ATOM 2458 O O . GLY A 1 358 ? -40.688 -33.335 -10.688 1.00 26.45 358 GLY A O 1
ATOM 2459 N N . SER A 1 359 ? -40.128 -31.250 -10.034 1.00 25.55 359 SER A N 1
ATOM 2460 C CA . SER A 1 359 ? -40.279 -31.372 -8.573 1.00 25.55 359 SER A CA 1
ATOM 2461 C C . SER A 1 359 ? -39.994 -30.043 -7.853 1.00 25.55 359 SER A C 1
ATOM 2463 O O . SER A 1 359 ? -38.944 -29.444 -8.036 1.00 25.55 359 SER A O 1
ATOM 2465 N N . VAL A 1 360 ? -40.960 -29.624 -7.028 1.00 24.89 360 VAL A N 1
ATOM 2466 C CA . VAL A 1 360 ? -40.875 -28.753 -5.833 1.00 24.89 360 VAL A CA 1
ATOM 2467 C C . VAL A 1 360 ? -39.810 -27.637 -5.805 1.00 24.89 360 VAL A C 1
ATOM 2469 O O . VAL A 1 360 ? -38.655 -27.852 -5.437 1.00 24.89 360 VAL A O 1
ATOM 2472 N N . SER A 1 361 ? -40.258 -26.388 -5.991 1.00 28.88 361 SER A N 1
ATOM 2473 C CA . SER A 1 361 ? -39.500 -25.195 -5.586 1.00 28.88 361 SER A CA 1
ATOM 2474 C C . SER A 1 361 ? -39.181 -25.220 -4.090 1.00 28.88 361 SER A C 1
ATOM 2476 O O . SER A 1 361 ? -40.066 -25.014 -3.260 1.00 28.88 361 SER A O 1
ATOM 2478 N N . THR A 1 362 ? -37.903 -25.379 -3.749 1.00 23.23 362 THR A N 1
ATOM 2479 C CA . THR A 1 362 ? -37.397 -25.131 -2.393 1.00 23.23 362 THR A CA 1
ATOM 2480 C C . THR A 1 362 ? -36.326 -24.051 -2.469 1.00 23.23 362 THR A C 1
ATOM 2482 O O . THR A 1 362 ? -35.285 -24.243 -3.092 1.00 23.23 362 THR A O 1
ATOM 2485 N N . VAL A 1 363 ? -36.586 -22.894 -1.857 1.00 28.12 363 VAL A N 1
ATOM 2486 C CA . VAL A 1 363 ? -35.640 -21.769 -1.813 1.00 28.12 363 VAL A CA 1
ATOM 2487 C C . VAL A 1 363 ? -34.448 -22.160 -0.938 1.00 28.12 363 VAL A C 1
ATOM 2489 O O . VAL A 1 363 ? -34.556 -22.157 0.291 1.00 28.12 363 VAL A O 1
ATOM 2492 N N . LEU A 1 364 ? -33.312 -22.504 -1.553 1.00 24.53 364 LEU A N 1
ATOM 2493 C CA . LEU A 1 364 ? -32.082 -22.784 -0.814 1.00 24.53 364 LEU A CA 1
ATOM 2494 C C . LEU A 1 364 ? -31.297 -21.493 -0.549 1.00 24.53 364 LEU A C 1
ATOM 2496 O O . LEU A 1 364 ? -31.148 -20.635 -1.416 1.00 24.53 364 LEU A O 1
ATOM 2500 N N . LYS A 1 365 ? -30.831 -21.350 0.692 1.00 26.75 365 LYS A N 1
ATOM 2501 C CA . LYS A 1 365 ? -30.210 -20.127 1.212 1.00 26.75 365 LYS A CA 1
ATOM 2502 C C . LYS A 1 365 ? -28.825 -19.875 0.622 1.00 26.75 365 LYS A C 1
ATOM 2504 O O . LYS A 1 365 ? -28.003 -20.782 0.544 1.00 26.75 365 LYS A O 1
ATOM 2509 N N . THR A 1 366 ? -28.550 -18.599 0.373 1.00 25.28 366 THR A N 1
ATOM 2510 C CA . THR A 1 366 ? -27.216 -18.030 0.166 1.00 25.28 366 THR A CA 1
ATOM 2511 C C . THR A 1 366 ? -26.242 -18.474 1.261 1.00 25.28 366 THR A C 1
ATOM 2513 O O . THR A 1 366 ? -26.519 -18.290 2.449 1.00 25.28 366 THR A O 1
ATOM 2516 N N . ALA A 1 367 ? -25.082 -19.002 0.869 1.00 25.58 367 ALA A N 1
ATOM 2517 C CA . ALA A 1 367 ? -23.945 -19.217 1.758 1.00 25.58 367 ALA A CA 1
ATOM 2518 C C . ALA A 1 367 ? -22.888 -18.136 1.489 1.00 25.58 367 ALA A C 1
ATOM 2520 O O . ALA A 1 367 ? -22.427 -17.984 0.361 1.00 25.58 367 ALA A O 1
ATOM 2521 N N . VAL A 1 368 ? -22.521 -17.376 2.523 1.00 26.30 368 VAL A N 1
ATOM 2522 C CA . VAL A 1 368 ? -21.498 -16.321 2.451 1.00 26.30 368 VAL A CA 1
ATOM 2523 C C . VAL A 1 368 ? -20.174 -16.876 2.965 1.00 26.30 368 VAL A C 1
ATOM 2525 O O . VAL A 1 368 ? -20.108 -17.389 4.084 1.00 26.30 368 VAL A O 1
ATOM 2528 N N . ALA A 1 369 ? -19.114 -16.754 2.165 1.00 27.23 369 ALA A N 1
ATOM 2529 C CA . ALA A 1 369 ? -17.779 -17.204 2.537 1.00 27.23 369 ALA A CA 1
ATOM 2530 C C . ALA A 1 369 ? -17.122 -16.243 3.547 1.00 27.23 369 ALA A C 1
ATOM 2532 O O . ALA A 1 369 ? -16.607 -15.183 3.205 1.00 27.23 369 ALA A O 1
ATOM 2533 N N . THR A 1 370 ? -17.113 -16.666 4.806 1.00 29.36 370 THR A N 1
ATOM 2534 C CA . THR A 1 370 ? -16.082 -16.320 5.801 1.00 29.36 370 THR A CA 1
ATOM 2535 C C . THR A 1 370 ? -15.411 -17.632 6.240 1.00 29.36 370 THR A C 1
ATOM 2537 O O . THR A 1 370 ? -15.772 -18.685 5.714 1.00 29.36 370 THR A O 1
ATOM 2540 N N . HIS A 1 371 ? -14.459 -17.617 7.183 1.00 36.44 371 HIS A N 1
ATOM 2541 C CA . HIS A 1 371 ? -13.692 -18.794 7.660 1.00 36.44 371 HIS A CA 1
ATOM 2542 C C . HIS A 1 371 ? -14.524 -19.902 8.380 1.00 36.44 371 HIS A C 1
ATOM 2544 O O . HIS A 1 371 ? -14.043 -20.546 9.304 1.00 36.44 371 HIS A O 1
ATOM 2550 N N . ALA A 1 372 ? -15.788 -20.120 8.001 1.00 45.06 372 ALA A N 1
ATOM 2551 C CA . ALA A 1 372 ? -16.745 -21.043 8.623 1.00 45.06 372 ALA A CA 1
ATOM 2552 C C . ALA A 1 372 ? -17.208 -22.196 7.698 1.00 45.06 372 ALA A C 1
ATOM 2554 O O . ALA A 1 372 ? -18.083 -22.986 8.070 1.00 45.06 372 ALA A O 1
ATOM 2555 N N . ALA A 1 373 ? -16.661 -22.288 6.483 1.00 55.91 373 ALA A N 1
ATOM 2556 C CA . ALA A 1 373 ? -16.968 -23.337 5.513 1.00 55.91 373 ALA A CA 1
ATOM 2557 C C . ALA A 1 373 ? -15.662 -23.894 4.914 1.00 55.91 373 ALA A C 1
ATOM 2559 O O . ALA A 1 373 ? -15.086 -23.236 4.048 1.00 55.91 373 ALA A O 1
ATOM 2560 N N . PRO A 1 374 ? -15.179 -25.065 5.373 1.00 65.81 374 PRO A N 1
ATOM 2561 C CA . PRO A 1 374 ? -13.993 -25.686 4.795 1.00 65.81 374 PRO A CA 1
ATOM 2562 C C . PRO A 1 374 ? -14.267 -26.194 3.373 1.00 65.81 374 PRO A C 1
ATOM 2564 O O . PRO A 1 374 ? -15.416 -26.449 2.992 1.00 65.81 374 PRO A O 1
ATOM 2567 N N . LEU A 1 375 ? -13.202 -26.318 2.583 1.00 77.25 375 LEU A N 1
ATOM 2568 C CA . LEU A 1 375 ? -13.258 -26.640 1.153 1.00 77.25 375 LEU A CA 1
ATOM 2569 C C . LEU A 1 375 ? -13.332 -28.156 0.914 1.00 77.25 375 LEU A C 1
ATOM 2571 O O . LEU A 1 375 ? -12.556 -28.892 1.507 1.00 77.25 375 LEU A O 1
ATOM 2575 N N . ASN A 1 376 ? -14.198 -28.619 0.004 1.00 82.19 376 ASN A N 1
ATOM 2576 C CA . ASN A 1 376 ? -14.206 -30.016 -0.465 1.00 82.19 376 ASN A CA 1
ATOM 2577 C C . ASN A 1 376 ? -13.220 -30.209 -1.638 1.00 82.19 376 ASN A C 1
ATOM 2579 O O . ASN A 1 376 ? -13.641 -30.411 -2.779 1.00 82.19 376 ASN A O 1
ATOM 2583 N N . ALA A 1 377 ? -11.924 -30.025 -1.386 1.00 79.19 377 ALA A N 1
ATOM 2584 C CA . ALA A 1 377 ? -10.853 -30.158 -2.376 1.00 79.19 377 ALA A CA 1
ATOM 2585 C C . ALA A 1 377 ? -9.498 -30.349 -1.677 1.00 79.19 377 ALA A C 1
ATOM 2587 O O . ALA A 1 377 ? -9.288 -29.799 -0.600 1.00 79.19 377 ALA A O 1
ATOM 2588 N N . VAL A 1 378 ? -8.551 -31.054 -2.306 1.00 72.88 378 VAL A N 1
ATOM 2589 C CA . VAL A 1 378 ? -7.156 -31.098 -1.824 1.00 72.88 378 VAL A CA 1
ATOM 2590 C C . VAL A 1 378 ? -6.412 -29.855 -2.333 1.00 72.88 378 VAL A C 1
ATOM 2592 O O . VAL A 1 378 ? -6.368 -29.657 -3.552 1.00 72.88 378 VAL A O 1
ATOM 2595 N N . PRO A 1 379 ? -5.805 -29.022 -1.468 1.00 65.69 379 PRO A N 1
ATOM 2596 C CA . PRO A 1 379 ? -4.901 -27.970 -1.921 1.00 65.69 379 PRO A CA 1
ATOM 2597 C C . PRO A 1 379 ? -3.666 -28.571 -2.612 1.00 65.69 379 PRO A C 1
ATOM 2599 O O . PRO A 1 379 ? -3.096 -29.572 -2.173 1.00 65.69 379 PRO A O 1
ATOM 2602 N N . ALA A 1 380 ? -3.239 -27.973 -3.726 1.00 52.88 380 ALA A N 1
ATOM 2603 C CA . ALA A 1 380 ? -2.092 -28.472 -4.477 1.00 52.88 380 ALA A CA 1
ATOM 2604 C C . ALA A 1 380 ? -0.806 -28.352 -3.639 1.00 52.88 380 ALA A C 1
ATOM 2606 O O . ALA A 1 380 ? -0.404 -27.253 -3.266 1.00 52.88 380 ALA A O 1
ATOM 2607 N N . GLY A 1 381 ? -0.161 -29.488 -3.358 1.00 68.06 381 GLY A N 1
ATOM 2608 C CA . GLY A 1 381 ? 1.037 -29.554 -2.514 1.00 68.06 381 GLY A CA 1
ATOM 2609 C C . GLY A 1 381 ? 0.779 -29.752 -1.015 1.00 68.06 381 GLY A C 1
ATOM 2610 O O . GLY A 1 381 ? 1.745 -29.715 -0.254 1.00 68.06 381 GLY A O 1
ATOM 2611 N N . SER A 1 382 ? -0.467 -29.987 -0.580 1.00 65.38 382 SER A N 1
ATOM 2612 C CA . SER A 1 382 ? -0.755 -30.335 0.821 1.00 65.38 382 SER A CA 1
ATOM 2613 C C . SER A 1 382 ? -0.009 -31.598 1.288 1.00 65.38 382 SER A C 1
ATOM 2615 O O . SER A 1 382 ? 0.221 -32.513 0.488 1.00 65.38 382 SER A O 1
ATOM 2617 N N . PRO A 1 383 ? 0.348 -31.674 2.586 1.00 74.12 383 PRO A N 1
ATOM 2618 C CA . PRO A 1 383 ? 0.921 -32.870 3.195 1.00 74.12 383 PRO A CA 1
ATOM 2619 C C . PRO A 1 383 ? -0.091 -34.032 3.250 1.00 74.12 383 PRO A C 1
ATOM 2621 O O . PRO A 1 383 ? -1.225 -33.940 2.773 1.00 74.12 383 PRO A O 1
ATOM 2624 N N . ALA A 1 384 ? 0.327 -35.158 3.837 1.00 87.88 384 ALA A N 1
ATOM 2625 C CA . ALA A 1 384 ? -0.591 -36.246 4.169 1.00 87.88 384 ALA A CA 1
ATOM 2626 C C . ALA A 1 384 ? -1.758 -35.732 5.048 1.00 87.88 384 ALA A C 1
ATOM 2628 O O . ALA A 1 384 ? -1.537 -34.802 5.826 1.00 87.88 384 ALA A O 1
ATOM 2629 N N . PRO A 1 385 ? -2.968 -36.323 4.954 1.00 93.25 385 PRO A N 1
ATOM 2630 C CA . PRO A 1 385 ? -4.123 -35.879 5.733 1.00 93.25 385 PRO A CA 1
ATOM 2631 C C . PRO A 1 385 ? -3.820 -35.791 7.232 1.00 93.25 385 PRO A C 1
ATOM 2633 O O . PRO A 1 385 ? -3.218 -36.711 7.789 1.00 93.25 385 PRO A O 1
ATOM 2636 N N . ILE A 1 386 ? -4.278 -34.721 7.888 1.00 95.00 386 ILE A N 1
ATOM 2637 C CA . ILE A 1 386 ? -4.126 -34.544 9.343 1.00 95.00 386 ILE A CA 1
ATOM 2638 C C . ILE A 1 386 ? -4.975 -35.543 10.138 1.00 95.00 386 ILE A C 1
ATOM 2640 O O . ILE A 1 386 ? -4.654 -35.851 11.283 1.00 95.00 386 ILE A O 1
ATOM 2644 N N . ASP A 1 387 ? -6.061 -36.028 9.533 1.00 95.25 387 ASP A N 1
ATOM 2645 C CA . ASP A 1 387 ? -6.975 -37.019 10.094 1.00 95.25 387 ASP A CA 1
ATOM 2646 C C . ASP A 1 387 ? -7.767 -37.703 8.963 1.00 95.25 387 ASP A C 1
ATOM 2648 O O . ASP A 1 387 ? -7.951 -37.133 7.878 1.00 95.25 387 ASP A O 1
ATOM 2652 N N . THR A 1 388 ? -8.252 -38.917 9.214 1.00 95.38 388 THR A N 1
ATOM 2653 C CA . THR A 1 388 ? -9.083 -39.694 8.282 1.00 95.38 388 THR A CA 1
ATOM 2654 C C . THR A 1 388 ? -10.244 -40.366 9.024 1.00 95.38 388 THR A C 1
ATOM 2656 O O . THR A 1 388 ? -10.195 -41.576 9.271 1.00 95.38 388 THR A O 1
ATOM 2659 N N . PRO A 1 389 ? -11.274 -39.604 9.436 1.00 93.81 389 PRO A N 1
ATOM 2660 C CA . PRO A 1 389 ? -12.386 -40.149 10.202 1.00 93.81 389 PRO A CA 1
ATOM 2661 C C . PRO A 1 389 ? -13.253 -41.076 9.337 1.00 93.81 389 PRO A C 1
ATOM 2663 O O . PRO A 1 389 ? -13.582 -40.761 8.193 1.00 93.81 389 PRO A O 1
ATOM 2666 N N . GLU A 1 390 ? -13.655 -42.212 9.901 1.00 93.25 390 GLU A N 1
ATOM 2667 C CA . GLU A 1 390 ? -14.613 -43.124 9.274 1.00 93.25 390 GLU A CA 1
ATOM 2668 C C . GLU A 1 390 ? -16.021 -42.519 9.385 1.00 93.25 390 GLU A C 1
ATOM 2670 O O . GLU A 1 390 ? -16.522 -42.283 10.487 1.00 93.25 390 GLU A O 1
ATOM 2675 N N . VAL A 1 391 ? -16.626 -42.184 8.242 1.00 95.06 391 VAL A N 1
ATOM 2676 C CA . VAL A 1 391 ? -17.926 -41.505 8.150 1.00 95.06 391 VAL A CA 1
ATOM 2677 C C . VAL A 1 391 ? -18.689 -41.991 6.921 1.00 95.06 391 VAL A C 1
ATOM 2679 O O . VAL A 1 391 ? -18.106 -42.161 5.853 1.00 95.06 391 VAL A O 1
ATOM 2682 N N . ASP A 1 392 ? -20.001 -42.174 7.052 1.00 94.06 392 ASP A N 1
ATOM 2683 C CA . ASP A 1 392 ? -20.817 -42.798 6.000 1.00 94.06 392 ASP A CA 1
ATOM 2684 C C . ASP A 1 392 ? -21.107 -41.877 4.799 1.00 94.06 392 ASP A C 1
ATOM 2686 O O . ASP A 1 392 ? -21.450 -42.354 3.715 1.00 94.06 392 ASP A O 1
ATOM 2690 N N . ASP A 1 393 ? -20.982 -40.553 4.966 1.00 93.88 393 ASP A N 1
ATOM 2691 C CA . ASP A 1 393 ? -21.315 -39.578 3.924 1.00 93.88 393 ASP A CA 1
ATOM 2692 C C . ASP A 1 393 ? -20.491 -38.268 3.956 1.00 93.88 393 ASP A C 1
ATOM 2694 O O . ASP A 1 393 ? -19.777 -37.928 4.906 1.00 93.88 393 ASP A O 1
ATOM 2698 N N . LEU A 1 394 ? -20.627 -37.497 2.871 1.00 91.12 394 LEU A N 1
ATOM 2699 C CA . LEU A 1 394 ? -19.979 -36.201 2.655 1.00 91.12 394 LEU A CA 1
ATOM 2700 C C . LEU A 1 394 ? -20.357 -35.142 3.710 1.00 91.12 394 LEU A C 1
ATOM 2702 O O . LEU A 1 394 ? -19.533 -34.289 4.046 1.00 91.12 394 LEU A O 1
ATOM 2706 N N . ALA A 1 395 ? -21.589 -35.158 4.223 1.00 91.94 395 ALA A N 1
ATOM 2707 C CA . ALA A 1 395 ? -22.056 -34.192 5.214 1.00 91.94 395 ALA A CA 1
ATOM 2708 C C . ALA A 1 395 ? -21.464 -34.487 6.601 1.00 91.94 395 ALA A C 1
ATOM 2710 O O . ALA A 1 395 ? -21.093 -33.550 7.314 1.00 91.94 395 ALA A O 1
ATOM 2711 N N . ALA A 1 396 ? -21.299 -35.764 6.949 1.00 94.94 396 ALA A N 1
ATOM 2712 C CA . ALA A 1 396 ? -20.553 -36.207 8.120 1.00 94.94 396 ALA A CA 1
ATOM 2713 C C . ALA A 1 396 ? -19.052 -35.869 8.000 1.00 94.94 396 ALA A C 1
ATOM 2715 O O . ALA A 1 396 ? -18.471 -35.357 8.957 1.00 94.94 396 ALA A O 1
ATOM 2716 N N . CYS A 1 397 ? -18.446 -36.019 6.816 1.00 95.56 397 CYS A N 1
ATOM 2717 C CA . CYS A 1 397 ? -17.065 -35.579 6.559 1.00 95.56 397 CYS A CA 1
ATOM 2718 C C . CYS A 1 397 ? -16.886 -34.052 6.724 1.00 95.56 397 CYS A C 1
ATOM 2720 O O . CYS A 1 397 ? -15.980 -33.588 7.423 1.00 95.56 397 CYS A O 1
ATOM 2722 N N . LEU A 1 398 ? -17.811 -33.251 6.180 1.00 94.06 398 LEU A N 1
ATOM 2723 C CA . LEU A 1 398 ? -17.865 -31.798 6.397 1.00 94.06 398 LEU A CA 1
ATOM 2724 C C . LEU A 1 398 ? -18.045 -31.437 7.884 1.00 94.06 398 LEU A C 1
ATOM 2726 O O . LEU A 1 398 ? -17.457 -30.462 8.360 1.00 94.06 398 LEU A O 1
ATOM 2730 N N . ALA A 1 399 ? -18.870 -32.187 8.618 1.00 93.12 399 ALA A N 1
ATOM 2731 C CA . ALA A 1 399 ? -19.077 -31.980 10.049 1.00 93.12 399 ALA A CA 1
ATOM 2732 C C . ALA A 1 399 ? -17.811 -32.301 10.860 1.00 93.12 399 ALA A C 1
ATOM 2734 O O . ALA A 1 399 ? -17.467 -31.526 11.753 1.00 93.12 399 ALA A O 1
ATOM 2735 N N . ALA A 1 400 ? -17.088 -33.369 10.509 1.00 95.19 400 ALA A N 1
ATOM 2736 C CA . ALA A 1 400 ? -15.804 -33.717 11.112 1.00 95.19 400 ALA A CA 1
ATOM 2737 C C . ALA A 1 400 ? -14.758 -32.613 10.886 1.00 95.19 400 ALA A C 1
ATOM 2739 O O . ALA A 1 400 ? -14.145 -32.149 11.847 1.00 95.19 400 ALA A O 1
ATOM 2740 N N . CYS A 1 401 ? -14.639 -32.095 9.656 1.00 94.94 401 CYS A N 1
ATOM 2741 C CA . CYS A 1 401 ? -13.757 -30.960 9.373 1.00 94.94 401 CYS A CA 1
ATOM 2742 C C . CYS A 1 401 ? -14.143 -29.712 10.185 1.00 94.94 401 CYS A C 1
ATOM 2744 O O . CYS A 1 401 ? -13.297 -29.110 10.832 1.00 94.94 401 CYS A O 1
ATOM 2746 N N . LYS A 1 402 ? -15.435 -29.360 10.260 1.00 92.81 402 LYS A N 1
ATOM 2747 C CA . LYS A 1 402 ? -15.911 -28.237 11.096 1.00 92.81 402 LYS A CA 1
ATOM 2748 C C . LYS A 1 402 ? -15.694 -28.435 12.602 1.00 92.81 402 LYS A C 1
ATOM 2750 O O . LYS A 1 402 ? -15.692 -27.448 13.335 1.00 92.81 402 LYS A O 1
ATOM 2755 N N . GLY A 1 403 ? -15.565 -29.677 13.065 1.00 93.44 403 GLY A N 1
ATOM 2756 C CA . GLY A 1 403 ? -15.226 -30.012 14.449 1.00 93.44 403 GLY A CA 1
ATOM 2757 C C . GLY A 1 403 ? -13.726 -29.940 14.752 1.00 93.44 403 GLY A C 1
ATOM 2758 O O . GLY A 1 403 ? -13.357 -29.828 15.920 1.00 93.44 403 GLY A O 1
ATOM 2759 N N . ASN A 1 404 ? -12.870 -29.974 13.727 1.00 91.88 404 ASN A N 1
ATOM 2760 C CA . ASN A 1 404 ? -11.419 -29.937 13.862 1.00 91.88 404 ASN A CA 1
ATOM 2761 C C . ASN A 1 404 ? -10.898 -28.503 13.611 1.00 91.88 404 ASN A C 1
ATOM 2763 O O . ASN A 1 404 ? -10.982 -28.015 12.485 1.00 91.88 404 ASN A O 1
ATOM 2767 N N . PRO A 1 405 ? -10.339 -27.807 14.623 1.00 89.56 405 PRO A N 1
ATOM 2768 C CA . PRO A 1 405 ? -9.944 -26.401 14.499 1.00 89.56 405 PRO A CA 1
ATOM 2769 C C . PRO A 1 405 ? -8.761 -26.160 13.549 1.00 89.56 405 PRO A C 1
ATOM 2771 O O . PRO A 1 405 ? -8.533 -25.011 13.176 1.00 89.56 405 PRO A O 1
ATOM 2774 N N . SER A 1 406 ? -8.026 -27.210 13.167 1.00 89.38 406 SER A N 1
ATOM 2775 C CA . SER A 1 406 ? -6.949 -27.136 12.174 1.00 89.38 406 SER A CA 1
ATOM 2776 C C . SER A 1 406 ? -7.429 -27.423 10.748 1.00 89.38 406 SER A C 1
ATOM 2778 O O . SER A 1 406 ? -6.678 -27.190 9.815 1.00 89.38 406 SER A O 1
ATOM 2780 N N . CYS A 1 407 ? -8.650 -27.930 10.547 1.00 93.44 407 CYS A N 1
ATOM 2781 C CA . CYS A 1 407 ? -9.103 -28.366 9.227 1.00 93.44 407 CYS A CA 1
ATOM 2782 C C . CYS A 1 407 ? -9.550 -27.184 8.349 1.00 93.44 407 CYS A C 1
ATOM 2784 O O . CYS A 1 407 ? -10.617 -26.600 8.569 1.00 93.44 407 CYS A O 1
ATOM 2786 N N . ILE A 1 408 ? -8.765 -26.855 7.319 1.00 91.00 408 ILE A N 1
ATOM 2787 C CA . ILE A 1 408 ? -9.128 -25.847 6.305 1.00 91.00 408 ILE A CA 1
ATOM 2788 C C . ILE A 1 408 ? -9.847 -26.473 5.101 1.00 91.00 408 ILE A C 1
ATOM 2790 O O . ILE A 1 408 ? -10.650 -25.813 4.430 1.00 91.00 408 ILE A O 1
ATOM 2794 N N . ALA A 1 409 ? -9.579 -27.752 4.834 1.00 92.12 409 ALA A N 1
ATOM 2795 C CA . ALA A 1 409 ? -10.120 -28.484 3.699 1.00 92.12 409 ALA A CA 1
ATOM 2796 C C . ALA A 1 409 ? -10.317 -29.971 4.016 1.00 92.12 409 ALA A C 1
ATOM 2798 O O . ALA A 1 409 ? -9.685 -30.535 4.905 1.00 92.12 409 ALA A O 1
ATOM 2799 N N . TYR A 1 410 ? -11.204 -30.615 3.269 1.00 94.56 410 TYR A N 1
ATOM 2800 C CA . TYR A 1 410 ? -11.487 -32.039 3.362 1.00 94.56 410 TYR A CA 1
ATOM 2801 C C . TYR A 1 410 ? -11.712 -32.636 1.973 1.00 94.56 410 TYR A C 1
ATOM 2803 O O . TYR A 1 410 ? -12.002 -31.923 1.012 1.00 94.56 410 TYR A O 1
ATOM 2811 N N . THR A 1 411 ? -11.625 -33.957 1.868 1.00 95.25 411 THR A N 1
ATOM 2812 C CA . THR A 1 411 ? -12.179 -34.712 0.741 1.00 95.25 411 THR A CA 1
ATOM 2813 C C . THR A 1 411 ? -12.929 -35.937 1.231 1.00 95.25 411 THR A C 1
ATOM 2815 O O . THR A 1 411 ? -12.605 -36.500 2.275 1.00 95.25 411 THR A O 1
ATOM 2818 N N . PHE A 1 412 ? -13.941 -36.348 0.471 1.00 94.00 412 PHE A N 1
ATOM 2819 C CA . PHE A 1 412 ? -14.695 -37.574 0.705 1.00 94.00 412 PHE A CA 1
ATOM 2820 C C . PHE A 1 412 ? -14.732 -38.393 -0.584 1.00 94.00 412 PHE A C 1
ATOM 2822 O O . PHE A 1 412 ? -15.357 -37.986 -1.565 1.00 94.00 412 PHE A O 1
ATOM 2829 N N . GLU A 1 413 ? -14.047 -39.532 -0.592 1.00 90.69 413 GLU A N 1
ATOM 2830 C CA . GLU A 1 413 ? -13.903 -40.381 -1.774 1.00 90.69 413 GLU A CA 1
ATOM 2831 C C . GLU A 1 413 ? -14.112 -41.847 -1.386 1.00 90.69 413 GLU A C 1
ATOM 2833 O O . GLU A 1 413 ? -13.427 -42.371 -0.511 1.00 90.69 413 GLU A O 1
ATOM 2838 N N . SER A 1 414 ? -15.070 -42.517 -2.034 1.00 89.06 414 SER A N 1
ATOM 2839 C CA . SER A 1 414 ? -15.376 -43.945 -1.821 1.00 89.06 414 SER A CA 1
ATOM 2840 C C . SER A 1 414 ? -15.614 -44.353 -0.352 1.00 89.06 414 SER A C 1
ATOM 2842 O O . SER A 1 414 ? -15.237 -45.449 0.049 1.00 89.06 414 SER A O 1
ATOM 2844 N N . GLY A 1 415 ? -16.227 -43.477 0.456 1.00 89.81 415 GLY A N 1
ATOM 2845 C CA . GLY A 1 415 ? -16.474 -43.713 1.888 1.00 89.81 415 GLY A CA 1
ATOM 2846 C C . GLY A 1 415 ? -15.329 -43.296 2.819 1.00 89.81 415 GLY A C 1
ATOM 2847 O O . GLY A 1 415 ? -15.462 -43.401 4.032 1.00 89.81 415 GLY A O 1
ATOM 2848 N N . VAL A 1 416 ? -14.210 -42.795 2.285 1.00 94.06 416 VAL A N 1
ATOM 2849 C CA . VAL A 1 416 ? -13.069 -42.329 3.085 1.00 94.06 416 VAL A CA 1
ATOM 2850 C C . VAL A 1 416 ? -13.070 -40.805 3.150 1.00 94.06 416 VAL A C 1
ATOM 2852 O O . VAL A 1 416 ? -12.896 -40.136 2.129 1.00 94.06 416 VAL A O 1
ATOM 2855 N N . CYS A 1 417 ? -13.222 -40.255 4.356 1.00 97.00 417 CYS A N 1
ATOM 2856 C CA . CYS A 1 417 ? -12.984 -38.841 4.628 1.00 97.00 417 CYS A CA 1
ATOM 2857 C C . CYS A 1 417 ? -11.498 -38.592 4.916 1.00 97.00 417 CYS A C 1
ATOM 2859 O O . CYS A 1 417 ? -10.852 -39.379 5.608 1.00 97.00 417 CYS A O 1
ATOM 2861 N N . LYS A 1 418 ? -10.951 -37.493 4.397 1.00 96.75 418 LYS A N 1
ATOM 2862 C CA . LYS A 1 418 ? -9.579 -37.026 4.643 1.00 96.75 418 LYS A CA 1
ATOM 2863 C C . LYS A 1 418 ? -9.630 -35.544 4.985 1.00 96.75 418 LYS A C 1
ATOM 2865 O O . LYS A 1 418 ? -10.247 -34.785 4.241 1.00 96.75 418 LYS A O 1
ATOM 2870 N N . LEU A 1 419 ? -9.005 -35.141 6.085 1.00 96.06 419 LEU A N 1
ATOM 2871 C CA . LEU A 1 419 ? -8.936 -33.752 6.547 1.00 96.06 419 LEU A CA 1
ATOM 2872 C C . LEU A 1 419 ? -7.539 -33.167 6.274 1.00 96.06 419 LEU A C 1
ATOM 2874 O O . LEU A 1 419 ? -6.552 -33.900 6.333 1.00 96.06 419 LEU A O 1
ATOM 2878 N N . PHE A 1 420 ? -7.445 -31.864 6.003 1.00 93.81 420 PHE A N 1
ATOM 2879 C CA . PHE A 1 420 ? -6.201 -31.149 5.673 1.00 93.81 420 PHE A CA 1
ATOM 2880 C C . PHE A 1 420 ? -6.143 -29.772 6.359 1.00 93.81 420 PHE A C 1
ATOM 2882 O O . PHE A 1 420 ? -7.185 -29.118 6.504 1.00 93.81 420 PHE A O 1
ATOM 2889 N N . ASP A 1 421 ? -4.937 -29.346 6.747 1.00 90.62 421 ASP A N 1
ATOM 2890 C CA . ASP A 1 421 ? -4.598 -28.042 7.348 1.00 90.62 421 ASP A CA 1
ATOM 2891 C C . ASP A 1 421 ? -3.966 -27.026 6.371 1.00 90.62 421 ASP A C 1
ATOM 2893 O O . ASP A 1 421 ? -3.678 -27.399 5.206 1.00 90.62 421 ASP A O 1
#

Sequence (421 aa):
MHCSFSTTVIAAFSMLSVVCAGPIATRQVCGAAPVGTVAQTPLLQPTGITTASDCATQCRGNPSCLSFLFGLVDGVDKCILYSVPASSLPPQTNLVAYDIACTSIPTVVPTAANPGGLRTRQAQGTHANPLNEAPEGAPAPIATPKVDDLSACLAACKGNPSCVAYTFQSGVCKLFGPTNAKRAEGAATGAKNAAQDTASGSVGTHEAPLNAVPEGSPAPISTPKVANLAACLTACKGNPSCVAYTFKSGVCKLFGPTNAKRAEGAATGAGNAAQATASGSVGAVVQTAVGTHEAPLNAVPAGSPTPISTPTVDDLSACLTACKGNPSCVAYTFESGVCKLFGATTGDGNAAQDTASGSVSTVLKTAVATHAAPLNAVPAGSPAPIDTPEVDDLAACLAACKGNPSCIAYTFESGVCKLFD

Secondary structure (DSSP, 8-state):
-----------------------------EEE----SS----SB--SS--SHHHHHHHHHTSTT--EEEEEEETTEEEEEEESS-GGGS---SSEEEEETT-S----PPPBTTBTT----TT---BTTB-BSSPPTTPPSPSB--B-SSHHHHHHHHHT-TT-SEEEEETTEEEEE--TTS-------S-----------------SS-EESPPTT--S-SB--B-SSHHHHHHHHHT-TT-SEEEEETTEEEEE----S---------------------------------SS-EESPPTT--S-SB--B-SSHHHHHHHHHT-TTEEEEEEETTEEEEEE-----S--------------PPP---STTS-EESPPTT--S-SB--B-SSHHHHHHHHHH-TT-SEEEEETTEEEEE-

Radius of gyration: 33.0 Å; chains: 1; bounding box: 124×103×68 Å

pLDDT: mean 71.8, std 25.54, range [23.23, 98.0]